Protein AF-A0AAD9F1M1-F1 (afdb_monomer)

Sequence (433 aa):
MILGLQTGSLKKELQRQVRRNPNLTFSELLREAKELEREGWAGEGDGLCHEVFTVPPADDLAQWKDQTRAELLNMVTELKQALKDEIVNAMQNNSHPKAVPEQHRFRRPQTRPRWDEQGQVDGVLDEESSVKPSFIGKCPTVEVLAGGANIPCILDTGSQVTLFSETFLKRHFKDLETEKGTKINWLKLKAANGLNIPYVGYIMLDFKVGGVDVPQRGVLIVSDDCMGPDQRLLGMNVIPPVWEAVEGGAYPGLKAFKSTVPPASQKEWEMAFACCQRVLTSRPTEVRPVTARLTKQQPVMVPAGSEMVLWAHIPENIGKMHYTALVEGLDTENEWKVAHAVVEIKGNKLPIRLCNPHPYPIEIPQRQPLAKVSQISPEQIDTNDLVLQVQADGEMEVTVRAIQETAEDCTSGGAPHCLDLPKSQKESRTTSG

Secondary structure (DSSP, 8-state):
---S--SSHHHHHHHHHHHH-TT--HHHHHHHHHHHHHTT---SS--------PPPPHHHHHHHHHHHHHHHHHHHHHHHHHHHHHHHHHHHHTTSPPP-------PPP--PPPPPTT-PPS----HHHHHHHHH-PPP-EEEEEETTEEEEEEE-TT-SSEEEEHHHHHHH-HHHHTT-B---TT---B-TTS-B--EEEEEEEEEEETTEEEEEEEEEEE-HHHH-TT-EEE-TTTHHHHHHHHHSSSSS-HHHHHHHS-HHHHHHHHHHHHHHHHHHHHS-----PEEEEE-SSPPEEE-TT-EEEEEEE--GGG-SS-EEEEEEE-SS--SSEE--EEEEEBTTEEEEEEE--SSS-EEE-TT-EEEEEEE--GGGS--EEEEEEE-GGG-EEEEEEE-----------------PPPPPPP-------

Foldseek 3Di:
DDADDDPDPLSVVLVVVCVVPVPDDPVNSVVVSVVCVVVVPCPDDDDDDPDDPDDPPPVVVVVSVVVRVVVVVVVVVVVVVVVVVVVVVVVVVVPDDDDDDDDDDDDDDDDDFDADPVGDTPDPPPPVVVCVVVPDDDFQWFWKQKPNDTATAREDAPDAAKEAEPQQCVVPPVVCVVVWAADDPVDWDADPVRHTFDFGTWGFIWIAALNDTDGGGIYTYGYCVRVHHSHIHDYNSRLLSVLCCQVVVVDPHLVSSCVSTDVSNSVVSVVSSVSSVVVVLPPPDQPQFFFWWAAQDAWDKDAEQDKDKGKTWTDQVNFPDWAKKWKAFDPDPDQKHWDTDIWTGHGTITIIIIGRHHRGIDIHHHRDGGTTIGTDDPVPDQQWDWDWDQDPPRDIDTDTHHPPPPPPDDDDDDDDDDDDDDDDDDDDDDDDD

Nearest PDB structures (foldseek):
  5yq8-assembly2_D  TM=6.887E-01  e=2.687E-04  Leishmania major
  5ys4-assembly1_A  TM=7.764E-01  e=1.921E-03  Leishmania major
  4rgh-assembly1_B  TM=8.127E-01  e=7.401E-03  Homo sapiens
  1bdl-assembly1_B  TM=6.772E-01  e=2.149E-03  Human immunodeficiency virus 1
  5ys4-assembly3_E  TM=7.263E-01  e=5.283E-03  Leishmania major

InterPro domains:
  IPR001969 Aspartic peptidase, active site [PS00141] (153-164)
  IPR021109 Aspartic peptidase domain superfamily [G3DSA:2.40.70.10] (136-240)
  IPR021109 Aspartic peptidase domain superfamily [SSF50630] (136-239)

Mean predicted aligned error: 22.69 Å

Solvent-accessible surface area (backbone atoms only — not comparable to full-atom values): 26615 Å² total; per-residue (Å²): 142,86,76,91,67,69,94,46,74,67,50,54,52,53,52,50,50,44,70,74,40,78,82,66,48,71,70,57,54,53,51,50,54,54,46,49,64,68,68,59,71,78,66,90,71,91,78,94,73,94,72,76,94,67,80,72,60,79,76,55,54,53,55,50,51,52,52,50,51,50,55,51,52,51,53,53,52,51,51,54,48,53,53,50,52,50,53,53,48,56,65,61,65,71,76,64,89,80,87,77,83,91,82,81,92,75,87,77,84,90,72,81,89,71,73,50,101,83,73,58,68,90,77,80,70,70,66,68,68,77,50,51,68,83,78,53,77,86,77,53,58,37,74,32,35,41,82,91,40,82,41,74,21,36,63,35,83,89,34,71,52,25,39,35,13,44,59,35,42,62,71,77,36,55,79,51,57,80,63,43,40,64,73,57,92,89,67,81,50,62,46,98,87,68,49,74,52,67,56,71,22,29,41,75,37,44,35,36,48,46,85,40,81,46,71,76,34,68,33,38,26,24,48,33,93,78,64,38,70,65,34,36,37,42,9,49,64,54,51,47,62,52,43,48,31,29,73,69,64,80,33,91,25,65,72,52,34,51,73,58,36,58,81,90,35,42,64,52,50,51,55,47,44,53,48,48,51,51,49,59,76,65,43,83,60,88,60,70,63,40,64,28,19,38,49,93,51,78,64,46,77,41,51,43,67,34,75,49,79,43,74,27,34,44,69,69,95,74,23,89,52,78,47,46,26,39,34,34,47,53,101,59,96,57,85,55,46,42,55,75,43,80,44,74,31,62,44,39,43,40,83,44,47,35,35,26,81,40,93,53,67,45,77,43,60,54,56,35,78,54,28,35,37,32,78,50,58,78,88,74,56,75,71,52,44,78,47,76,43,80,46,84,91,83,43,71,48,80,44,82,40,76,63,74,83,77,77,82,75,90,78,86,90,76,88,82,82,91,80,81,82,85,79,88,80,83,85,82,90,85,90,88,134

Structure (mmCIF, N/CA/C/O backbone):
data_AF-A0AAD9F1M1-F1
#
_entry.id   AF-A0AAD9F1M1-F1
#
loop_
_atom_site.group_PDB
_atom_site.id
_atom_site.type_symbol
_atom_site.label_atom_id
_atom_site.label_alt_id
_atom_site.label_comp_id
_atom_site.label_asym_id
_atom_site.label_entity_id
_atom_site.label_seq_id
_atom_site.pdbx_PDB_ins_code
_atom_site.Cartn_x
_atom_site.Cartn_y
_atom_site.Cartn_z
_atom_site.occupancy
_atom_site.B_iso_or_equiv
_atom_site.auth_seq_id
_atom_site.auth_comp_id
_atom_site.auth_asym_id
_atom_site.auth_atom_id
_atom_site.pdbx_PDB_model_num
ATOM 1 N N . MET A 1 1 ? -31.647 20.912 8.361 1.00 51.50 1 MET A N 1
ATOM 2 C CA . MET A 1 1 ? -31.064 20.724 9.714 1.00 51.50 1 MET A CA 1
ATOM 3 C C . MET A 1 1 ? -32.069 20.275 10.776 1.00 51.50 1 MET A C 1
ATOM 5 O O . MET A 1 1 ? -31.626 19.764 11.791 1.00 51.50 1 MET A O 1
ATOM 9 N N . ILE A 1 2 ? -33.385 20.423 10.571 1.00 48.81 2 ILE A N 1
ATOM 10 C CA . ILE A 1 2 ? -34.407 20.030 11.556 1.00 48.81 2 ILE A CA 1
ATOM 11 C C . ILE A 1 2 ? -35.306 18.965 10.914 1.00 48.81 2 ILE A C 1
ATOM 13 O O . ILE A 1 2 ? -36.391 19.272 10.428 1.00 48.81 2 ILE A O 1
ATOM 17 N N . LEU A 1 3 ? -34.802 17.735 10.822 1.00 41.12 3 LEU A N 1
ATOM 18 C CA . LEU A 1 3 ? -35.556 16.570 10.348 1.00 41.12 3 LEU A CA 1
ATOM 19 C C . LEU A 1 3 ? -35.881 15.663 11.535 1.00 41.12 3 LEU A C 1
ATOM 21 O O . LEU A 1 3 ? -35.081 15.565 12.462 1.00 41.12 3 LEU A O 1
ATOM 25 N N . GLY A 1 4 ? -37.040 15.004 11.497 1.00 46.06 4 GLY A N 1
ATOM 26 C CA . GLY A 1 4 ? -37.428 13.999 12.494 1.00 46.06 4 GLY A CA 1
ATOM 27 C C . GLY A 1 4 ? -38.023 14.538 13.800 1.00 46.06 4 GLY A C 1
ATOM 28 O O . GLY A 1 4 ? -38.411 13.740 14.644 1.00 46.06 4 GLY A O 1
ATOM 29 N N . LEU A 1 5 ? -38.154 15.860 13.973 1.00 52.31 5 LEU A N 1
ATOM 30 C CA . LEU A 1 5 ? -38.959 16.412 15.068 1.00 52.31 5 LEU A CA 1
ATOM 31 C C . LEU A 1 5 ? -40.448 16.289 14.736 1.00 52.31 5 LEU A C 1
ATOM 33 O O . LEU A 1 5 ? -40.871 16.665 13.634 1.00 52.31 5 LEU A O 1
ATOM 37 N N . GLN A 1 6 ? -41.236 15.826 15.710 1.00 52.00 6 GLN A N 1
ATOM 38 C CA . GLN A 1 6 ? -42.693 15.886 15.639 1.00 52.00 6 GLN A CA 1
ATOM 39 C C . GLN A 1 6 ? -43.147 17.336 15.412 1.00 52.00 6 GLN A C 1
ATOM 41 O O . GLN A 1 6 ? -42.526 18.302 15.872 1.00 52.00 6 GLN A O 1
ATOM 46 N N . THR A 1 7 ? -44.212 17.509 14.632 1.00 52.75 7 THR A N 1
ATOM 47 C CA . THR A 1 7 ? -44.787 18.826 14.351 1.00 52.75 7 THR A CA 1
ATOM 48 C C . THR A 1 7 ? -45.353 19.435 15.627 1.00 52.75 7 THR A C 1
ATOM 50 O O . THR A 1 7 ? -46.428 19.060 16.074 1.00 52.75 7 THR A O 1
ATOM 53 N N . GLY A 1 8 ? -44.636 20.407 16.188 1.00 66.25 8 GLY A N 1
ATOM 54 C CA . GLY A 1 8 ? -45.030 21.122 17.398 1.00 66.25 8 GLY A CA 1
ATOM 55 C C . GLY A 1 8 ? -44.383 22.503 17.490 1.00 66.25 8 GLY A C 1
ATOM 56 O O . GLY A 1 8 ? -43.625 22.917 16.602 1.00 66.25 8 GLY A O 1
ATOM 57 N N . SER A 1 9 ? -44.684 23.227 18.568 1.00 65.31 9 SER A N 1
ATOM 58 C CA . SER A 1 9 ? -44.199 24.594 18.816 1.00 65.31 9 SER A CA 1
ATOM 59 C C . SER A 1 9 ? -42.667 24.686 18.808 1.00 65.31 9 SER A C 1
ATOM 61 O O . SER A 1 9 ? -42.113 25.631 18.249 1.00 65.31 9 SER A O 1
ATOM 63 N N . LEU A 1 10 ? -41.980 23.642 19.290 1.00 66.12 10 LEU A N 1
ATOM 64 C CA . LEU A 1 10 ? -40.517 23.539 19.280 1.00 66.12 10 LEU A CA 1
ATOM 65 C C . LEU A 1 10 ? -39.933 23.460 17.856 1.00 66.12 10 LEU A C 1
ATOM 67 O O . LEU A 1 10 ? -38.995 24.185 17.531 1.00 66.12 10 LEU A O 1
ATOM 71 N N . LYS A 1 11 ? -40.518 22.641 16.964 1.00 72.00 11 LYS A N 1
ATOM 72 C CA . LYS A 1 11 ? -40.086 22.548 15.551 1.00 72.00 11 LYS A CA 1
ATOM 73 C C . LYS A 1 11 ? -40.240 23.901 14.850 1.00 72.00 11 LYS A C 1
ATOM 75 O O . LYS A 1 11 ? -39.348 24.305 14.106 1.00 72.00 11 LYS A O 1
ATOM 80 N N . LYS A 1 12 ? -41.343 24.615 15.108 1.00 69.75 12 LYS A N 1
ATOM 81 C CA . LYS A 1 12 ? -41.615 25.936 14.517 1.00 69.75 12 LYS A CA 1
ATOM 82 C C . LYS A 1 12 ? -40.628 27.003 14.998 1.00 69.75 12 LYS A C 1
ATOM 84 O O . LYS A 1 12 ? -40.134 27.769 14.1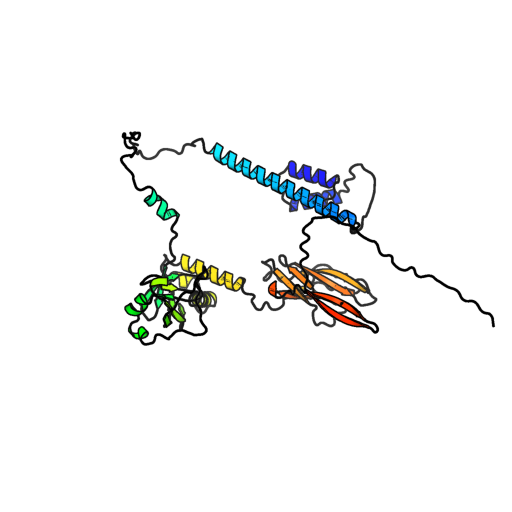71 1.00 69.75 12 LYS A O 1
ATOM 89 N N . GLU A 1 13 ? -40.303 27.035 16.289 1.00 71.31 13 GLU A N 1
ATOM 90 C CA . GLU A 1 13 ? -39.365 28.030 16.825 1.00 71.31 13 GLU A CA 1
ATOM 91 C C . GLU A 1 13 ? -37.921 27.752 16.382 1.00 71.31 13 GLU A C 1
ATOM 93 O O . GLU A 1 13 ? -37.227 28.665 15.935 1.00 71.31 13 GLU A O 1
ATOM 98 N N . LEU A 1 14 ? -37.497 26.484 16.347 1.00 68.38 14 LEU A N 1
ATOM 99 C CA . LEU A 1 14 ? -36.186 26.117 15.799 1.00 68.38 14 LEU A CA 1
ATOM 100 C C . LEU A 1 14 ? -36.085 26.452 14.301 1.00 68.38 14 LEU A C 1
ATOM 102 O O . LEU A 1 14 ? -35.067 26.973 13.847 1.00 68.38 14 LEU A O 1
ATOM 106 N N . GLN A 1 15 ? -37.147 26.238 13.516 1.00 71.50 15 GLN A N 1
ATOM 107 C CA . GLN A 1 15 ? -37.180 26.660 12.109 1.00 71.50 15 GLN A CA 1
ATOM 108 C C . GLN A 1 15 ? -37.087 28.184 11.957 1.00 71.50 15 GLN A C 1
ATOM 110 O O . GLN A 1 15 ? -36.434 28.678 11.033 1.00 71.50 15 GLN A O 1
ATOM 115 N N . ARG A 1 16 ? -37.708 28.943 12.864 1.00 74.62 16 ARG A N 1
ATOM 116 C CA . ARG A 1 16 ? -37.626 30.408 12.888 1.00 74.62 16 ARG A CA 1
ATOM 117 C C . ARG A 1 16 ? -36.216 30.894 13.232 1.00 74.62 16 ARG A C 1
ATOM 119 O O . ARG A 1 16 ? -35.740 31.829 12.588 1.00 74.62 16 ARG A O 1
ATOM 126 N N . GLN A 1 17 ? -35.543 30.246 14.180 1.00 69.06 17 GLN A N 1
ATOM 127 C CA . GLN A 1 17 ? -34.149 30.513 14.556 1.00 69.06 17 GLN A CA 1
ATOM 128 C C . GLN A 1 17 ? -33.189 30.269 13.379 1.00 69.06 17 GLN A C 1
ATOM 130 O O . GLN A 1 17 ? -32.402 31.152 13.039 1.00 69.06 17 GLN A O 1
ATOM 135 N N . VAL A 1 18 ? -33.334 29.142 12.668 1.00 74.19 18 VAL A N 1
ATOM 136 C CA . VAL A 1 18 ? -32.536 28.841 11.458 1.00 74.19 18 VAL A CA 1
ATOM 137 C C . VAL A 1 18 ? -32.766 29.871 10.352 1.00 74.19 18 VAL A C 1
ATOM 139 O O . VAL A 1 18 ? -31.823 30.275 9.677 1.00 74.19 18 VAL A O 1
ATOM 142 N N . ARG A 1 19 ? -34.009 30.336 10.169 1.00 70.19 19 ARG A N 1
ATOM 143 C CA . ARG A 1 19 ? -34.315 31.387 9.183 1.00 70.19 19 ARG A CA 1
ATOM 144 C C . ARG A 1 19 ? -33.724 32.746 9.559 1.00 70.19 19 ARG A C 1
ATOM 146 O O . ARG A 1 19 ? -33.373 33.509 8.668 1.00 70.19 19 ARG A O 1
ATOM 153 N N . ARG A 1 20 ? -33.643 33.065 10.854 1.00 72.38 20 ARG A N 1
ATOM 154 C CA . ARG A 1 20 ? -33.080 34.333 11.348 1.00 72.38 20 ARG A CA 1
ATOM 155 C C . ARG A 1 20 ? -31.557 34.356 11.295 1.00 72.38 20 ARG A C 1
ATOM 157 O O . ARG A 1 20 ? -30.996 35.409 11.019 1.00 72.38 20 ARG A O 1
ATOM 164 N N . ASN A 1 21 ? -30.912 33.217 11.526 1.00 74.50 21 ASN A N 1
ATOM 165 C CA . ASN A 1 21 ? -29.463 33.073 11.478 1.00 74.50 21 ASN A CA 1
ATOM 166 C C . ASN A 1 21 ? -29.077 31.834 10.650 1.00 74.50 21 ASN A C 1
ATOM 168 O O . ASN A 1 21 ? -28.916 30.746 11.206 1.00 74.50 21 ASN A O 1
ATOM 172 N N . PRO A 1 22 ? -28.874 31.983 9.329 1.00 72.19 22 PRO A N 1
ATOM 173 C CA . PRO A 1 22 ? -28.570 30.854 8.445 1.00 72.19 22 PRO A CA 1
ATOM 174 C C . PRO A 1 22 ? -27.194 30.214 8.699 1.00 72.19 22 PRO A C 1
ATOM 176 O O . PRO A 1 22 ? -26.948 29.104 8.239 1.00 72.19 22 PRO A O 1
ATOM 179 N N . ASN A 1 23 ? -26.315 30.880 9.457 1.00 74.25 23 ASN A N 1
ATOM 180 C CA . ASN A 1 23 ? -24.979 30.386 9.806 1.00 74.25 23 ASN A CA 1
ATOM 181 C C . ASN A 1 23 ? -24.938 29.572 11.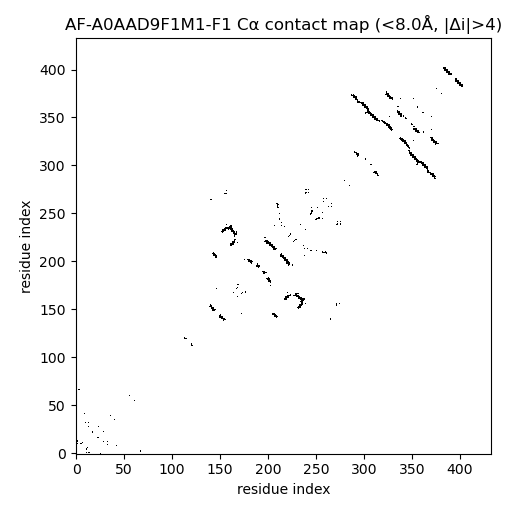113 1.00 74.25 23 ASN A C 1
ATOM 183 O O . ASN A 1 23 ? -23.848 29.202 11.547 1.00 74.25 23 ASN A O 1
ATOM 187 N N . LEU A 1 24 ? -26.082 29.317 11.764 1.00 71.44 24 LEU A N 1
ATOM 188 C CA . LEU A 1 24 ? -26.103 28.547 13.009 1.00 71.44 24 LEU A CA 1
ATOM 189 C C . LEU A 1 24 ? -25.660 27.102 12.761 1.00 71.44 24 LEU A C 1
ATOM 191 O O . LEU A 1 24 ? -26.192 26.409 11.888 1.00 71.44 24 LEU A O 1
ATOM 195 N N . THR A 1 25 ? -24.712 26.626 13.561 1.00 68.69 25 THR A N 1
ATOM 196 C CA . THR A 1 25 ? -24.250 25.239 13.495 1.00 68.69 25 THR A CA 1
ATOM 197 C C . THR A 1 25 ? -25.252 24.298 14.164 1.00 68.69 25 THR A C 1
ATOM 199 O O . THR A 1 25 ? -25.996 24.671 15.073 1.00 68.69 25 THR A O 1
ATOM 202 N N . PHE A 1 26 ? -25.252 23.028 13.755 1.00 56.34 26 PHE A N 1
ATOM 203 C CA . PHE A 1 26 ? -26.130 22.012 14.345 1.00 56.34 26 PHE A CA 1
ATOM 204 C C . PHE A 1 26 ? -25.936 21.865 15.865 1.00 56.34 26 PHE A C 1
ATOM 206 O O . PHE A 1 26 ? -26.899 21.671 16.601 1.00 56.34 26 PHE A O 1
ATOM 213 N N . SER A 1 27 ? -24.699 21.998 16.350 1.00 59.66 27 SER A N 1
ATOM 214 C CA . SER A 1 27 ? -24.366 21.974 17.779 1.00 59.66 27 SER A CA 1
ATOM 215 C C . SER A 1 27 ? -24.993 23.125 18.563 1.00 59.66 27 SER A C 1
ATOM 217 O O . SER A 1 27 ? -25.429 22.918 19.694 1.00 59.66 27 SER A O 1
ATOM 219 N N . GLU A 1 28 ? -25.065 24.317 17.971 1.00 69.50 28 GLU A N 1
ATOM 220 C CA . GLU A 1 28 ? -25.693 25.488 18.593 1.00 69.50 28 GLU A CA 1
ATOM 221 C C . GLU A 1 28 ? -27.214 25.333 18.623 1.00 69.50 28 GLU A C 1
ATOM 223 O O . GLU A 1 28 ? -27.820 25.553 19.666 1.00 69.50 28 GLU A O 1
ATOM 228 N N . LEU A 1 29 ? -27.810 24.834 17.535 1.00 69.19 29 LEU A N 1
ATOM 229 C CA . LEU A 1 29 ? -29.236 24.487 17.469 1.00 69.19 29 LEU A CA 1
ATOM 230 C C . LEU A 1 29 ? -29.634 23.427 18.495 1.00 69.19 29 LEU A C 1
ATOM 232 O O . LEU A 1 29 ? -30.686 23.533 19.119 1.00 69.19 29 LEU A O 1
ATOM 236 N N . LEU A 1 30 ? -28.802 22.400 18.675 1.00 65.56 30 LEU A N 1
ATOM 237 C CA . LEU A 1 30 ? -29.058 21.335 19.641 1.00 65.56 30 LEU A CA 1
ATOM 238 C C . LEU A 1 30 ? -28.927 21.833 21.085 1.00 65.56 30 LEU A C 1
ATOM 240 O O . LEU A 1 30 ? -29.664 21.376 21.959 1.00 65.56 30 LEU A O 1
ATOM 244 N N . ARG A 1 31 ? -27.984 22.743 21.349 1.00 71.62 31 ARG A N 1
ATOM 245 C CA . ARG A 1 31 ? -27.851 23.385 22.660 1.00 71.62 31 ARG A CA 1
ATOM 246 C C . ARG A 1 31 ? -29.076 24.249 22.960 1.00 71.62 31 ARG A C 1
ATOM 248 O O . ARG A 1 31 ? -29.660 24.074 24.021 1.00 71.62 31 ARG A O 1
ATOM 255 N N . GLU A 1 32 ? -29.497 25.072 22.004 1.00 71.06 32 GLU A N 1
ATOM 256 C CA . GLU A 1 32 ? -30.684 25.925 22.125 1.00 71.06 32 GLU A CA 1
ATOM 257 C C . GLU A 1 32 ? -31.953 25.091 22.359 1.00 71.06 32 GLU A C 1
ATOM 259 O O . GLU A 1 32 ? -32.735 25.374 23.257 1.00 71.06 32 GLU A O 1
ATOM 264 N N . ALA A 1 33 ? -32.133 23.997 21.608 1.00 66.75 33 ALA A N 1
ATOM 265 C CA . ALA A 1 33 ? -33.271 23.096 21.787 1.00 66.75 33 ALA A CA 1
ATOM 266 C C . ALA A 1 33 ? -33.326 22.503 23.208 1.00 66.75 33 ALA A C 1
ATOM 268 O O . ALA A 1 33 ? -34.398 22.423 23.800 1.00 66.75 33 ALA A O 1
ATOM 269 N N . LYS A 1 34 ? -32.166 22.140 23.773 1.00 65.69 34 LYS A N 1
ATOM 270 C CA . LYS A 1 34 ? -32.045 21.635 25.151 1.00 65.69 34 LYS A CA 1
ATOM 271 C C . LYS A 1 34 ? -32.214 22.720 26.213 1.00 65.69 34 LYS A C 1
ATOM 273 O O . LYS A 1 34 ? -32.536 22.398 27.355 1.00 65.69 34 LYS A O 1
ATOM 278 N N . GLU A 1 35 ? -31.927 23.975 25.886 1.00 70.75 35 GLU A N 1
ATOM 279 C CA . GLU A 1 35 ? -32.179 25.118 26.768 1.00 70.75 35 GLU A CA 1
ATOM 280 C C . GLU A 1 35 ? -33.678 25.434 26.795 1.00 70.75 35 GLU A C 1
ATOM 282 O O . GLU A 1 35 ? -34.252 25.477 27.878 1.00 70.75 35 GLU A O 1
ATOM 287 N N . LEU A 1 36 ? -34.345 25.462 25.638 1.00 66.62 36 LEU A N 1
ATOM 288 C CA . LEU A 1 36 ? -35.800 25.643 25.525 1.00 66.62 36 LEU A CA 1
ATOM 289 C C . LEU A 1 36 ? -36.607 24.536 26.225 1.00 66.62 36 LEU A C 1
ATOM 291 O O . LEU A 1 36 ? -37.652 24.802 26.817 1.00 66.62 36 LEU A O 1
ATOM 295 N N . GLU A 1 37 ? -36.114 23.296 26.188 1.00 63.84 37 GLU A N 1
ATOM 296 C CA . GLU A 1 37 ? -36.709 22.160 26.903 1.00 63.84 37 GLU A CA 1
ATOM 297 C C . GLU A 1 37 ? -36.512 22.269 28.428 1.00 63.84 37 GLU A C 1
ATOM 299 O O . GLU A 1 37 ? -37.394 21.908 29.205 1.00 63.84 37 GLU A O 1
ATOM 304 N N . ARG A 1 38 ? -35.375 22.824 28.872 1.00 62.78 38 ARG A N 1
ATOM 305 C CA . ARG A 1 38 ? -35.043 23.011 30.296 1.00 62.78 38 ARG A CA 1
ATOM 306 C C . ARG A 1 38 ? -35.745 24.213 30.919 1.00 62.78 38 ARG A C 1
ATOM 308 O O . ARG A 1 38 ? -36.065 24.177 32.104 1.00 62.78 38 ARG A O 1
ATOM 315 N N . GLU A 1 39 ? -35.976 25.261 30.139 1.00 61.97 39 GLU A N 1
ATOM 316 C CA . GLU A 1 39 ? -36.681 26.470 30.572 1.00 61.97 39 GLU A CA 1
ATOM 317 C C . GLU A 1 39 ? -38.198 26.264 30.689 1.00 61.97 39 GLU A C 1
ATOM 319 O O . GLU A 1 39 ? -38.910 27.179 31.096 1.00 61.97 39 GLU A O 1
ATOM 324 N N . GLY A 1 40 ? -38.698 25.055 30.398 1.00 53.91 40 GLY A N 1
ATOM 325 C CA . GLY A 1 40 ? -40.099 24.705 30.601 1.00 53.91 40 GLY A CA 1
ATOM 326 C C . GLY A 1 40 ? -41.022 25.604 29.788 1.00 53.91 40 GLY A C 1
ATOM 327 O O . GLY A 1 40 ? -42.007 26.104 30.328 1.00 53.91 40 GLY A O 1
ATOM 328 N N . TRP A 1 41 ? -40.678 25.847 28.515 1.00 47.19 41 TRP A N 1
ATOM 329 C CA . TRP A 1 41 ? -41.451 26.705 27.619 1.00 47.19 41 TRP A CA 1
ATOM 330 C C . TRP A 1 41 ? -42.870 26.149 27.433 1.00 47.19 41 TRP A C 1
ATOM 332 O O . TRP A 1 41 ? -43.161 25.374 26.520 1.00 47.19 41 TRP A O 1
ATOM 342 N N . ALA A 1 42 ? -43.769 26.580 28.313 1.00 46.12 42 ALA A N 1
ATOM 343 C CA . ALA A 1 42 ? -45.205 26.407 28.224 1.00 46.12 42 ALA A CA 1
ATOM 344 C C . ALA A 1 42 ? -45.735 27.372 27.157 1.00 46.12 42 ALA A C 1
ATOM 346 O O . ALA A 1 42 ? -46.205 28.470 27.446 1.00 46.12 42 ALA A O 1
ATOM 347 N N . GLY A 1 43 ? -45.600 26.984 25.891 1.00 43.44 43 GLY A N 1
ATOM 348 C CA . GLY A 1 43 ? -46.400 27.583 24.832 1.00 43.44 43 GLY A CA 1
ATOM 349 C C . GLY A 1 43 ? -47.836 27.117 25.026 1.00 43.44 43 GLY A C 1
ATOM 350 O O . GLY A 1 43 ? -48.074 25.915 24.986 1.00 43.44 43 GLY A O 1
ATOM 351 N N . GLU A 1 44 ? -48.746 28.057 25.282 1.00 44.75 44 GLU A N 1
ATOM 352 C CA . GLU A 1 44 ? -50.176 27.841 25.533 1.00 44.75 44 GLU A CA 1
ATOM 353 C C . GLU A 1 44 ? -50.776 26.730 24.651 1.00 44.75 44 GLU A C 1
ATOM 355 O O . GLU A 1 44 ? -50.827 26.837 23.424 1.00 44.75 44 GLU A O 1
ATOM 360 N N . GLY A 1 45 ? -51.225 25.660 25.307 1.00 37.16 45 GLY A N 1
ATOM 361 C CA . GLY A 1 45 ? -51.859 24.496 24.696 1.00 37.16 45 GLY A CA 1
ATOM 362 C C . GLY A 1 45 ? -51.716 23.276 25.602 1.00 37.16 45 GLY A C 1
ATOM 363 O O . GLY A 1 45 ? -50.666 22.648 25.610 1.00 37.16 45 GLY A O 1
ATOM 364 N N . ASP A 1 46 ? -52.761 23.015 26.388 1.00 34.28 46 ASP A N 1
ATOM 365 C CA . ASP A 1 46 ? -52.926 21.978 27.417 1.00 34.28 46 ASP A CA 1
ATOM 366 C C . ASP A 1 46 ? -52.118 20.675 27.265 1.00 34.28 46 ASP A C 1
ATOM 368 O O . ASP A 1 46 ? -52.150 20.021 26.225 1.00 34.28 46 ASP A O 1
ATOM 372 N N . GLY A 1 47 ? -51.555 20.217 28.392 1.00 31.47 47 GLY A N 1
ATOM 373 C CA . GLY A 1 47 ? -51.305 18.793 28.637 1.00 31.47 47 GLY A CA 1
ATOM 374 C C . GLY A 1 47 ? -49.891 18.437 29.086 1.00 31.47 47 GLY A C 1
ATOM 375 O O . GLY A 1 47 ? -49.021 18.137 28.278 1.00 31.47 47 GLY A O 1
ATOM 376 N N . LEU A 1 48 ? -49.691 18.388 30.404 1.00 37.03 48 LEU A N 1
ATOM 377 C CA . LEU A 1 48 ? -48.579 17.707 31.074 1.00 37.03 48 LEU A CA 1
ATOM 378 C C . LEU A 1 48 ? -48.454 16.259 30.563 1.00 37.03 48 LEU A C 1
ATOM 380 O O . LEU A 1 48 ? -49.398 15.501 30.763 1.00 37.03 48 LEU A O 1
ATOM 384 N N . CYS A 1 49 ? -47.312 15.841 30.008 1.00 30.36 49 CYS A N 1
ATOM 385 C CA . CYS A 1 49 ? -46.974 14.418 29.863 1.00 30.36 49 CYS A CA 1
ATOM 386 C C . CYS A 1 49 ? -45.454 14.186 29.938 1.00 30.36 49 CYS A C 1
ATOM 388 O O . CYS A 1 49 ? -44.703 14.518 29.026 1.00 30.36 49 CYS A O 1
ATOM 390 N N . HIS A 1 50 ? -45.014 13.547 31.026 1.00 34.25 50 HIS A N 1
ATOM 391 C CA . HIS A 1 50 ? -43.897 12.609 30.972 1.00 34.25 50 HIS A CA 1
ATOM 392 C C . HIS A 1 50 ? -44.297 11.490 29.999 1.00 34.25 50 HIS A C 1
ATOM 394 O O . HIS A 1 50 ? -45.078 10.620 30.377 1.00 34.25 50 HIS A O 1
ATOM 400 N N . GLU A 1 51 ? -43.784 11.493 28.771 1.00 30.23 51 GLU A N 1
ATOM 401 C CA . GLU A 1 51 ? -43.929 10.352 27.866 1.00 30.23 51 GLU A CA 1
ATOM 402 C C . GLU A 1 51 ? -42.611 9.590 27.759 1.00 30.23 51 GLU A C 1
ATOM 404 O O . GLU A 1 51 ? -41.594 10.051 27.243 1.00 30.23 51 GLU A O 1
ATOM 409 N N . VAL A 1 52 ? -42.659 8.381 28.313 1.00 30.03 52 VAL A N 1
ATOM 410 C CA . VAL A 1 52 ? -41.788 7.261 27.977 1.00 30.03 52 VAL A CA 1
ATOM 411 C C . VAL A 1 52 ? -41.772 7.113 26.456 1.00 30.03 52 VAL A C 1
ATOM 413 O O . VAL A 1 52 ? -42.825 7.169 25.827 1.00 30.03 52 VAL A O 1
ATOM 416 N N . PHE A 1 53 ? -40.589 6.885 25.880 1.00 26.58 53 PHE A N 1
ATOM 417 C CA . PHE A 1 53 ? -40.417 6.498 24.479 1.00 26.58 53 PHE A CA 1
ATOM 418 C C . PHE A 1 53 ? -41.190 5.192 24.230 1.00 26.58 53 PHE A C 1
ATOM 420 O O . PHE A 1 53 ? -40.667 4.091 24.406 1.00 26.58 53 PHE A O 1
ATOM 427 N N . THR A 1 54 ? -42.467 5.305 23.884 1.00 30.86 54 THR A N 1
ATOM 428 C CA . THR A 1 54 ? -43.258 4.195 23.372 1.00 30.86 54 THR A CA 1
ATOM 429 C C . THR A 1 54 ? -43.101 4.211 21.862 1.00 30.86 54 THR A C 1
ATOM 431 O O . THR A 1 54 ? -43.260 5.234 21.200 1.00 30.86 54 THR A O 1
ATOM 434 N N . VAL A 1 55 ? -42.667 3.074 21.323 1.00 35.19 55 VAL A N 1
ATOM 435 C CA . VAL A 1 55 ? -42.613 2.851 19.879 1.00 35.19 55 VAL A CA 1
ATOM 436 C C . VAL A 1 55 ? -44.040 3.038 19.353 1.00 35.19 55 VAL A C 1
ATOM 438 O O . VAL A 1 55 ? -44.947 2.412 19.910 1.00 35.19 55 VAL A O 1
ATOM 441 N N . PRO A 1 56 ? -44.273 3.899 18.345 1.00 35.47 56 PRO A N 1
ATOM 442 C CA . PRO A 1 56 ? -45.621 4.123 17.850 1.00 35.47 56 PRO A CA 1
ATOM 443 C C . PRO A 1 56 ? -46.173 2.819 17.246 1.00 35.47 56 PRO A C 1
ATOM 445 O O . PRO A 1 56 ? -45.386 1.993 16.763 1.00 35.47 56 PRO A O 1
ATOM 448 N N . PRO A 1 57 ? -47.501 2.598 17.277 1.00 44.59 57 PRO A N 1
ATOM 449 C CA . PRO A 1 57 ? -48.121 1.417 16.685 1.00 44.59 57 PRO A CA 1
ATOM 450 C C . PRO A 1 57 ? -47.700 1.255 15.219 1.00 44.59 57 PRO A C 1
ATOM 452 O O . PRO A 1 57 ? -47.436 2.238 14.529 1.00 44.59 57 PRO A O 1
ATOM 455 N N . ALA A 1 58 ? -47.633 0.010 14.740 1.00 49.84 58 ALA A N 1
ATOM 456 C CA . ALA A 1 58 ? -47.043 -0.342 13.444 1.00 49.84 58 ALA A CA 1
ATOM 457 C C . ALA A 1 58 ? -47.597 0.454 12.238 1.00 49.84 58 ALA A C 1
ATOM 459 O O . ALA A 1 58 ? -46.859 0.675 11.277 1.00 49.84 58 ALA A O 1
ATOM 460 N N . ASP A 1 59 ? -48.840 0.940 12.314 1.00 49.12 59 ASP A N 1
ATOM 461 C CA . ASP A 1 59 ? -49.492 1.728 11.260 1.00 49.12 59 ASP A CA 1
ATOM 462 C C . ASP A 1 59 ? -48.946 3.171 11.130 1.00 49.12 59 ASP A C 1
ATOM 464 O O . ASP A 1 59 ? -48.910 3.721 10.027 1.00 49.12 59 ASP A O 1
ATOM 468 N N . ASP A 1 60 ? -48.418 3.766 12.206 1.00 50.09 60 ASP A N 1
ATOM 469 C CA . ASP A 1 60 ? -47.867 5.136 12.207 1.00 50.09 60 ASP A CA 1
ATOM 470 C C . ASP A 1 60 ? -46.423 5.202 11.681 1.00 50.09 60 ASP A C 1
ATOM 472 O O . ASP A 1 60 ? -45.955 6.242 11.206 1.00 50.09 60 ASP A O 1
ATOM 476 N N . LEU A 1 61 ? -45.694 4.082 11.719 1.00 47.59 61 LEU A N 1
ATOM 477 C CA . LEU A 1 61 ? -44.303 4.024 11.262 1.00 47.59 61 LEU A CA 1
ATOM 478 C C . LEU A 1 61 ? -44.199 4.140 9.733 1.00 47.59 61 LEU A C 1
ATOM 480 O O . LEU A 1 61 ? -43.223 4.694 9.221 1.00 47.59 61 LEU A O 1
ATOM 484 N N . ALA A 1 62 ? -45.199 3.632 9.007 1.00 52.81 62 ALA A N 1
ATOM 485 C CA . ALA A 1 62 ? -45.282 3.746 7.553 1.00 52.81 62 ALA A CA 1
ATOM 486 C C . ALA A 1 62 ? -45.561 5.196 7.129 1.00 52.81 62 ALA A C 1
ATOM 488 O O . ALA A 1 62 ? -44.792 5.758 6.349 1.00 52.81 62 ALA A O 1
ATOM 489 N N . GLN A 1 63 ? -46.563 5.845 7.738 1.00 57.06 63 GLN A N 1
ATOM 490 C CA . GLN A 1 63 ? -46.845 7.265 7.494 1.00 57.06 63 GLN A CA 1
ATOM 491 C C . GLN A 1 63 ? -45.652 8.159 7.839 1.00 57.06 63 GLN A C 1
ATOM 493 O O . GLN A 1 63 ? -45.309 9.054 7.066 1.00 57.06 63 GLN A O 1
ATOM 498 N N . TRP A 1 64 ? -44.970 7.897 8.957 1.00 55.03 64 TRP A N 1
ATOM 499 C CA . TRP A 1 64 ? -43.789 8.667 9.345 1.00 55.03 64 TRP A CA 1
ATOM 500 C C . TRP A 1 64 ? -42.618 8.491 8.366 1.00 55.03 64 TRP A C 1
ATOM 502 O O . TRP A 1 64 ? -41.938 9.467 8.027 1.00 55.03 64 TRP A O 1
ATOM 512 N N . LYS A 1 65 ? -42.391 7.269 7.863 1.00 54.59 65 LYS A N 1
ATOM 513 C CA . LYS A 1 65 ? -41.376 6.998 6.832 1.00 54.59 65 LYS A CA 1
ATOM 514 C C . LYS A 1 65 ? -41.703 7.714 5.524 1.00 54.59 65 LYS A C 1
ATOM 516 O O . LYS A 1 65 ? -40.813 8.353 4.960 1.00 54.59 65 LYS A O 1
ATOM 521 N N . ASP A 1 66 ? -42.955 7.669 5.082 1.00 59.62 66 ASP A N 1
ATOM 522 C CA . ASP A 1 66 ? -43.390 8.319 3.843 1.00 59.62 66 ASP A CA 1
ATOM 523 C C . ASP A 1 66 ? -43.326 9.845 3.948 1.00 59.62 66 ASP A C 1
ATOM 525 O O . ASP A 1 66 ? -42.829 10.515 3.038 1.00 59.62 66 ASP A O 1
ATOM 529 N N . GLN A 1 67 ? -43.713 10.402 5.095 1.00 62.56 67 GLN A N 1
ATOM 530 C CA . GLN A 1 67 ? -43.626 11.836 5.354 1.00 62.56 67 GLN A CA 1
ATOM 531 C C . GLN A 1 67 ? -42.169 12.315 5.424 1.00 62.56 67 GLN A C 1
ATOM 533 O O . GLN A 1 67 ? -41.822 13.331 4.822 1.00 62.56 67 GLN A O 1
ATOM 538 N N . THR A 1 68 ? -41.282 11.549 6.067 1.00 52.66 68 THR A N 1
ATOM 539 C CA . THR A 1 68 ? -39.843 11.864 6.126 1.00 52.66 68 THR A CA 1
ATOM 540 C C . THR A 1 68 ? -39.187 11.744 4.747 1.00 52.66 68 THR A C 1
ATOM 542 O O . THR A 1 68 ? -38.350 12.572 4.376 1.00 52.66 68 THR A O 1
ATOM 545 N N . ARG A 1 69 ? -39.589 10.748 3.947 1.00 59.84 69 ARG A N 1
ATOM 546 C CA . ARG A 1 69 ? -39.115 10.570 2.568 1.00 59.84 69 ARG A CA 1
ATOM 547 C C . ARG A 1 69 ? -39.569 11.719 1.667 1.00 59.84 69 ARG A C 1
ATOM 549 O O . ARG A 1 69 ? -38.763 12.211 0.877 1.00 59.84 69 ARG A O 1
ATOM 556 N N . ALA A 1 70 ? -40.809 12.184 1.818 1.00 64.00 70 ALA A N 1
ATOM 557 C CA . ALA A 1 70 ? -41.331 13.344 1.101 1.00 64.00 70 ALA A CA 1
ATOM 558 C C . ALA A 1 70 ? -40.611 14.647 1.499 1.00 64.00 70 ALA A C 1
ATOM 560 O O . ALA A 1 70 ? -40.220 15.416 0.620 1.00 64.00 70 ALA A O 1
ATOM 561 N N . GLU A 1 71 ? -40.355 14.870 2.795 1.00 62.66 71 GLU A N 1
ATOM 562 C CA . GLU A 1 71 ? -39.587 16.031 3.279 1.00 62.66 71 GLU A CA 1
ATOM 563 C C . GLU A 1 71 ? -38.142 16.033 2.734 1.00 62.66 71 GLU A C 1
ATOM 565 O O . GLU A 1 71 ? -37.634 17.076 2.310 1.00 62.66 71 GLU A O 1
ATOM 570 N N . LEU A 1 72 ? -37.486 14.866 2.688 1.00 58.12 72 LEU A N 1
ATOM 571 C CA . LEU A 1 72 ? -36.142 14.716 2.119 1.00 58.12 72 LEU A CA 1
ATOM 572 C C . LEU A 1 72 ? -36.112 14.986 0.614 1.00 58.12 72 LEU A C 1
ATOM 574 O O . LEU A 1 72 ? -35.233 15.707 0.139 1.00 58.12 72 LEU A O 1
ATOM 578 N N . LEU A 1 73 ? -37.074 14.434 -0.130 1.00 65.69 73 LEU A N 1
ATOM 579 C CA . LEU A 1 73 ? -37.200 14.678 -1.565 1.00 65.69 73 LEU A CA 1
ATOM 580 C C . LEU A 1 73 ? -37.376 16.167 -1.847 1.00 65.69 73 LEU A C 1
ATOM 582 O O . LEU A 1 73 ? -36.652 16.697 -2.687 1.00 65.69 73 LEU A O 1
ATOM 586 N N . ASN A 1 74 ? -38.245 16.846 -1.093 1.00 75.25 74 ASN A N 1
ATOM 587 C CA . ASN A 1 74 ? -38.533 18.257 -1.318 1.00 75.25 74 ASN A CA 1
ATOM 588 C C . ASN A 1 74 ? -37.292 19.141 -1.093 1.00 75.25 74 ASN A C 1
ATOM 590 O O . ASN A 1 74 ? -36.968 19.967 -1.948 1.00 75.25 74 ASN A O 1
ATOM 594 N N . MET A 1 75 ? -36.520 18.886 -0.027 1.00 64.25 75 MET A N 1
ATOM 595 C CA . MET A 1 75 ? -35.251 19.591 0.220 1.00 64.25 75 MET A CA 1
ATOM 596 C C . MET A 1 75 ? -34.192 19.329 -0.853 1.00 64.25 75 MET A C 1
ATOM 598 O O . MET A 1 75 ? -33.440 20.238 -1.205 1.00 64.25 75 MET A O 1
ATOM 602 N N . VAL A 1 76 ? -34.111 18.109 -1.393 1.00 66.81 76 VAL A N 1
ATOM 603 C CA . VAL A 1 76 ? -33.181 17.812 -2.494 1.00 66.81 76 VAL A CA 1
ATOM 604 C C . VAL A 1 76 ? -33.572 18.589 -3.752 1.00 66.81 76 VAL A C 1
ATOM 606 O O . VAL A 1 76 ? -32.690 19.091 -4.453 1.00 66.81 76 VAL A O 1
ATOM 609 N N . THR A 1 77 ? -34.867 18.735 -4.041 1.00 74.44 77 THR A N 1
ATOM 610 C CA . THR A 1 77 ? -35.338 19.590 -5.144 1.00 74.44 77 THR A CA 1
ATOM 611 C C . THR A 1 77 ? -35.029 21.066 -4.914 1.00 74.44 77 THR A C 1
ATOM 613 O O . THR A 1 77 ? -34.538 21.712 -5.838 1.00 74.44 77 THR A O 1
ATOM 616 N N . GLU A 1 78 ? -35.232 21.589 -3.703 1.00 77.00 78 GLU A N 1
ATOM 617 C CA . GLU A 1 78 ? -34.907 22.984 -3.368 1.00 77.00 78 GLU A CA 1
ATOM 618 C C . GLU A 1 78 ? -33.402 23.269 -3.502 1.00 77.00 78 GLU A C 1
ATOM 620 O O . GLU A 1 78 ? -33.015 24.261 -4.118 1.00 77.00 78 GLU A O 1
ATOM 625 N N . LEU A 1 79 ? -32.541 22.362 -3.025 1.00 69.88 79 LEU A N 1
ATOM 626 C CA . LEU A 1 79 ? -31.084 22.471 -3.180 1.00 69.88 79 LEU A CA 1
ATOM 627 C C . LEU A 1 79 ? -30.645 22.408 -4.645 1.00 69.88 79 LEU A C 1
ATOM 629 O O . LEU A 1 79 ? -29.782 23.177 -5.069 1.00 69.88 79 LEU A O 1
ATOM 633 N N . LYS A 1 80 ? -31.248 21.515 -5.440 1.00 71.06 80 LYS A N 1
ATOM 634 C CA . LYS A 1 80 ? -30.975 21.440 -6.883 1.00 71.06 80 LYS A CA 1
ATOM 635 C C . LYS A 1 80 ? -31.378 22.724 -7.603 1.00 71.06 80 LYS A C 1
ATOM 637 O O . LYS A 1 80 ? -30.681 23.122 -8.535 1.00 71.06 80 LYS A O 1
ATOM 642 N N . GLN A 1 81 ? -32.478 23.353 -7.197 1.00 76.44 81 GLN A N 1
ATOM 643 C CA . GLN A 1 81 ? -32.929 24.600 -7.802 1.00 76.44 81 GLN A CA 1
ATOM 644 C C . GLN A 1 81 ? -32.034 25.778 -7.395 1.00 76.44 81 GLN A C 1
ATOM 646 O O . GLN A 1 81 ? -31.574 26.504 -8.270 1.00 76.44 81 GLN A O 1
ATOM 651 N N . ALA A 1 82 ? -31.674 25.891 -6.114 1.00 72.56 82 ALA A N 1
ATOM 652 C CA . ALA A 1 82 ? -30.758 26.925 -5.632 1.00 72.56 82 ALA A CA 1
ATOM 653 C C . ALA A 1 82 ? -29.380 26.857 -6.319 1.00 72.56 82 ALA A C 1
ATOM 655 O O . ALA A 1 82 ? -28.844 27.884 -6.729 1.00 72.56 82 ALA A O 1
ATOM 656 N N . LEU A 1 83 ? -28.841 25.648 -6.526 1.00 75.81 83 LEU A N 1
ATOM 657 C CA . LEU A 1 83 ? -27.572 25.460 -7.235 1.00 75.81 83 LEU A CA 1
ATOM 658 C C . LEU A 1 83 ? -27.672 25.850 -8.719 1.00 75.81 83 LEU A C 1
ATOM 660 O O . LEU A 1 83 ? -26.738 26.425 -9.277 1.00 75.81 83 LEU A O 1
ATOM 664 N N . LYS A 1 84 ? -28.804 25.557 -9.373 1.00 80.88 84 LYS A N 1
ATOM 665 C CA . LYS A 1 84 ? -29.048 26.005 -10.752 1.00 80.88 84 LYS A CA 1
ATOM 666 C C . LYS A 1 84 ? -29.092 27.527 -10.841 1.00 80.88 84 LYS A C 1
ATOM 668 O O . LYS A 1 84 ? -28.463 28.087 -11.735 1.00 80.88 84 LYS A O 1
ATOM 673 N N . ASP A 1 85 ? -29.785 28.179 -9.915 1.00 76.75 85 ASP A N 1
ATOM 674 C CA . ASP A 1 85 ? -29.917 29.636 -9.904 1.00 76.75 85 ASP A CA 1
ATOM 675 C C . ASP A 1 85 ? -28.566 30.318 -9.609 1.00 76.75 85 ASP A C 1
ATOM 677 O O . ASP A 1 85 ? -28.247 31.350 -10.201 1.00 76.75 85 ASP A O 1
ATOM 681 N N . GLU A 1 86 ? -27.719 29.710 -8.772 1.00 76.69 86 GLU A N 1
ATOM 682 C CA . GLU A 1 86 ? -26.351 30.175 -8.513 1.00 76.69 86 GLU A CA 1
ATOM 683 C C . GLU A 1 86 ? -25.450 30.053 -9.753 1.00 76.69 86 GLU A C 1
ATOM 685 O O . GLU A 1 86 ? -24.744 31.004 -10.097 1.00 76.69 86 GLU A O 1
ATOM 690 N N . ILE A 1 87 ? -25.523 28.933 -10.482 1.00 72.75 87 ILE A N 1
ATOM 691 C CA . ILE A 1 87 ? -24.775 28.744 -11.736 1.00 72.75 87 ILE A CA 1
ATOM 692 C C . ILE A 1 87 ? -25.234 29.753 -12.798 1.00 72.75 87 ILE A C 1
ATOM 694 O O . ILE A 1 87 ? -24.399 30.376 -13.456 1.00 72.75 87 ILE A O 1
ATOM 698 N N . VAL A 1 88 ? -26.545 29.966 -12.944 1.00 77.31 88 VAL A N 1
ATOM 699 C CA . VAL A 1 88 ? -27.097 30.941 -13.900 1.00 77.31 88 VAL A CA 1
ATOM 700 C C . VAL A 1 88 ? -26.670 32.369 -13.539 1.00 77.31 88 VAL A C 1
ATOM 702 O O . VAL A 1 88 ? -26.232 33.114 -14.418 1.00 77.31 88 VAL A O 1
ATOM 705 N N . ASN A 1 89 ? -26.694 32.735 -12.255 1.00 71.25 89 ASN A N 1
ATOM 706 C CA . ASN A 1 89 ? -26.212 34.039 -11.791 1.00 71.25 89 ASN A CA 1
ATOM 707 C C . ASN A 1 89 ? -24.698 34.214 -11.987 1.00 71.25 89 ASN A C 1
ATOM 709 O O . ASN A 1 89 ? -24.254 35.295 -12.376 1.00 71.25 89 ASN A O 1
ATOM 713 N N . ALA A 1 90 ? -23.891 33.171 -11.774 1.00 66.94 90 ALA A N 1
ATOM 714 C CA . ALA A 1 90 ? -22.450 33.212 -12.030 1.00 66.94 90 ALA A CA 1
ATOM 715 C C . ALA A 1 90 ? -22.136 33.399 -13.526 1.00 66.94 90 ALA A C 1
ATOM 717 O O . ALA A 1 90 ? -21.212 34.134 -13.882 1.00 66.94 90 ALA A O 1
ATOM 718 N N . MET A 1 91 ? -22.940 32.797 -14.408 1.00 65.44 91 MET A N 1
ATOM 719 C CA . MET A 1 91 ? -22.819 32.978 -15.858 1.00 65.44 91 MET A CA 1
ATOM 720 C C . MET A 1 91 ? -23.244 34.381 -16.316 1.00 65.44 91 MET A C 1
ATOM 722 O O . MET A 1 91 ? -22.631 34.925 -17.231 1.00 65.44 91 MET A O 1
ATOM 726 N N . GLN A 1 92 ? -24.240 34.999 -15.672 1.00 69.12 92 GLN A N 1
ATOM 727 C CA . GLN A 1 92 ? -24.698 36.356 -16.007 1.00 69.12 92 GLN A CA 1
ATOM 728 C C . GLN A 1 92 ? -23.797 37.461 -15.420 1.00 69.12 92 GLN A C 1
ATOM 730 O O . GLN A 1 92 ? -23.579 38.490 -16.065 1.00 69.12 92 GLN A O 1
ATOM 735 N N . ASN A 1 93 ? -23.197 37.237 -14.245 1.00 56.00 93 ASN A N 1
ATOM 736 C CA . ASN A 1 93 ? -22.340 38.217 -13.564 1.00 56.00 93 ASN A CA 1
ATOM 737 C C . ASN A 1 93 ? -20.903 38.304 -14.113 1.00 56.00 93 ASN A C 1
ATOM 739 O O . ASN A 1 93 ? -20.188 39.252 -13.789 1.00 56.00 93 ASN A O 1
ATOM 7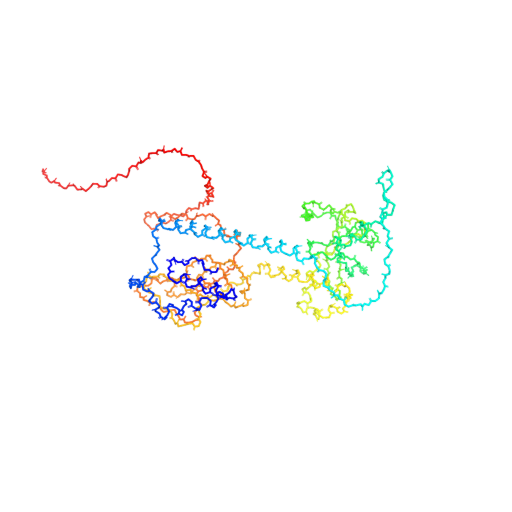43 N N . ASN A 1 94 ? -20.487 37.391 -14.997 1.00 52.62 94 ASN A N 1
ATOM 744 C CA . ASN A 1 94 ? -19.198 37.468 -15.702 1.00 52.62 94 ASN A CA 1
ATOM 745 C C . ASN A 1 94 ? -19.204 38.430 -16.918 1.00 52.62 94 ASN A C 1
ATOM 747 O O . ASN A 1 94 ? -18.248 38.467 -17.691 1.00 52.62 94 ASN A O 1
ATOM 751 N N . SER A 1 95 ? -20.255 39.247 -17.070 1.00 45.97 95 SER A N 1
ATOM 752 C CA . SER A 1 95 ? -20.442 40.196 -18.183 1.00 45.97 95 SER A CA 1
ATOM 753 C C . SER A 1 95 ? -19.820 41.589 -17.977 1.00 45.97 95 SER A C 1
ATOM 755 O O . SER A 1 95 ? -19.979 42.452 -18.841 1.00 45.97 95 SER A O 1
ATOM 757 N N . HIS A 1 96 ? -19.122 41.862 -16.867 1.00 39.91 96 HIS A N 1
ATOM 758 C CA . HIS A 1 96 ? -18.538 43.187 -16.612 1.00 39.91 96 HIS A CA 1
ATOM 759 C C . HIS A 1 96 ? -17.046 43.133 -16.239 1.00 39.91 96 HIS A C 1
ATOM 761 O O . HIS A 1 96 ? -16.691 42.541 -15.219 1.00 39.91 96 HIS A O 1
ATOM 767 N N . PRO A 1 97 ? -16.152 43.776 -17.021 1.00 39.78 97 PRO A N 1
ATOM 768 C CA . PRO A 1 97 ? -14.724 43.765 -16.737 1.00 39.78 97 PRO A CA 1
ATOM 769 C C . PRO A 1 97 ? -14.398 44.724 -15.583 1.00 39.78 97 PRO A C 1
ATOM 771 O O . PRO A 1 97 ? -14.568 45.938 -15.701 1.00 39.78 97 PRO A O 1
ATOM 774 N N . LYS A 1 98 ? -13.893 44.189 -14.464 1.00 34.94 98 LYS A N 1
ATOM 775 C CA . LYS A 1 98 ? -13.225 44.991 -13.428 1.00 34.94 98 LYS A CA 1
ATOM 776 C C . LYS A 1 98 ? -11.789 45.291 -13.861 1.00 34.94 98 LYS A C 1
ATOM 778 O O . LYS A 1 98 ? -11.026 44.390 -14.197 1.00 34.94 98 LYS A O 1
ATOM 783 N N . ALA A 1 99 ? -11.462 46.579 -13.855 1.00 37.16 99 ALA A N 1
ATOM 784 C CA . ALA A 1 99 ? -10.172 47.142 -14.223 1.00 37.16 99 ALA A CA 1
ATOM 785 C C . ALA A 1 99 ? -9.028 46.651 -13.317 1.00 37.16 99 ALA A C 1
ATOM 787 O O . ALA A 1 99 ? -9.165 46.619 -12.094 1.00 37.16 99 ALA A O 1
ATOM 788 N N . VAL A 1 100 ? -7.885 46.343 -13.933 1.00 34.03 100 VAL A N 1
ATOM 789 C CA . VAL A 1 100 ? -6.575 46.168 -13.286 1.00 34.03 100 VAL A CA 1
ATOM 790 C C . VAL A 1 100 ? -5.612 47.196 -13.910 1.00 34.03 100 VAL A C 1
ATOM 792 O O . VAL A 1 100 ? -5.749 47.464 -15.108 1.00 34.03 100 VAL A O 1
ATOM 795 N N . PRO A 1 101 ? -4.692 47.818 -13.141 1.00 35.41 101 PRO A N 1
ATOM 796 C CA . PRO A 1 101 ? -3.903 48.961 -13.599 1.00 35.41 101 PRO A CA 1
ATOM 797 C C . PRO A 1 101 ? -2.856 48.593 -14.652 1.00 35.41 101 PRO A C 1
ATOM 799 O O . PRO A 1 101 ? -2.311 47.492 -14.662 1.00 35.41 101 PRO A O 1
ATOM 802 N N . GLU A 1 102 ? -2.581 49.574 -15.510 1.00 38.84 102 GLU A N 1
ATOM 803 C CA . GLU A 1 102 ? -1.612 49.567 -16.602 1.00 38.84 102 GLU A CA 1
ATOM 804 C C . GLU A 1 102 ? -0.239 49.011 -16.215 1.00 38.84 102 GLU A C 1
ATOM 806 O O . GLU A 1 102 ? 0.405 49.530 -15.308 1.00 38.84 102 GLU A O 1
ATOM 811 N N . GLN A 1 103 ? 0.280 48.088 -17.032 1.00 37.00 103 GLN A N 1
ATOM 812 C CA . GLN A 1 103 ? 1.656 48.192 -17.516 1.00 37.00 103 GLN A CA 1
ATOM 813 C C . GLN A 1 103 ? 1.884 47.375 -18.799 1.00 37.00 103 GLN A C 1
ATOM 815 O O . GLN A 1 103 ? 1.535 46.206 -18.907 1.00 37.00 103 GLN A O 1
ATOM 820 N N . HIS A 1 104 ? 2.520 48.059 -19.753 1.00 34.94 104 HIS A N 1
ATOM 821 C CA . HIS A 1 104 ? 3.092 47.607 -21.024 1.00 34.94 104 HIS A CA 1
ATOM 822 C C . HIS A 1 104 ? 2.154 47.303 -22.210 1.00 34.94 104 HIS A C 1
ATOM 824 O O . HIS A 1 104 ? 1.631 46.214 -22.420 1.00 34.94 104 HIS A O 1
ATOM 830 N N . ARG A 1 105 ? 2.063 48.340 -23.060 1.00 43.00 105 ARG A N 1
ATOM 831 C CA . ARG A 1 105 ? 1.648 48.360 -24.470 1.00 43.00 105 ARG A CA 1
ATOM 832 C C . ARG A 1 105 ? 1.968 47.062 -25.225 1.00 43.00 105 ARG A C 1
ATOM 834 O O . ARG A 1 105 ? 3.128 46.798 -25.523 1.00 43.00 105 ARG A O 1
ATOM 841 N N . PHE A 1 106 ? 0.923 46.418 -25.736 1.00 34.84 106 PHE A N 1
ATOM 842 C CA . PHE A 1 106 ? 0.957 45.742 -27.032 1.00 34.84 106 PHE A CA 1
ATOM 843 C C . PHE A 1 106 ? -0.187 46.281 -27.896 1.00 34.84 106 PHE A C 1
ATOM 845 O O . PHE A 1 106 ? -1.359 46.218 -27.526 1.00 34.84 106 PHE A O 1
ATOM 852 N N . ARG A 1 107 ? 0.162 46.874 -29.044 1.00 37.53 107 ARG A N 1
ATOM 853 C CA . ARG A 1 107 ? -0.800 47.289 -30.074 1.00 37.53 107 ARG A CA 1
ATOM 854 C C . ARG A 1 107 ? -1.465 46.037 -30.654 1.00 37.53 107 ARG A C 1
ATOM 856 O O . ARG A 1 107 ? -0.766 45.184 -31.190 1.00 37.53 107 ARG A O 1
ATOM 863 N N . ARG A 1 108 ? -2.799 45.954 -30.612 1.00 36.00 108 ARG A N 1
ATOM 864 C CA . ARG A 1 108 ? -3.562 45.005 -31.440 1.00 36.00 108 ARG A CA 1
ATOM 865 C C . ARG A 1 108 ? -3.607 45.507 -32.890 1.00 36.00 108 ARG A C 1
ATOM 867 O O . ARG A 1 108 ? -3.950 46.675 -33.083 1.00 36.00 108 ARG A O 1
ATOM 874 N N . PRO A 1 109 ? -3.351 44.667 -33.905 1.00 36.50 109 PRO A N 1
ATOM 875 C CA . PRO A 1 109 ? -3.835 44.930 -35.251 1.00 36.50 109 PRO A CA 1
ATOM 876 C C . PRO A 1 109 ? -5.356 44.732 -35.258 1.00 36.50 109 PRO A C 1
ATOM 878 O O . PRO A 1 109 ? -5.859 43.682 -34.862 1.00 36.50 109 PRO A O 1
ATOM 881 N N . GLN A 1 110 ? -6.100 45.756 -35.669 1.00 44.50 110 GLN A N 1
ATOM 882 C CA . GLN A 1 110 ? -7.489 45.594 -36.082 1.00 44.50 110 GLN A CA 1
ATOM 883 C C . GLN A 1 110 ? -7.493 45.089 -37.522 1.00 44.50 110 GLN A C 1
ATOM 885 O O . GLN A 1 110 ? -7.287 45.873 -38.443 1.00 44.50 110 GLN A O 1
ATOM 890 N N . THR A 1 111 ? -7.788 43.814 -37.725 1.00 41.50 111 THR A N 1
ATOM 891 C CA . THR A 1 111 ? -8.237 43.312 -39.026 1.00 41.50 111 THR A CA 1
ATOM 892 C C . THR A 1 111 ? -9.334 42.288 -38.780 1.00 41.50 111 THR A C 1
ATOM 894 O O . THR A 1 111 ? -9.114 41.243 -38.177 1.00 41.50 111 THR A O 1
ATOM 897 N N . ARG A 1 112 ? -10.560 42.631 -39.187 1.00 39.50 112 ARG A N 1
ATOM 898 C CA . ARG A 1 112 ? -11.666 41.670 -39.255 1.00 39.50 112 ARG A CA 1
ATOM 899 C C . ARG A 1 112 ? -11.361 40.671 -40.380 1.00 39.50 112 ARG A C 1
ATOM 901 O O . ARG A 1 112 ? -10.891 41.128 -41.425 1.00 39.50 112 ARG A O 1
ATOM 908 N N . PRO A 1 113 ? -11.639 39.366 -40.219 1.00 44.59 113 PRO A N 1
ATOM 909 C CA . PRO A 1 113 ? -11.443 38.409 -41.298 1.00 44.59 113 PRO A CA 1
ATOM 910 C C . PRO A 1 113 ? -12.417 38.721 -42.434 1.00 44.59 113 PRO A C 1
ATOM 912 O O . PRO A 1 113 ? -13.619 38.896 -42.206 1.00 44.59 113 PRO A O 1
ATOM 915 N N . ARG A 1 114 ? -11.887 38.827 -43.650 1.00 40.09 114 ARG A N 1
ATOM 916 C CA . ARG A 1 114 ? -12.672 38.904 -44.879 1.00 40.09 114 ARG A CA 1
ATOM 917 C C . ARG A 1 114 ? -12.767 37.483 -45.424 1.00 40.09 114 ARG A C 1
ATOM 919 O O . ARG A 1 114 ? -11.740 36.887 -45.713 1.00 40.09 114 ARG A O 1
ATOM 926 N N . TRP A 1 115 ? -13.984 36.965 -45.513 1.00 40.94 115 TRP A N 1
ATOM 927 C CA . TRP A 1 115 ? -14.280 35.676 -46.130 1.00 40.94 115 TRP A CA 1
ATOM 928 C C . TRP A 1 115 ? -14.197 35.825 -47.649 1.00 40.94 115 TRP A C 1
ATOM 930 O O . TRP A 1 115 ? -14.713 36.814 -48.185 1.00 40.94 115 TRP A O 1
ATOM 940 N N . ASP A 1 116 ? -13.534 34.892 -48.326 1.00 54.41 116 ASP A N 1
ATOM 941 C CA . ASP A 1 116 ? -13.581 34.802 -49.782 1.00 54.41 116 ASP A CA 1
ATOM 942 C C . ASP A 1 116 ? -14.783 33.966 -50.254 1.00 54.41 116 ASP A C 1
ATOM 944 O O . ASP A 1 116 ? -15.498 33.340 -49.466 1.00 54.41 116 ASP A O 1
ATOM 948 N N . GLU A 1 117 ? -15.043 33.998 -51.561 1.00 47.44 117 GLU A N 1
ATOM 949 C CA . GLU A 1 117 ? -16.226 33.391 -52.185 1.00 47.44 117 GLU A CA 1
ATOM 950 C C . GLU A 1 117 ? -16.207 31.846 -52.201 1.00 47.44 117 GLU A C 1
ATOM 952 O O . GLU A 1 117 ? -17.147 31.238 -52.713 1.00 47.44 117 GLU A O 1
ATOM 957 N N . GLN A 1 118 ? -15.193 31.194 -51.612 1.00 53.97 118 GLN A N 1
ATOM 958 C CA . GLN A 1 118 ? -15.165 29.740 -51.389 1.00 53.97 118 GLN A CA 1
ATOM 959 C C . GLN A 1 118 ? -15.230 29.331 -49.906 1.00 53.97 118 GLN A C 1
ATOM 961 O O . GLN A 1 118 ? -15.296 28.137 -49.610 1.00 53.97 118 GLN A O 1
ATOM 966 N N . GLY A 1 119 ? -15.301 30.285 -48.972 1.00 48.84 119 GLY A N 1
ATOM 967 C CA . GLY A 1 119 ? -15.571 30.008 -47.559 1.00 48.84 119 GLY A CA 1
ATOM 968 C C . GLY A 1 119 ? -14.367 29.538 -46.737 1.00 48.84 119 GLY A C 1
ATOM 969 O O . GLY A 1 119 ? -14.575 28.941 -45.679 1.00 48.84 119 GLY A O 1
ATOM 970 N N . GLN A 1 120 ? -13.129 29.817 -47.162 1.00 47.72 120 GLN A N 1
ATOM 971 C CA . GLN A 1 120 ? -11.944 29.610 -46.319 1.00 47.72 120 GLN A CA 1
ATOM 972 C C . GLN A 1 120 ? -11.415 30.931 -45.746 1.00 47.72 120 GLN A C 1
ATOM 974 O O . GLN A 1 120 ? -11.479 31.987 -46.369 1.00 47.72 120 GLN A O 1
ATOM 979 N N . VAL A 1 121 ? -10.911 30.868 -44.509 1.00 46.28 121 VAL A N 1
ATOM 980 C CA . VAL A 1 121 ? -10.277 32.002 -43.827 1.00 46.28 121 VAL A CA 1
ATOM 981 C C . VAL A 1 121 ? -8.768 31.873 -43.986 1.00 46.28 121 VAL A C 1
ATOM 983 O O . VAL A 1 121 ? -8.180 30.903 -43.510 1.00 46.28 121 VAL A O 1
ATOM 986 N N . ASP A 1 122 ? -8.138 32.860 -44.620 1.00 40.09 122 ASP A N 1
ATOM 987 C CA . ASP A 1 122 ? -6.680 32.971 -44.648 1.00 40.09 122 ASP A CA 1
ATOM 988 C C . ASP A 1 122 ? -6.140 33.177 -43.222 1.00 40.09 122 ASP A C 1
ATOM 990 O O . ASP A 1 122 ? -6.443 34.175 -42.561 1.00 40.09 122 ASP A O 1
ATOM 994 N N . GLY A 1 123 ? -5.325 32.224 -42.758 1.00 50.56 123 GLY A N 1
ATOM 995 C CA . GLY A 1 123 ? -4.649 32.265 -41.458 1.00 50.56 123 GLY A CA 1
ATOM 996 C C . GLY A 1 123 ? -5.209 31.302 -40.410 1.00 50.56 123 GLY A C 1
ATOM 997 O O . GLY A 1 123 ? -5.590 31.729 -39.322 1.00 50.56 123 GLY A O 1
ATOM 998 N N . VAL A 1 124 ? -5.209 29.996 -40.690 1.00 46.53 124 VAL A N 1
ATOM 999 C CA . VAL A 1 124 ? -5.369 28.980 -39.639 1.00 46.53 124 VAL A CA 1
ATOM 1000 C C . VAL A 1 124 ? -4.039 28.866 -38.892 1.00 46.53 124 VAL A C 1
ATOM 1002 O O . VAL A 1 124 ? -3.119 28.176 -39.320 1.00 46.53 124 VAL A O 1
ATOM 1005 N N . LEU A 1 125 ? -3.909 29.598 -37.786 1.00 49.84 125 LEU A N 1
ATOM 1006 C CA . LEU A 1 125 ? -2.979 29.211 -36.729 1.00 49.84 125 LEU A CA 1
ATOM 1007 C C . LEU A 1 125 ? -3.589 27.986 -36.041 1.00 49.84 125 LEU A C 1
ATOM 1009 O O . LEU A 1 125 ? -4.740 28.051 -35.618 1.00 49.84 125 LEU A O 1
ATOM 1013 N N . ASP A 1 126 ? -2.837 26.886 -35.957 1.00 50.00 126 ASP A N 1
ATOM 1014 C CA . ASP A 1 126 ? -3.256 25.614 -35.353 1.00 50.00 126 ASP A CA 1
ATOM 1015 C C . ASP A 1 126 ? -3.714 25.792 -33.891 1.00 50.00 126 ASP A C 1
ATOM 1017 O O . ASP A 1 126 ? -2.927 25.632 -32.947 1.00 50.00 126 ASP A O 1
ATOM 1021 N N . GLU A 1 127 ? -5.000 26.096 -33.685 1.00 54.31 127 GLU A N 1
ATOM 1022 C CA . GLU A 1 127 ? -5.626 26.216 -32.362 1.00 54.31 127 GLU A CA 1
ATOM 1023 C C . GLU A 1 127 ? -5.474 24.918 -31.550 1.00 54.31 127 GLU A C 1
ATOM 1025 O O . GLU A 1 127 ? -5.239 24.986 -30.341 1.00 54.31 127 GLU A O 1
ATOM 1030 N N . GLU A 1 128 ? -5.467 23.744 -32.202 1.00 54.53 128 GLU A N 1
ATOM 1031 C CA . GLU A 1 128 ? -5.235 22.439 -31.557 1.00 54.53 128 GLU A CA 1
ATOM 1032 C C . GLU A 1 128 ? -3.884 22.352 -30.832 1.00 54.53 128 GLU A C 1
ATOM 1034 O O . GLU A 1 128 ? -3.767 21.665 -29.813 1.00 54.53 128 GLU A O 1
ATOM 1039 N N . SER A 1 129 ? -2.846 23.038 -31.322 1.00 57.62 129 SER A N 1
ATOM 1040 C CA . SER A 1 129 ? -1.505 22.954 -30.728 1.00 57.62 129 SER A CA 1
ATOM 1041 C C . SER A 1 129 ? -1.430 23.609 -29.344 1.00 57.62 129 SER A C 1
ATOM 1043 O O . SER A 1 129 ? -0.693 23.130 -28.480 1.00 57.62 129 SER A O 1
ATOM 1045 N N . SER A 1 130 ? -2.240 24.645 -29.100 1.00 60.34 130 SER A N 1
ATOM 1046 C CA . SER A 1 130 ? -2.265 25.364 -27.822 1.00 60.34 130 SER A CA 1
ATOM 1047 C C . SER A 1 130 ? -3.069 24.653 -26.728 1.00 60.34 130 SER A C 1
ATOM 1049 O O . SER A 1 130 ? -2.844 24.914 -25.547 1.00 60.34 130 SER A O 1
ATOM 1051 N N . VAL A 1 131 ? -3.965 23.726 -27.099 1.00 63.19 131 VAL A N 1
ATOM 1052 C CA . VAL A 1 131 ? -4.829 23.003 -26.148 1.00 63.19 131 VAL A CA 1
ATOM 1053 C C . VAL A 1 131 ? -4.257 21.623 -25.788 1.00 63.19 131 VAL A C 1
ATOM 1055 O O . VAL A 1 131 ? -4.513 21.111 -24.705 1.00 63.19 131 VAL A O 1
ATOM 1058 N N . LYS A 1 132 ? -3.392 21.025 -26.619 1.00 61.88 132 LYS A N 1
ATOM 1059 C CA . LYS A 1 132 ? -2.729 19.731 -26.325 1.00 61.88 132 LYS A CA 1
ATOM 1060 C C . LYS A 1 132 ? -2.088 19.621 -24.923 1.00 61.88 132 LYS A C 1
ATOM 1062 O O . LYS A 1 132 ? -2.259 18.576 -24.292 1.00 61.88 132 LYS A O 1
ATOM 1067 N N . PRO A 1 133 ? -1.403 20.646 -24.378 1.00 69.00 133 PRO A N 1
ATOM 1068 C CA . PRO A 1 133 ? -0.788 20.549 -23.053 1.00 69.00 133 PRO A CA 1
ATOM 1069 C C . PRO A 1 133 ? -1.786 20.484 -21.887 1.00 69.00 133 PRO A C 1
ATOM 1071 O O . PRO A 1 133 ? -1.401 20.049 -20.805 1.00 69.00 133 PRO A O 1
ATOM 1074 N N . SER A 1 134 ? -3.044 20.913 -22.064 1.00 71.81 134 SER A N 1
ATOM 1075 C CA . SER A 1 134 ? -4.050 20.869 -20.988 1.00 71.81 134 SER A CA 1
ATOM 1076 C C . SER A 1 134 ? -4.686 19.486 -20.817 1.00 71.81 134 SER A C 1
ATOM 1078 O O . SER A 1 134 ? -5.231 19.198 -19.753 1.00 71.81 134 SER A O 1
ATOM 1080 N N . PHE A 1 135 ? -4.576 18.618 -21.829 1.00 74.38 135 PHE A N 1
ATOM 1081 C CA . PHE A 1 135 ? -5.083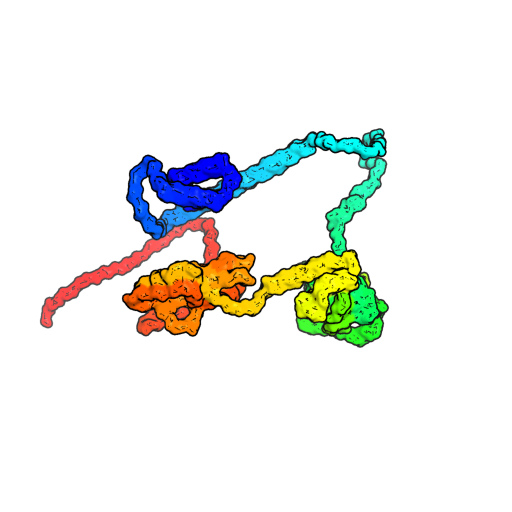 17.242 -21.800 1.00 74.38 135 PHE A CA 1
ATOM 1082 C C . PHE A 1 135 ? -4.021 16.202 -21.422 1.00 74.38 135 PHE A C 1
ATOM 1084 O O . PHE A 1 135 ? -4.369 15.101 -20.997 1.00 74.38 135 PHE A O 1
ATOM 1091 N N . ILE A 1 136 ? -2.731 16.523 -21.573 1.00 76.19 136 ILE A N 1
ATOM 1092 C CA . ILE A 1 136 ? -1.628 15.576 -21.366 1.00 76.19 136 ILE A CA 1
ATOM 1093 C C . ILE A 1 136 ? -0.897 15.911 -20.064 1.00 76.19 136 ILE A C 1
ATOM 1095 O O . ILE A 1 136 ? -0.144 16.880 -19.973 1.00 76.19 136 ILE A O 1
ATOM 1099 N N . GLY A 1 137 ? -1.106 15.077 -19.045 1.00 72.94 137 GLY A N 1
ATOM 1100 C CA . GLY A 1 137 ? -0.365 15.152 -17.788 1.00 72.94 137 GLY A CA 1
ATOM 1101 C C . GLY A 1 137 ? 1.101 14.731 -17.942 1.00 72.94 137 GLY A C 1
ATOM 1102 O O . GLY A 1 137 ? 1.465 13.975 -18.843 1.00 72.94 137 GLY A O 1
ATOM 1103 N N . LYS A 1 138 ? 1.961 15.194 -17.028 1.00 76.94 138 LYS A N 1
ATOM 1104 C CA . LYS A 1 138 ? 3.355 14.731 -16.958 1.00 76.94 138 LYS A CA 1
ATOM 1105 C C . LYS A 1 138 ? 3.401 13.275 -16.486 1.00 76.94 138 LYS A C 1
ATOM 1107 O O . LYS A 1 138 ? 2.790 12.940 -15.476 1.00 76.94 138 LYS A O 1
ATOM 1112 N N . CYS A 1 139 ? 4.163 12.438 -17.186 1.00 81.81 139 CYS A N 1
ATOM 1113 C CA . CYS A 1 139 ? 4.424 11.062 -16.776 1.00 81.81 139 CYS A CA 1
ATOM 1114 C C . CYS A 1 139 ? 5.547 11.037 -15.721 1.00 81.81 139 CYS A C 1
ATOM 1116 O O . CYS A 1 139 ? 6.639 11.539 -16.015 1.00 81.81 139 CYS A O 1
ATOM 1118 N N . PRO A 1 140 ? 5.324 10.481 -14.516 1.00 90.06 140 PRO A N 1
ATOM 1119 C CA . PRO A 1 140 ? 6.309 10.505 -13.438 1.00 90.06 140 PRO A CA 1
ATOM 1120 C C . PRO A 1 140 ? 7.470 9.564 -13.774 1.00 90.06 140 PRO A C 1
ATOM 1122 O O . PRO A 1 140 ? 7.392 8.361 -13.552 1.00 90.06 140 PRO A O 1
ATOM 1125 N N . THR A 1 141 ? 8.541 10.103 -14.351 1.00 93.06 141 THR A N 1
ATOM 1126 C CA . THR A 1 141 ? 9.739 9.332 -14.708 1.00 93.06 141 THR A CA 1
ATOM 1127 C C . THR A 1 141 ? 10.824 9.576 -13.669 1.00 93.06 141 THR A C 1
ATOM 1129 O O . THR A 1 141 ? 11.136 10.726 -13.358 1.00 93.06 141 THR A O 1
ATOM 1132 N N . VAL A 1 142 ? 11.397 8.502 -13.132 1.00 94.69 142 VAL A N 1
ATOM 1133 C CA . VAL A 1 142 ? 12.443 8.540 -12.103 1.00 94.69 142 VAL A CA 1
ATOM 1134 C C . VAL A 1 142 ? 13.635 7.694 -12.526 1.00 94.69 142 VAL A C 1
ATOM 1136 O O . VAL A 1 142 ? 13.476 6.687 -13.213 1.00 94.69 142 VAL A O 1
ATOM 1139 N N . GLU A 1 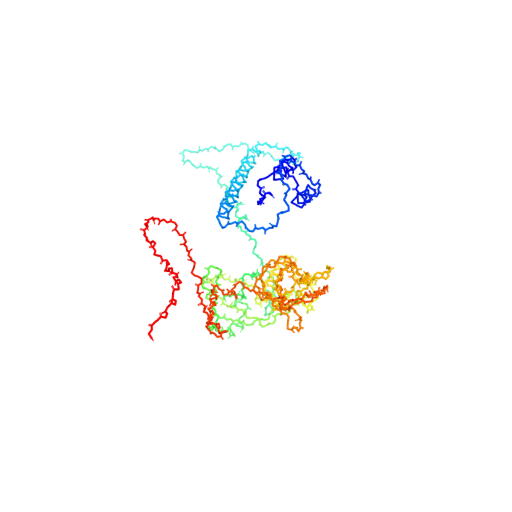143 ? 14.831 8.089 -12.105 1.00 94.38 143 GLU A N 1
ATOM 1140 C CA . GLU A 1 143 ? 16.041 7.298 -12.326 1.00 94.38 143 GLU A CA 1
ATOM 1141 C C . GLU A 1 143 ? 16.252 6.300 -11.186 1.00 94.38 143 GLU A C 1
ATOM 1143 O O . GLU A 1 143 ? 16.185 6.655 -10.006 1.00 94.38 143 GLU A O 1
ATOM 1148 N N . VAL A 1 144 ? 16.526 5.047 -11.547 1.00 95.12 144 VAL A N 1
ATOM 1149 C CA . VAL A 1 144 ? 16.900 3.979 -10.612 1.00 95.12 144 VAL A CA 1
ATOM 1150 C C . VAL A 1 144 ? 18.158 3.278 -11.099 1.00 95.12 144 VAL A C 1
ATOM 1152 O O . VAL A 1 144 ? 18.326 3.074 -12.298 1.00 95.12 144 VAL A O 1
ATOM 1155 N N . LEU A 1 145 ? 19.041 2.881 -10.187 1.00 95.06 145 LEU A N 1
ATOM 1156 C CA . LEU A 1 145 ? 20.186 2.048 -10.540 1.00 95.06 145 LEU A CA 1
ATOM 1157 C C . LEU A 1 145 ? 19.725 0.587 -10.563 1.00 95.06 145 LEU A C 1
ATOM 1159 O O . LEU A 1 145 ? 19.253 0.092 -9.543 1.00 95.06 145 LEU A O 1
ATOM 1163 N N . ALA A 1 146 ? 19.853 -0.109 -11.690 1.00 92.19 146 ALA A N 1
ATOM 1164 C CA . ALA A 1 146 ? 19.553 -1.538 -11.781 1.00 92.19 146 ALA A CA 1
ATOM 1165 C C . ALA A 1 146 ? 20.583 -2.251 -12.658 1.00 92.19 146 ALA A C 1
ATOM 1167 O O . ALA A 1 146 ? 20.950 -1.753 -13.723 1.00 92.19 146 ALA A O 1
ATOM 1168 N N . GLY A 1 147 ? 21.096 -3.389 -12.179 1.00 81.50 147 GLY A N 1
ATOM 1169 C CA . GLY A 1 147 ? 22.180 -4.128 -12.844 1.00 81.50 147 GLY A CA 1
ATOM 1170 C C . GLY A 1 147 ? 23.397 -3.256 -13.193 1.00 81.50 147 GLY A C 1
ATOM 1171 O O . GLY A 1 147 ? 24.002 -3.419 -14.246 1.00 81.50 147 GLY A O 1
ATOM 1172 N N . GLY A 1 148 ? 23.718 -2.282 -12.332 1.00 82.88 148 GLY A N 1
ATOM 1173 C CA . GLY A 1 148 ? 24.858 -1.376 -12.501 1.00 82.88 148 GLY A CA 1
ATOM 1174 C C . GLY A 1 148 ? 24.638 -0.177 -13.434 1.00 82.88 148 GLY A C 1
ATOM 1175 O O . GLY A 1 148 ? 25.544 0.644 -13.554 1.00 82.88 148 GLY A O 1
ATOM 1176 N N . ALA A 1 149 ? 23.460 -0.024 -14.050 1.00 88.25 149 ALA A N 1
ATOM 1177 C CA . ALA A 1 149 ? 23.138 1.099 -14.935 1.00 88.25 149 ALA A CA 1
ATOM 1178 C C . ALA A 1 149 ? 22.023 1.990 -14.364 1.00 88.25 149 ALA A C 1
ATOM 1180 O O . ALA A 1 149 ? 21.088 1.493 -13.739 1.00 88.25 149 ALA A O 1
ATOM 1181 N N . ASN A 1 150 ? 22.102 3.306 -14.595 1.00 92.06 150 ASN A N 1
ATOM 1182 C CA . ASN A 1 150 ? 21.015 4.233 -14.271 1.00 92.06 150 ASN A CA 1
ATOM 1183 C C . ASN A 1 150 ? 19.932 4.148 -15.350 1.00 92.06 150 ASN A C 1
ATOM 1185 O O . ASN A 1 150 ? 20.193 4.385 -16.531 1.00 92.06 150 ASN A O 1
ATOM 1189 N N . ILE A 1 151 ? 18.716 3.801 -14.941 1.00 93.31 151 ILE A N 1
ATOM 1190 C CA . ILE A 1 151 ? 17.592 3.523 -15.827 1.00 93.31 151 ILE A CA 1
ATOM 1191 C C . ILE A 1 151 ? 16.452 4.482 -15.493 1.00 93.31 151 ILE A C 1
ATOM 1193 O O . ILE A 1 151 ? 15.915 4.417 -14.385 1.00 93.31 151 ILE A O 1
ATOM 1197 N N . PRO A 1 152 ? 16.045 5.352 -16.432 1.00 93.81 152 PRO A N 1
ATOM 1198 C CA . PRO A 1 152 ? 14.799 6.085 -16.300 1.00 93.81 152 PRO A CA 1
ATOM 1199 C C . PRO A 1 152 ? 13.616 5.128 -16.465 1.00 93.81 152 PRO A C 1
ATOM 1201 O O . PRO A 1 152 ? 13.497 4.426 -17.473 1.00 93.81 152 PRO A O 1
ATOM 1204 N N . CYS A 1 153 ? 12.736 5.127 -15.473 1.00 95.38 153 CYS A N 1
ATOM 1205 C CA . CYS A 1 153 ? 11.540 4.300 -15.415 1.00 95.38 153 CYS A CA 1
ATOM 1206 C C . CYS A 1 153 ? 10.324 5.166 -15.105 1.00 95.38 153 CYS A C 1
ATOM 1208 O O . CYS A 1 153 ? 10.406 6.105 -14.312 1.00 95.38 153 CYS A O 1
ATOM 1210 N N . ILE A 1 154 ? 9.175 4.805 -15.668 1.00 95.88 154 ILE A N 1
ATOM 1211 C CA . ILE A 1 154 ? 7.891 5.341 -15.220 1.00 95.88 154 ILE A CA 1
ATOM 1212 C C . ILE A 1 154 ? 7.616 4.779 -13.824 1.00 95.88 154 ILE A C 1
ATOM 1214 O O . ILE A 1 154 ? 7.606 3.564 -13.644 1.00 95.88 154 ILE A O 1
ATOM 1218 N N . LEU A 1 155 ? 7.406 5.649 -12.842 1.00 96.44 155 LEU A N 1
ATOM 1219 C CA . LEU A 1 155 ? 7.031 5.272 -11.486 1.00 96.44 155 LEU A CA 1
ATOM 1220 C C . LEU A 1 155 ? 5.523 5.015 -11.435 1.00 96.44 155 LEU A C 1
ATOM 1222 O O . LEU A 1 155 ? 4.733 5.958 -11.483 1.00 96.44 155 LEU A O 1
ATOM 1226 N N . ASP A 1 156 ? 5.120 3.751 -11.333 1.00 94.94 156 ASP A N 1
ATOM 1227 C CA . ASP A 1 156 ? 3.715 3.366 -11.450 1.00 94.94 156 ASP A CA 1
ATOM 1228 C C . ASP A 1 156 ? 3.223 2.578 -10.231 1.00 94.94 156 ASP A C 1
ATOM 1230 O O . ASP A 1 156 ? 3.437 1.375 -10.080 1.00 94.94 156 ASP A O 1
ATOM 1234 N N . THR A 1 157 ? 2.491 3.282 -9.368 1.00 92.69 157 THR A N 1
ATOM 1235 C CA . THR A 1 157 ? 1.822 2.692 -8.196 1.00 92.69 157 THR A CA 1
ATOM 1236 C C . THR A 1 157 ? 0.611 1.819 -8.545 1.00 92.69 157 THR A C 1
ATOM 1238 O O . THR A 1 157 ? 0.139 1.068 -7.692 1.00 92.69 157 THR A O 1
ATOM 1241 N N . GLY A 1 158 ? 0.102 1.901 -9.779 1.00 91.12 158 GLY A N 1
ATOM 1242 C CA . GLY A 1 158 ? -1.000 1.080 -10.280 1.00 91.12 158 GLY A CA 1
ATOM 1243 C C . GLY A 1 158 ? -0.562 -0.302 -10.768 1.00 91.12 158 GLY A C 1
ATOM 1244 O O . GLY A 1 158 ? -1.402 -1.190 -10.919 1.00 91.12 158 GLY A O 1
ATOM 1245 N N . SER A 1 159 ? 0.739 -0.519 -10.975 1.00 92.31 159 SER A N 1
ATOM 1246 C CA . SER A 1 159 ? 1.273 -1.817 -11.381 1.00 92.31 159 SER A CA 1
ATOM 1247 C C . SER A 1 159 ? 1.810 -2.604 -10.193 1.00 92.31 159 SER A C 1
ATOM 1249 O O . SER A 1 159 ? 2.657 -2.133 -9.438 1.00 92.31 159 SER A O 1
ATOM 1251 N N . GLN A 1 160 ? 1.395 -3.863 -10.065 1.00 92.56 160 GLN A N 1
ATOM 1252 C CA . GLN A 1 160 ? 1.908 -4.768 -9.029 1.00 92.56 160 GLN A CA 1
ATOM 1253 C C . GLN A 1 160 ? 3.356 -5.222 -9.281 1.00 92.56 160 GLN A C 1
ATOM 1255 O O . GLN A 1 160 ? 4.023 -5.706 -8.367 1.00 92.56 160 GLN A O 1
ATOM 1260 N N . VAL A 1 161 ? 3.846 -5.075 -10.512 1.00 94.56 161 VAL A N 1
ATOM 1261 C CA . VAL A 1 161 ? 5.121 -5.626 -10.985 1.00 94.56 161 VAL A CA 1
ATOM 1262 C C . VAL A 1 161 ? 5.894 -4.606 -11.817 1.00 94.56 161 VAL A C 1
ATOM 1264 O O . VAL A 1 161 ? 5.317 -3.699 -12.414 1.00 94.56 161 VAL A O 1
ATOM 1267 N N . THR A 1 162 ? 7.209 -4.773 -11.879 1.00 97.12 162 THR A N 1
ATOM 1268 C CA . THR A 1 162 ? 8.101 -3.979 -12.733 1.00 97.12 162 THR A CA 1
ATOM 1269 C C . THR A 1 162 ? 8.185 -4.628 -14.112 1.00 97.12 162 THR A C 1
ATOM 1271 O O . THR A 1 162 ? 8.346 -5.849 -14.213 1.00 97.12 162 THR A O 1
ATOM 1274 N N . LEU A 1 163 ? 8.064 -3.818 -15.164 1.00 96.56 163 LEU A N 1
ATOM 1275 C CA . LEU A 1 163 ? 8.016 -4.268 -16.556 1.00 96.56 163 LEU A CA 1
ATOM 1276 C C . LEU A 1 163 ? 9.091 -3.572 -17.383 1.00 96.56 163 LEU A C 1
ATOM 1278 O O . LEU A 1 163 ? 9.163 -2.343 -17.360 1.00 96.56 163 LEU A O 1
ATOM 1282 N N . PHE A 1 164 ? 9.847 -4.334 -18.171 1.00 95.50 164 PHE A N 1
ATOM 1283 C CA . PHE A 1 164 ? 10.725 -3.811 -19.219 1.00 95.50 164 PHE A CA 1
ATOM 1284 C C . PHE A 1 164 ? 10.287 -4.330 -20.590 1.00 95.50 164 PHE A C 1
ATOM 1286 O O . PHE A 1 164 ? 9.881 -5.484 -20.736 1.00 95.50 164 PHE A O 1
ATOM 1293 N N . SER A 1 165 ? 10.404 -3.475 -21.601 1.00 94.31 165 SER A N 1
ATOM 1294 C CA . SER A 1 165 ? 10.243 -3.873 -23.000 1.00 94.31 165 SER A CA 1
ATOM 1295 C C . SER A 1 165 ? 11.363 -4.822 -23.440 1.00 94.31 165 SER A C 1
ATOM 1297 O O . SER A 1 165 ? 12.483 -4.800 -22.911 1.00 94.31 165 SER A O 1
ATOM 1299 N N . GLU A 1 166 ? 11.069 -5.675 -24.417 1.00 91.81 166 GLU A N 1
ATOM 1300 C CA . GLU A 1 166 ? 12.027 -6.649 -24.932 1.00 91.81 166 GLU A CA 1
ATOM 1301 C C . GLU A 1 166 ? 13.215 -5.963 -25.615 1.00 91.81 166 GLU A C 1
ATOM 1303 O O . GLU A 1 166 ? 14.365 -6.355 -25.388 1.00 91.81 166 GLU A O 1
ATOM 1308 N N . THR A 1 167 ? 12.961 -4.899 -26.383 1.00 92.50 167 THR A N 1
ATOM 1309 C CA . THR A 1 167 ? 14.040 -4.114 -27.001 1.00 92.50 167 THR A CA 1
ATOM 1310 C C . THR A 1 167 ? 14.966 -3.487 -25.958 1.00 92.50 167 THR A C 1
ATOM 1312 O O . THR A 1 167 ? 16.187 -3.493 -26.145 1.00 92.50 167 THR A O 1
ATOM 1315 N N . PHE A 1 168 ? 14.422 -3.008 -24.833 1.00 92.88 168 PHE A N 1
ATOM 1316 C CA . PHE A 1 168 ? 15.243 -2.436 -23.767 1.00 92.88 168 PHE A CA 1
ATOM 1317 C C . PHE A 1 168 ? 16.196 -3.474 -23.167 1.00 92.88 168 PHE A C 1
ATOM 1319 O O . PHE A 1 168 ? 17.393 -3.208 -23.021 1.00 92.88 168 PHE A O 1
ATOM 1326 N N . LEU A 1 169 ? 15.680 -4.672 -22.865 1.00 91.19 169 LEU A N 1
ATOM 1327 C CA . LEU A 1 169 ? 16.478 -5.773 -22.326 1.00 91.19 169 LEU A CA 1
ATOM 1328 C C . LEU A 1 169 ? 17.655 -6.106 -23.248 1.00 91.19 169 LEU A C 1
ATOM 1330 O O . LEU A 1 169 ? 18.803 -6.086 -22.809 1.00 91.19 169 LEU A O 1
ATOM 1334 N N . LYS A 1 170 ? 17.375 -6.340 -24.534 1.00 89.81 170 LYS A N 1
ATOM 1335 C CA . LYS A 1 170 ? 18.384 -6.696 -25.548 1.00 89.81 170 LYS A CA 1
ATOM 1336 C C . LYS A 1 170 ? 19.488 -5.656 -25.680 1.00 89.81 170 LYS A C 1
ATOM 1338 O O . LYS A 1 170 ? 20.622 -5.971 -26.035 1.00 89.81 170 LYS A O 1
ATOM 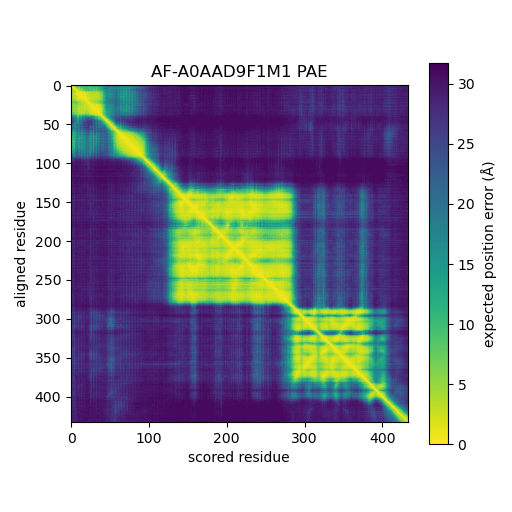1343 N N . ARG A 1 171 ? 19.168 -4.386 -25.437 1.00 89.19 171 ARG A N 1
ATOM 1344 C CA . ARG A 1 171 ? 20.140 -3.303 -25.567 1.00 89.19 171 ARG A CA 1
ATOM 1345 C C . ARG A 1 171 ? 21.012 -3.150 -24.325 1.00 89.19 171 ARG A C 1
ATOM 1347 O O . ARG A 1 171 ? 22.215 -2.947 -24.474 1.00 89.19 171 ARG A O 1
ATOM 1354 N N . HIS A 1 172 ? 20.417 -3.233 -23.137 1.00 86.38 172 HIS A N 1
ATOM 1355 C CA . HIS A 1 172 ? 21.068 -2.838 -21.883 1.00 86.38 172 HIS A CA 1
ATOM 1356 C C . HIS A 1 172 ? 21.518 -4.006 -21.005 1.00 86.38 172 HIS A C 1
ATOM 1358 O O . HIS A 1 172 ? 22.379 -3.821 -20.152 1.00 86.38 172 HIS A O 1
ATOM 1364 N N . PHE A 1 173 ? 20.981 -5.201 -21.235 1.00 85.12 173 PHE A N 1
ATOM 1365 C CA . PHE A 1 173 ? 21.207 -6.385 -20.412 1.00 85.12 173 PHE A CA 1
ATOM 1366 C C . PHE A 1 173 ? 21.477 -7.618 -21.277 1.00 85.12 173 PHE A C 1
ATOM 1368 O O . PHE A 1 173 ? 20.890 -8.675 -21.064 1.00 85.12 173 PHE A O 1
ATOM 1375 N N . LYS A 1 174 ? 22.368 -7.480 -22.266 1.00 81.25 174 LYS A N 1
ATOM 1376 C CA . LYS A 1 174 ? 22.719 -8.557 -23.209 1.00 81.25 174 LYS A CA 1
ATOM 1377 C C . LYS A 1 174 ? 23.146 -9.841 -22.504 1.00 81.25 174 LYS A C 1
ATOM 1379 O O . LYS A 1 174 ? 22.696 -10.915 -22.874 1.00 81.25 174 LYS A O 1
ATOM 1384 N N . ASP A 1 175 ? 23.955 -9.716 -21.457 1.00 78.25 175 ASP A N 1
ATOM 1385 C CA . ASP A 1 175 ? 24.468 -10.875 -20.725 1.00 78.25 175 ASP A CA 1
ATOM 1386 C C . ASP A 1 175 ? 23.340 -11.616 -19.984 1.00 78.25 175 ASP A C 1
ATOM 1388 O O . ASP A 1 175 ? 23.294 -12.847 -19.978 1.00 78.25 175 ASP A O 1
ATOM 1392 N N . LEU A 1 176 ? 22.357 -10.867 -19.467 1.00 75.56 176 LEU A N 1
ATOM 1393 C CA . LEU A 1 176 ? 21.181 -11.401 -18.771 1.00 75.56 176 LEU A CA 1
ATOM 1394 C C . LEU A 1 176 ? 20.061 -11.845 -19.722 1.00 75.56 176 LEU A C 1
ATOM 1396 O O . LEU A 1 176 ? 19.108 -12.483 -19.279 1.00 75.56 176 LEU A O 1
ATOM 1400 N N . GLU A 1 177 ? 20.146 -11.545 -21.021 1.00 73.00 177 GLU A N 1
ATOM 1401 C CA . GLU A 1 177 ? 19.202 -12.076 -22.012 1.00 73.00 177 GLU A CA 1
ATOM 1402 C C . GLU A 1 177 ? 19.275 -13.607 -22.048 1.00 73.00 177 GLU A C 1
ATOM 1404 O O . GLU A 1 177 ? 18.248 -14.280 -22.137 1.00 73.00 177 GLU A O 1
ATOM 1409 N N . THR A 1 178 ? 20.479 -14.156 -21.886 1.00 62.38 178 THR A N 1
ATOM 1410 C CA . THR A 1 178 ? 20.735 -15.599 -21.782 1.00 62.38 178 THR A CA 1
ATOM 1411 C C . THR A 1 178 ? 20.194 -16.213 -20.489 1.00 62.38 178 THR A C 1
ATOM 1413 O O . THR A 1 178 ? 19.861 -17.395 -20.461 1.00 62.38 178 THR A O 1
ATOM 1416 N N . GLU A 1 179 ? 20.083 -15.411 -19.428 1.00 68.75 179 GLU A N 1
ATOM 1417 C CA . GLU A 1 179 ? 19.558 -15.805 -18.112 1.00 68.75 179 GLU A CA 1
ATOM 1418 C C . GLU A 1 179 ? 18.054 -15.527 -17.968 1.00 68.75 179 GLU A C 1
ATOM 1420 O O . GLU A 1 179 ? 17.462 -15.770 -16.913 1.00 68.75 179 GLU A O 1
ATOM 1425 N N . LYS A 1 180 ? 17.413 -15.027 -19.033 1.00 77.50 180 LYS A N 1
ATOM 1426 C CA . LYS A 1 180 ? 15.979 -14.757 -19.070 1.00 77.50 180 LYS A CA 1
ATOM 1427 C C . LYS A 1 180 ? 15.205 -16.043 -18.800 1.00 77.50 180 LYS A C 1
ATOM 1429 O O . LYS A 1 180 ? 15.165 -16.965 -19.617 1.00 77.50 180 LYS A O 1
ATOM 1434 N N . GLY A 1 181 ? 14.521 -16.062 -17.662 1.00 78.12 181 GLY A N 1
ATOM 1435 C CA . GLY A 1 181 ? 13.570 -17.105 -17.327 1.00 78.12 181 GLY A CA 1
ATOM 1436 C C . GLY A 1 181 ? 12.414 -17.121 -18.324 1.00 78.12 181 GLY A C 1
ATOM 1437 O O . GLY A 1 181 ? 11.996 -16.087 -18.860 1.00 78.12 181 GLY A O 1
ATOM 1438 N N . THR A 1 182 ? 11.878 -18.311 -18.578 1.00 83.69 182 THR A N 1
ATOM 1439 C CA . THR A 1 182 ? 10.701 -18.489 -19.432 1.00 83.69 182 THR A CA 1
ATOM 1440 C C . THR A 1 182 ? 9.425 -18.033 -18.715 1.00 83.69 182 THR A C 1
ATOM 1442 O O . THR A 1 182 ? 9.447 -17.544 -17.584 1.00 83.69 182 THR A O 1
ATOM 1445 N N . LYS A 1 183 ? 8.275 -18.146 -19.387 1.00 80.94 183 LYS A N 1
ATOM 1446 C CA . LYS A 1 183 ? 6.979 -17.821 -18.782 1.00 80.94 183 LYS A CA 1
ATOM 1447 C C . LYS A 1 183 ? 6.748 -18.621 -17.497 1.00 80.94 183 LYS A C 1
ATOM 1449 O O . LYS A 1 183 ? 6.935 -19.832 -17.448 1.00 80.94 183 LYS A O 1
ATOM 1454 N N . ILE A 1 184 ? 6.264 -17.924 -16.480 1.00 84.81 184 ILE A N 1
ATOM 1455 C CA . ILE A 1 184 ? 5.880 -18.471 -15.187 1.00 84.81 184 ILE A CA 1
ATOM 1456 C C . ILE A 1 184 ? 4.410 -18.906 -15.259 1.00 84.81 184 ILE A C 1
ATOM 1458 O O . ILE A 1 184 ? 3.509 -18.080 -15.400 1.00 84.81 184 ILE A O 1
ATOM 1462 N N . ASN A 1 185 ? 4.151 -20.208 -15.128 1.00 82.62 185 ASN A N 1
ATOM 1463 C CA . ASN A 1 185 ? 2.821 -20.794 -15.361 1.00 82.62 185 ASN A CA 1
ATOM 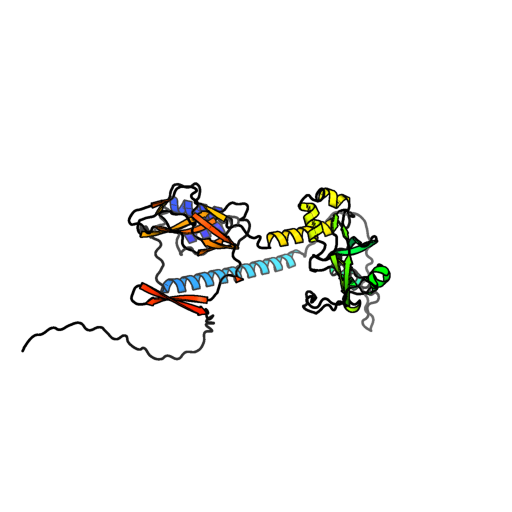1464 C C . ASN A 1 185 ? 1.714 -20.259 -14.436 1.00 82.62 185 ASN A C 1
ATOM 1466 O O . ASN A 1 185 ? 0.551 -20.205 -14.834 1.00 82.62 185 ASN A O 1
ATOM 1470 N N . TRP A 1 186 ? 2.057 -19.864 -13.208 1.00 86.38 186 TRP A N 1
ATOM 1471 C CA . TRP A 1 186 ? 1.094 -19.337 -12.237 1.00 86.38 186 TRP A CA 1
ATOM 1472 C C . TRP A 1 186 ? 0.838 -17.831 -12.389 1.00 86.38 186 TRP A C 1
ATOM 1474 O O . TRP A 1 186 ? -0.138 -17.322 -11.841 1.00 86.38 186 TRP A O 1
ATOM 1484 N N . LEU A 1 187 ? 1.678 -17.109 -13.139 1.00 88.00 187 LEU A N 1
ATOM 1485 C CA . LEU A 1 187 ? 1.607 -15.656 -13.250 1.00 88.00 187 LEU A CA 1
ATOM 1486 C C . LEU A 1 187 ? 0.877 -15.236 -14.528 1.00 88.00 187 LEU A C 1
ATOM 1488 O O . LEU A 1 187 ? 1.310 -15.535 -15.643 1.00 88.00 187 LEU A O 1
ATOM 1492 N N . LYS A 1 188 ? -0.206 -14.474 -14.360 1.00 87.38 188 LYS A N 1
ATOM 1493 C CA . LYS A 1 188 ? -0.962 -13.846 -15.450 1.00 87.38 188 LYS A CA 1
ATOM 1494 C C . LYS A 1 188 ? -0.986 -12.341 -15.233 1.00 87.38 188 LYS A C 1
ATOM 1496 O O . LYS A 1 188 ? -1.339 -11.889 -14.149 1.00 87.38 188 LYS A O 1
ATOM 1501 N N . LEU A 1 189 ? -0.641 -11.577 -16.265 1.00 88.50 189 LEU A N 1
ATOM 1502 C CA . LEU A 1 189 ? -0.679 -10.119 -16.218 1.00 88.50 189 LEU A CA 1
ATOM 1503 C C . LEU A 1 189 ? -1.918 -9.591 -16.922 1.00 88.50 189 LEU A C 1
ATOM 1505 O O . LEU A 1 189 ? -2.257 -10.043 -18.019 1.00 88.50 189 LEU A O 1
ATOM 1509 N N . LYS A 1 190 ? -2.550 -8.594 -16.306 1.00 89.81 190 LYS A N 1
ATOM 1510 C CA . LYS A 1 190 ? -3.659 -7.845 -16.887 1.00 89.81 190 LYS A CA 1
ATOM 1511 C C . LYS A 1 190 ? -3.432 -6.354 -16.704 1.00 89.81 190 LYS A C 1
ATOM 1513 O O . LYS A 1 190 ? -2.997 -5.920 -15.641 1.00 89.81 190 LYS A O 1
ATOM 1518 N N . ALA A 1 191 ? -3.742 -5.591 -17.741 1.00 86.50 191 ALA A N 1
ATOM 1519 C CA . ALA A 1 191 ? -3.818 -4.144 -17.673 1.00 86.50 191 ALA A CA 1
ATOM 1520 C C . ALA A 1 191 ? -5.073 -3.710 -16.897 1.00 86.50 191 ALA A C 1
ATOM 1522 O O . ALA A 1 191 ? -5.996 -4.499 -16.680 1.00 86.50 191 ALA A O 1
ATOM 1523 N N . ALA A 1 192 ? -5.137 -2.430 -16.525 1.00 80.06 192 ALA A N 1
ATOM 1524 C CA . ALA A 1 192 ? -6.276 -1.861 -15.800 1.00 80.06 192 ALA A CA 1
ATOM 1525 C C . ALA A 1 192 ? -7.613 -1.981 -16.562 1.00 80.06 192 ALA A C 1
ATOM 1527 O O . ALA A 1 192 ? -8.672 -2.047 -15.951 1.00 80.06 192 ALA A O 1
ATOM 1528 N N . ASN A 1 193 ? -7.570 -2.064 -17.895 1.00 82.88 193 ASN A N 1
ATOM 1529 C CA . ASN A 1 193 ? -8.741 -2.294 -18.747 1.00 82.88 193 ASN A CA 1
ATOM 1530 C C . ASN A 1 193 ? -9.135 -3.783 -18.870 1.00 82.88 193 ASN A C 1
ATOM 1532 O O . ASN A 1 193 ? -10.001 -4.126 -19.671 1.00 82.88 193 ASN A O 1
ATOM 1536 N N . GLY A 1 194 ? -8.484 -4.678 -18.121 1.00 82.56 194 GLY A N 1
ATOM 1537 C CA . GLY A 1 194 ? -8.759 -6.113 -18.113 1.00 82.56 194 GLY A CA 1
ATOM 1538 C C . GLY A 1 194 ? -8.101 -6.912 -19.242 1.00 82.56 194 GLY A C 1
ATOM 1539 O O . GLY A 1 194 ? -8.190 -8.143 -19.223 1.00 82.56 194 GLY A O 1
ATOM 1540 N N . LEU A 1 195 ? -7.413 -6.261 -20.189 1.00 85.38 195 LEU A N 1
ATOM 1541 C CA . LEU A 1 195 ? -6.698 -6.947 -21.267 1.00 85.38 195 LEU A CA 1
ATOM 1542 C C . LEU A 1 195 ? -5.466 -7.676 -20.733 1.00 85.38 195 LEU A C 1
ATOM 1544 O O . LEU A 1 195 ? -4.751 -7.172 -19.869 1.00 85.38 195 LEU A O 1
ATOM 1548 N N . ASN A 1 196 ? -5.196 -8.861 -21.276 1.00 85.69 196 ASN A N 1
ATOM 1549 C CA . ASN A 1 196 ? -3.997 -9.614 -20.926 1.00 85.69 196 ASN A CA 1
ATOM 1550 C C . ASN A 1 196 ? -2.750 -8.896 -21.455 1.00 85.69 196 ASN A C 1
ATOM 1552 O O . ASN A 1 196 ? -2.710 -8.519 -22.624 1.00 85.69 196 ASN A O 1
ATOM 1556 N N . ILE A 1 197 ? -1.721 -8.776 -20.616 1.00 85.75 197 ILE A N 1
ATOM 1557 C CA . ILE A 1 197 ? -0.403 -8.285 -21.031 1.00 85.75 197 ILE A CA 1
ATOM 1558 C C . ILE A 1 197 ? 0.487 -9.509 -21.286 1.00 85.75 197 ILE A C 1
ATOM 1560 O O . ILE A 1 197 ? 0.900 -10.179 -20.333 1.00 85.75 197 ILE A O 1
ATOM 1564 N N . PRO A 1 198 ? 0.776 -9.859 -22.550 1.00 83.69 198 PRO A N 1
ATOM 1565 C CA . PRO A 1 198 ? 1.662 -10.969 -22.853 1.00 83.69 198 PRO A CA 1
ATOM 1566 C C . PRO A 1 198 ? 3.109 -10.597 -22.511 1.00 83.69 198 PRO A C 1
ATOM 1568 O O . PRO A 1 198 ? 3.764 -9.827 -23.213 1.00 83.69 198 PRO A O 1
ATOM 1571 N N . TYR A 1 199 ? 3.631 -11.191 -21.441 1.00 91.00 199 TYR A N 1
ATOM 1572 C CA . TYR A 1 199 ? 5.060 -11.164 -21.149 1.00 91.00 199 TYR A CA 1
ATOM 1573 C C . TYR A 1 199 ? 5.756 -12.373 -21.781 1.00 91.00 199 TYR A C 1
ATOM 1575 O O . TYR A 1 199 ? 5.171 -13.447 -21.909 1.00 91.00 199 TYR A O 1
ATOM 1583 N N . VAL A 1 200 ? 6.998 -12.199 -22.213 1.00 88.69 200 VAL A N 1
ATOM 1584 C CA . VAL A 1 200 ? 7.811 -13.196 -22.926 1.00 88.69 200 VAL A CA 1
ATOM 1585 C C . VAL A 1 200 ? 8.829 -13.893 -22.021 1.00 88.69 200 VAL A C 1
ATOM 1587 O O . VAL A 1 200 ? 9.420 -14.890 -22.419 1.00 88.69 200 VAL A O 1
ATOM 1590 N N . GLY A 1 201 ? 9.040 -13.387 -20.809 1.00 92.06 201 GLY A N 1
ATOM 1591 C CA . GLY A 1 201 ? 9.920 -13.984 -19.807 1.00 92.06 201 GLY A CA 1
ATOM 1592 C C . GLY A 1 201 ? 10.168 -13.030 -18.649 1.00 92.06 201 GLY A C 1
ATOM 1593 O O . GLY A 1 201 ? 9.479 -12.016 -18.522 1.00 92.06 201 GLY A O 1
ATOM 1594 N N . TYR A 1 202 ? 11.153 -13.335 -17.817 1.00 94.19 202 TYR A N 1
ATOM 1595 C CA . TYR A 1 202 ? 11.526 -12.483 -16.692 1.00 94.19 202 TYR A CA 1
ATOM 1596 C C . TYR A 1 202 ? 13.029 -12.528 -16.430 1.00 94.19 202 TYR A C 1
ATOM 1598 O O . TYR A 1 202 ? 13.709 -13.463 -16.844 1.00 94.19 202 TYR A O 1
ATOM 1606 N N . ILE A 1 203 ? 13.529 -11.526 -15.719 1.00 93.06 203 ILE A N 1
ATOM 1607 C CA . ILE A 1 203 ? 14.887 -11.494 -15.169 1.00 93.06 203 ILE A CA 1
ATOM 1608 C C . ILE A 1 203 ? 14.825 -11.117 -13.690 1.00 93.06 203 ILE A C 1
ATOM 1610 O O . ILE A 1 203 ? 13.840 -10.529 -13.238 1.00 93.06 203 ILE A O 1
ATOM 1614 N N . MET A 1 204 ? 15.874 -11.437 -12.941 1.00 92.69 204 MET A N 1
ATOM 1615 C CA . MET A 1 204 ? 16.039 -10.990 -11.560 1.00 92.69 204 MET A CA 1
ATOM 1616 C C . MET A 1 204 ? 17.059 -9.859 -11.534 1.00 92.69 204 MET A C 1
ATOM 1618 O O . MET A 1 204 ? 18.155 -10.015 -12.063 1.00 92.69 204 MET A O 1
ATOM 1622 N N . LEU A 1 205 ? 16.700 -8.724 -10.937 1.00 93.38 205 LEU A N 1
ATOM 1623 C CA . LEU A 1 205 ? 17.585 -7.570 -10.818 1.00 93.38 205 LEU A CA 1
ATOM 1624 C C . LEU A 1 205 ? 17.648 -7.065 -9.383 1.00 93.38 205 LEU A C 1
ATOM 1626 O O . LEU A 1 205 ? 16.645 -7.032 -8.666 1.00 93.38 205 LEU A O 1
ATOM 1630 N N . ASP A 1 206 ? 18.833 -6.602 -9.005 1.00 94.56 206 ASP A N 1
ATOM 1631 C CA . ASP A 1 206 ? 19.016 -5.765 -7.831 1.00 94.56 206 ASP A CA 1
ATOM 1632 C C . ASP A 1 206 ? 18.811 -4.302 -8.231 1.00 94.56 206 ASP A C 1
ATOM 1634 O O . ASP A 1 206 ? 19.346 -3.835 -9.245 1.00 94.56 206 ASP A O 1
ATOM 1638 N N . PHE A 1 207 ? 18.035 -3.584 -7.424 1.00 96.38 207 PHE A N 1
ATOM 1639 C CA . PHE A 1 207 ? 17.760 -2.165 -7.602 1.00 96.38 207 PHE A CA 1
ATOM 1640 C C . PHE A 1 207 ? 18.421 -1.352 -6.496 1.00 96.38 207 PHE A C 1
ATOM 1642 O O . PHE A 1 207 ? 18.476 -1.779 -5.346 1.00 96.38 207 PHE A O 1
ATOM 1649 N N . LYS A 1 208 ? 18.851 -0.137 -6.826 1.00 96.31 208 LYS A N 1
ATOM 1650 C CA . LYS A 1 208 ? 19.236 0.887 -5.861 1.00 96.31 208 LYS A CA 1
ATOM 1651 C C . LYS A 1 208 ? 18.535 2.197 -6.180 1.00 96.31 208 LYS A C 1
ATOM 1653 O O . LYS A 1 208 ? 18.666 2.746 -7.275 1.00 96.31 208 LYS A O 1
ATOM 1658 N N . VAL A 1 209 ? 17.791 2.702 -5.203 1.00 95.12 209 VAL A N 1
ATOM 1659 C CA . VAL A 1 209 ? 16.949 3.896 -5.339 1.00 95.12 209 VAL A CA 1
ATOM 1660 C C . VAL A 1 209 ? 17.278 4.854 -4.210 1.00 95.12 209 VAL A C 1
ATOM 1662 O O . VAL A 1 209 ? 17.099 4.512 -3.047 1.00 95.12 209 VAL A O 1
ATOM 1665 N N . GLY A 1 210 ? 17.791 6.045 -4.525 1.00 90.56 210 GLY A N 1
ATOM 1666 C CA . GLY A 1 210 ? 18.151 7.024 -3.491 1.00 90.56 210 GLY A CA 1
ATOM 1667 C C . GLY A 1 210 ? 19.124 6.471 -2.438 1.00 90.56 210 GLY A C 1
ATOM 1668 O O . GLY A 1 210 ? 19.080 6.867 -1.277 1.00 90.56 210 GLY A O 1
ATOM 1669 N N . GLY A 1 211 ? 19.986 5.521 -2.810 1.00 91.31 211 GLY A N 1
ATOM 1670 C CA . GLY A 1 211 ? 20.898 4.842 -1.884 1.00 91.31 211 GLY A CA 1
ATOM 1671 C C . GLY A 1 211 ? 20.284 3.698 -1.067 1.00 91.31 211 GLY A C 1
ATOM 1672 O O . GLY A 1 211 ? 21.001 3.106 -0.271 1.00 91.31 211 GLY A O 1
ATOM 1673 N N . VAL A 1 212 ? 19.006 3.366 -1.263 1.00 94.81 212 VAL A N 1
ATOM 1674 C CA . VAL A 1 212 ? 18.363 2.171 -0.695 1.00 94.81 212 VAL A CA 1
ATOM 1675 C C . VAL A 1 212 ? 18.572 0.989 -1.631 1.00 94.81 212 VAL A C 1
ATOM 1677 O O . VAL A 1 212 ? 18.193 1.069 -2.799 1.00 94.81 212 VAL A O 1
ATOM 1680 N N . ASP A 1 213 ? 19.134 -0.104 -1.120 1.00 95.00 213 ASP A N 1
ATOM 1681 C CA . ASP A 1 213 ? 19.293 -1.365 -1.845 1.00 95.00 213 ASP A CA 1
ATOM 1682 C C . ASP A 1 213 ? 18.019 -2.223 -1.763 1.00 95.00 213 ASP A C 1
ATOM 1684 O O . ASP A 1 213 ? 17.474 -2.475 -0.687 1.00 95.00 213 ASP A O 1
ATOM 1688 N N . VAL A 1 214 ? 17.551 -2.698 -2.915 1.00 95.62 214 VAL A N 1
ATOM 1689 C CA . VAL A 1 214 ? 16.366 -3.546 -3.072 1.00 95.62 214 VAL A CA 1
ATOM 1690 C C . VAL A 1 214 ? 16.749 -4.756 -3.931 1.00 95.62 214 VAL A C 1
ATOM 1692 O O . VAL A 1 214 ? 16.595 -4.729 -5.156 1.00 95.62 214 VAL A O 1
ATOM 1695 N N . PRO A 1 215 ? 17.278 -5.822 -3.309 1.00 94.69 215 PRO A N 1
ATOM 1696 C CA . PRO A 1 215 ? 17.819 -6.957 -4.041 1.00 94.69 215 PRO A CA 1
ATOM 1697 C C . PRO A 1 215 ? 16.723 -7.878 -4.595 1.00 94.69 215 PRO A C 1
ATOM 1699 O O . PRO A 1 215 ? 15.594 -7.903 -4.087 1.00 94.69 215 PRO A O 1
ATOM 1702 N N . GLN A 1 216 ? 17.101 -8.662 -5.606 1.00 92.50 216 GLN A N 1
ATOM 1703 C CA . GLN A 1 216 ? 16.410 -9.840 -6.134 1.00 92.50 216 GLN A CA 1
ATOM 1704 C C . GLN A 1 216 ? 14.943 -9.599 -6.496 1.00 92.50 216 GLN A C 1
ATOM 1706 O O . GLN A 1 216 ? 14.036 -10.314 -6.062 1.00 92.50 216 GLN A O 1
ATOM 1711 N N . ARG A 1 217 ? 14.689 -8.584 -7.322 1.00 94.50 217 ARG A N 1
ATOM 1712 C CA . ARG A 1 217 ? 13.344 -8.265 -7.808 1.00 94.50 217 ARG A CA 1
ATOM 1713 C C . ARG A 1 217 ? 13.135 -8.788 -9.215 1.00 94.50 217 ARG A C 1
ATOM 1715 O O . ARG A 1 217 ? 13.914 -8.511 -10.121 1.00 94.50 217 ARG A O 1
ATOM 1722 N N . GLY A 1 218 ? 12.044 -9.530 -9.385 1.00 93.69 218 GLY A N 1
ATOM 1723 C CA . GLY A 1 218 ? 11.607 -9.998 -10.692 1.00 93.69 218 GLY A CA 1
ATOM 1724 C C . GLY A 1 218 ? 11.162 -8.832 -11.569 1.00 93.69 218 GLY A C 1
ATOM 1725 O O . GLY A 1 218 ? 10.324 -8.024 -11.164 1.00 93.69 218 GLY A O 1
ATOM 1726 N N . VAL A 1 219 ? 11.700 -8.766 -12.778 1.00 95.50 219 VAL A N 1
ATOM 1727 C CA . VAL A 1 219 ? 11.285 -7.837 -13.827 1.00 95.50 219 VAL A CA 1
ATOM 1728 C C . VAL A 1 219 ? 10.732 -8.647 -14.978 1.00 95.50 219 VAL A C 1
ATOM 1730 O O . VAL A 1 219 ? 11.412 -9.527 -15.507 1.00 95.50 219 VAL A O 1
ATOM 1733 N N . LEU A 1 220 ? 9.491 -8.366 -15.359 1.00 95.88 220 LEU A N 1
ATOM 1734 C CA . LEU A 1 220 ? 8.844 -9.079 -16.451 1.00 95.88 220 LEU A CA 1
ATOM 1735 C C . LEU A 1 220 ? 9.168 -8.388 -17.767 1.00 95.88 220 LEU A C 1
ATOM 1737 O O . LEU A 1 220 ? 9.090 -7.166 -17.886 1.00 95.88 220 LEU A O 1
ATOM 1741 N N . ILE A 1 221 ? 9.519 -9.196 -18.755 1.00 94.44 221 ILE A N 1
ATOM 1742 C CA . ILE A 1 221 ? 9.870 -8.738 -20.090 1.00 94.44 221 ILE A CA 1
ATOM 1743 C C . ILE A 1 221 ? 8.633 -8.869 -20.953 1.00 94.44 221 ILE A C 1
ATOM 1745 O O . ILE A 1 221 ? 8.119 -9.977 -21.105 1.00 94.44 221 ILE A O 1
ATOM 1749 N N . VAL A 1 222 ? 8.141 -7.769 -21.504 1.00 92.88 222 VAL A N 1
ATOM 1750 C CA . VAL A 1 222 ? 6.921 -7.746 -22.323 1.00 92.88 222 VAL A CA 1
ATOM 1751 C C . VAL A 1 222 ? 7.230 -7.368 -23.764 1.00 92.88 222 VAL A C 1
ATOM 1753 O O . VAL A 1 222 ? 8.249 -6.737 -24.038 1.00 92.88 222 VAL A O 1
ATOM 1756 N N . SER A 1 223 ? 6.348 -7.780 -24.679 1.00 88.81 223 SER A N 1
ATOM 1757 C CA . SER A 1 223 ? 6.476 -7.412 -26.092 1.00 88.81 223 SER A CA 1
ATOM 1758 C C . SER A 1 223 ? 6.419 -5.893 -26.260 1.00 88.81 223 SER A C 1
ATOM 1760 O O . SER A 1 223 ? 5.613 -5.217 -25.608 1.00 88.81 223 SER A O 1
ATOM 1762 N N . ASP A 1 224 ? 7.220 -5.372 -27.185 1.00 89.25 224 ASP A N 1
ATOM 1763 C CA . ASP A 1 224 ? 7.219 -3.957 -27.554 1.00 89.25 224 ASP A CA 1
ATOM 1764 C C . ASP A 1 224 ? 5.854 -3.514 -28.109 1.00 89.25 224 ASP A C 1
ATOM 1766 O O . ASP A 1 224 ? 5.484 -2.356 -27.959 1.00 89.25 224 ASP A O 1
ATOM 1770 N N . ASP A 1 225 ? 5.043 -4.428 -28.653 1.00 86.44 225 ASP A N 1
ATOM 1771 C CA . ASP A 1 225 ? 3.676 -4.118 -29.106 1.00 86.44 225 ASP A CA 1
ATOM 1772 C C . ASP A 1 225 ? 2.751 -3.684 -27.955 1.00 86.44 225 ASP A C 1
ATOM 1774 O O . ASP A 1 225 ? 1.723 -3.047 -28.177 1.00 86.44 225 ASP A O 1
ATOM 1778 N N . CYS A 1 226 ? 3.087 -4.053 -26.713 1.00 82.56 226 CYS A N 1
ATOM 1779 C CA . CYS A 1 226 ? 2.252 -3.785 -25.541 1.00 82.56 226 CYS A CA 1
ATOM 1780 C C . CYS A 1 226 ? 2.589 -2.459 -24.862 1.00 82.56 226 CYS A C 1
ATOM 1782 O O . CYS A 1 226 ? 1.688 -1.769 -24.393 1.00 82.56 226 CYS A O 1
ATOM 1784 N N . MET A 1 227 ? 3.878 -2.131 -24.754 1.00 85.19 227 MET A N 1
ATOM 1785 C CA . MET A 1 227 ? 4.338 -0.942 -24.030 1.00 85.19 227 MET A CA 1
ATOM 1786 C C . MET A 1 227 ? 5.247 -0.035 -24.858 1.00 85.19 227 MET A C 1
ATOM 1788 O O . MET A 1 227 ? 5.787 0.910 -24.314 1.00 85.19 227 MET A O 1
ATOM 1792 N N . GLY A 1 228 ? 5.436 -0.295 -26.147 1.00 86.75 228 GLY A N 1
ATOM 1793 C CA . GLY A 1 228 ? 6.407 0.412 -26.971 1.00 86.75 228 GLY A CA 1
ATOM 1794 C C . GLY A 1 228 ? 7.859 -0.016 -26.702 1.00 86.75 228 GLY A C 1
ATOM 1795 O O . GLY A 1 228 ? 8.183 -0.561 -25.638 1.00 86.75 228 GLY A O 1
ATOM 1796 N N . PRO A 1 229 ? 8.760 0.229 -27.666 1.00 89.88 229 PRO A N 1
ATOM 1797 C CA . PRO A 1 229 ? 10.179 -0.048 -27.496 1.00 89.88 229 PRO A CA 1
ATOM 1798 C C . PRO A 1 229 ? 10.790 0.889 -26.450 1.00 89.88 229 PRO A C 1
ATOM 1800 O O . PRO A 1 229 ? 10.393 2.045 -26.314 1.00 89.88 229 PRO A O 1
ATOM 1803 N N . ASP A 1 230 ? 11.788 0.397 -25.719 1.00 89.88 230 ASP A N 1
ATOM 1804 C CA . ASP A 1 230 ? 12.546 1.156 -24.715 1.00 89.88 230 ASP A CA 1
ATOM 1805 C C . ASP A 1 230 ? 11.730 1.697 -23.526 1.00 89.88 230 ASP A C 1
ATOM 1807 O O . ASP A 1 230 ? 12.238 2.485 -22.716 1.00 89.88 230 ASP A O 1
ATOM 1811 N N . GLN A 1 231 ? 10.486 1.241 -23.360 1.00 92.38 231 GLN A N 1
ATOM 1812 C CA . GLN A 1 231 ? 9.677 1.590 -22.200 1.00 92.38 231 GLN A CA 1
ATOM 1813 C C . GLN A 1 231 ? 10.046 0.719 -20.993 1.00 92.38 231 GLN A C 1
ATOM 1815 O O . GLN A 1 231 ? 10.381 -0.466 -21.118 1.00 92.38 231 GLN A O 1
ATOM 1820 N N . ARG A 1 232 ? 10.001 1.345 -19.812 1.00 95.50 232 ARG A N 1
ATOM 1821 C CA . ARG A 1 232 ? 10.299 0.745 -18.510 1.00 95.50 232 ARG A CA 1
ATOM 1822 C C . ARG A 1 232 ? 9.334 1.285 -17.477 1.00 95.50 232 ARG A C 1
ATOM 1824 O O . ARG A 1 232 ? 9.098 2.492 -17.416 1.00 95.50 232 ARG A O 1
ATOM 1831 N N . LEU A 1 233 ? 8.810 0.393 -16.658 1.00 96.19 233 LEU A N 1
ATOM 1832 C CA . LEU A 1 233 ? 7.836 0.701 -15.629 1.00 96.19 233 LEU A CA 1
ATOM 1833 C C . LEU A 1 233 ? 8.312 0.095 -14.317 1.00 96.19 233 LEU A C 1
ATOM 1835 O O . LEU A 1 233 ? 8.540 -1.110 -14.240 1.00 96.19 233 LEU A O 1
ATOM 1839 N N . LEU A 1 234 ? 8.444 0.938 -13.299 1.00 97.56 234 LEU A N 1
ATOM 1840 C CA . LEU A 1 234 ? 8.796 0.563 -11.940 1.00 97.56 234 LEU A CA 1
ATOM 1841 C C . LEU A 1 234 ? 7.522 0.396 -11.115 1.00 97.56 234 LEU A C 1
ATOM 1843 O O . LEU A 1 234 ? 6.805 1.368 -10.882 1.00 97.56 234 LEU A O 1
ATOM 1847 N N . GLY A 1 235 ? 7.244 -0.838 -10.707 1.00 96.56 235 GLY A N 1
ATOM 1848 C CA . GLY A 1 235 ? 5.998 -1.196 -10.037 1.00 96.56 235 GLY A CA 1
ATOM 1849 C C . GLY A 1 235 ? 6.135 -1.438 -8.536 1.00 96.56 235 GLY A C 1
ATOM 1850 O O . GLY A 1 235 ? 7.198 -1.308 -7.918 1.00 96.56 235 GLY A O 1
ATOM 1851 N N . MET A 1 236 ? 5.030 -1.881 -7.947 1.00 94.38 236 MET A N 1
ATOM 1852 C CA . MET A 1 236 ? 4.874 -2.114 -6.511 1.00 94.38 236 MET A CA 1
ATOM 1853 C C . MET A 1 236 ? 5.653 -3.320 -5.963 1.00 94.38 236 MET A C 1
ATOM 1855 O O . MET A 1 236 ? 5.595 -3.591 -4.770 1.00 94.38 236 MET A O 1
ATOM 1859 N N . ASN A 1 237 ? 6.413 -4.042 -6.784 1.00 95.12 237 ASN A N 1
ATOM 1860 C CA . ASN A 1 237 ? 7.377 -5.029 -6.295 1.00 95.12 237 ASN A CA 1
ATOM 1861 C C . ASN A 1 237 ? 8.730 -4.403 -5.900 1.00 95.12 237 ASN A C 1
ATOM 1863 O O . ASN A 1 237 ? 9.520 -5.065 -5.225 1.00 95.12 237 ASN A O 1
ATOM 1867 N N . VAL A 1 238 ? 8.985 -3.148 -6.298 1.00 97.19 238 VAL A N 1
ATOM 1868 C CA . VAL A 1 238 ? 10.180 -2.368 -5.929 1.00 97.19 238 VAL A CA 1
ATOM 1869 C C . VAL A 1 238 ? 9.820 -1.193 -5.015 1.00 97.19 238 VAL A C 1
ATOM 1871 O O . VAL A 1 238 ? 10.534 -0.947 -4.048 1.00 97.19 238 VAL A O 1
ATOM 1874 N N . ILE A 1 239 ? 8.705 -0.496 -5.268 1.00 96.81 239 ILE A N 1
ATOM 1875 C CA . ILE A 1 239 ? 8.341 0.743 -4.549 1.00 96.81 239 ILE A CA 1
ATOM 1876 C C . ILE A 1 239 ? 8.164 0.539 -3.024 1.00 96.81 239 ILE A C 1
ATOM 1878 O O . ILE A 1 239 ? 8.799 1.278 -2.267 1.00 96.81 239 ILE A O 1
ATOM 1882 N N . PRO A 1 240 ? 7.355 -0.422 -2.522 1.00 94.88 240 PRO A N 1
ATOM 1883 C CA . PRO A 1 240 ? 7.156 -0.613 -1.086 1.00 94.88 240 PRO A CA 1
ATOM 1884 C C . PRO A 1 240 ? 8.434 -0.982 -0.332 1.00 94.88 240 PRO A C 1
ATOM 1886 O O . PRO A 1 240 ? 8.671 -0.337 0.679 1.00 94.88 240 PRO A O 1
ATOM 1889 N N . PRO A 1 241 ? 9.312 -1.890 -0.811 1.00 94.50 241 PRO A N 1
ATOM 1890 C CA . PRO A 1 241 ? 10.602 -2.125 -0.162 1.00 94.50 241 PRO A CA 1
ATOM 1891 C C . PRO A 1 241 ? 11.453 -0.863 0.033 1.00 94.50 241 PRO A C 1
ATOM 1893 O O . PRO A 1 241 ? 12.089 -0.712 1.074 1.00 94.50 241 PRO A O 1
ATOM 1896 N N . VAL A 1 242 ? 11.454 0.063 -0.938 1.00 95.56 242 VAL A N 1
ATOM 1897 C CA . VAL A 1 242 ? 12.160 1.348 -0.783 1.00 95.56 242 VAL A CA 1
ATOM 1898 C C . VAL A 1 242 ? 11.537 2.155 0.355 1.00 95.56 242 VAL A C 1
ATOM 1900 O O . VAL A 1 242 ? 12.242 2.644 1.234 1.00 95.56 242 VAL A O 1
ATOM 1903 N N . TRP A 1 243 ? 10.212 2.277 0.355 1.00 94.69 243 TRP A N 1
ATOM 1904 C CA . TRP A 1 243 ? 9.481 3.005 1.389 1.00 94.69 243 TRP A CA 1
ATOM 1905 C C . TRP A 1 243 ? 9.655 2.390 2.785 1.00 94.69 243 TRP A C 1
ATOM 1907 O O . TRP A 1 243 ? 9.930 3.107 3.742 1.00 94.69 243 TRP A O 1
ATOM 1917 N N . GLU A 1 244 ? 9.552 1.067 2.896 1.00 90.94 244 GLU A N 1
ATOM 1918 C CA . GLU A 1 244 ? 9.732 0.309 4.136 1.00 90.94 244 GLU A CA 1
ATOM 1919 C C . GLU A 1 244 ? 11.138 0.493 4.705 1.00 90.94 244 GLU A C 1
ATOM 1921 O O . GLU A 1 244 ? 11.286 0.649 5.913 1.00 90.94 244 GLU A O 1
ATOM 1926 N N . ALA A 1 245 ? 12.174 0.541 3.863 1.00 90.88 245 ALA A N 1
ATOM 1927 C CA . ALA A 1 245 ? 13.525 0.838 4.328 1.00 90.88 245 ALA A CA 1
ATOM 1928 C C . ALA A 1 245 ? 13.648 2.277 4.861 1.00 90.88 245 ALA A C 1
ATOM 1930 O O . ALA A 1 245 ? 14.312 2.508 5.874 1.00 90.88 245 ALA A O 1
ATOM 1931 N N . VAL A 1 246 ? 12.996 3.236 4.192 1.00 90.31 246 VAL A N 1
ATOM 1932 C CA . VAL A 1 246 ? 12.996 4.659 4.563 1.00 90.31 246 VAL A CA 1
ATOM 1933 C C . VAL A 1 246 ? 12.232 4.916 5.866 1.00 90.31 246 VAL A C 1
ATOM 1935 O O . VAL A 1 246 ? 12.732 5.658 6.710 1.00 90.31 246 VAL A O 1
ATOM 1938 N N . GLU A 1 247 ? 11.057 4.314 6.056 1.00 86.19 247 GLU A N 1
ATOM 1939 C CA . GLU A 1 247 ? 10.233 4.478 7.266 1.00 86.19 247 GLU A CA 1
ATOM 1940 C C . GLU A 1 247 ? 10.656 3.545 8.409 1.00 86.19 247 GLU A C 1
ATOM 1942 O O . GLU A 1 247 ? 10.630 3.932 9.574 1.00 86.19 247 GLU A O 1
ATOM 1947 N N . GLY A 1 248 ? 11.071 2.317 8.095 1.00 77.50 248 GLY A N 1
ATOM 1948 C CA . GLY A 1 248 ? 11.409 1.266 9.061 1.00 77.50 248 GLY A CA 1
ATOM 1949 C C . GLY A 1 248 ? 12.777 1.422 9.731 1.00 77.50 248 GLY A C 1
ATOM 1950 O O . GLY A 1 248 ? 13.198 0.535 10.469 1.00 77.50 248 GLY A O 1
ATOM 1951 N N . GLY A 1 249 ? 13.492 2.521 9.470 1.00 76.75 249 GLY A N 1
ATOM 1952 C CA . GLY A 1 249 ? 14.772 2.849 10.106 1.00 76.75 249 GLY A CA 1
ATOM 1953 C C . GLY A 1 249 ? 15.993 2.094 9.566 1.00 76.75 249 GLY A C 1
ATOM 1954 O O . GLY A 1 249 ? 17.102 2.336 10.037 1.00 76.75 249 GLY A O 1
ATOM 1955 N N . ALA A 1 250 ? 15.823 1.222 8.565 1.00 78.38 250 ALA A N 1
ATOM 1956 C CA . ALA A 1 250 ? 16.936 0.578 7.855 1.00 78.38 250 ALA A CA 1
ATOM 1957 C C . ALA A 1 250 ? 17.723 1.570 6.976 1.00 78.38 250 ALA A C 1
ATOM 1959 O O . ALA A 1 250 ? 18.866 1.315 6.599 1.00 78.38 250 ALA A O 1
ATOM 1960 N N . TYR A 1 251 ? 17.117 2.717 6.673 1.00 89.94 251 TYR A N 1
ATOM 1961 C CA . TYR A 1 251 ? 17.726 3.853 6.005 1.00 89.94 251 TYR A CA 1
ATOM 1962 C C . TYR A 1 251 ? 17.573 5.116 6.882 1.00 89.94 251 TYR A C 1
ATOM 1964 O O . TYR A 1 251 ? 16.618 5.188 7.657 1.00 89.94 251 TYR A O 1
ATOM 1972 N N . PRO A 1 252 ? 18.445 6.145 6.773 1.00 87.44 252 PRO A N 1
ATOM 1973 C CA . PRO A 1 252 ? 18.409 7.350 7.626 1.00 87.44 252 PRO A CA 1
ATOM 1974 C C . PRO A 1 252 ? 17.167 8.266 7.507 1.00 87.44 252 PRO A C 1
ATOM 1976 O O . PRO A 1 252 ? 17.208 9.427 7.922 1.00 87.44 252 PRO A O 1
ATOM 1979 N N . GLY A 1 253 ? 16.064 7.776 6.939 1.00 89.25 253 GLY A N 1
ATOM 1980 C CA . GLY A 1 253 ? 14.782 8.464 6.845 1.00 89.25 253 GLY A CA 1
ATOM 1981 C C . GLY A 1 253 ? 14.559 9.252 5.554 1.00 89.25 253 GLY A C 1
ATOM 1982 O O . GLY A 1 253 ? 15.444 9.424 4.710 1.00 89.25 253 GLY A O 1
ATOM 1983 N N . LEU A 1 254 ? 13.338 9.777 5.417 1.00 88.62 254 LEU A N 1
ATOM 1984 C CA . LEU A 1 254 ? 12.862 10.440 4.199 1.00 88.62 254 LEU A CA 1
ATOM 1985 C C . LEU A 1 254 ? 13.701 11.668 3.813 1.00 88.62 254 LEU A C 1
ATOM 1987 O O . LEU A 1 254 ? 13.920 11.927 2.632 1.00 88.62 254 LEU A O 1
ATOM 1991 N N . LYS A 1 255 ? 14.208 12.425 4.794 1.00 90.19 255 LYS A N 1
ATOM 1992 C CA . LYS A 1 255 ? 15.057 13.600 4.533 1.00 90.19 255 LYS A CA 1
ATOM 1993 C C . LYS A 1 255 ? 16.375 13.210 3.857 1.00 90.19 255 LYS A C 1
ATOM 1995 O O . LYS A 1 255 ? 16.786 13.880 2.913 1.00 90.19 255 LYS A O 1
ATOM 2000 N N . ALA A 1 256 ? 17.012 12.135 4.321 1.00 91.31 256 ALA A N 1
ATOM 2001 C CA . ALA A 1 256 ? 18.226 11.616 3.702 1.00 91.31 256 ALA A CA 1
ATOM 2002 C C . ALA A 1 256 ? 17.931 11.083 2.294 1.00 91.31 256 ALA A C 1
ATOM 2004 O O . ALA A 1 256 ? 18.651 11.414 1.357 1.00 91.31 256 ALA A O 1
ATOM 2005 N N . PHE A 1 257 ? 16.810 10.380 2.117 1.00 94.19 257 PHE A N 1
ATOM 2006 C CA . PHE A 1 257 ? 16.410 9.839 0.818 1.00 94.19 257 PHE A CA 1
ATOM 2007 C C . PHE A 1 257 ? 16.170 10.954 -0.211 1.00 94.19 257 PHE A C 1
ATOM 2009 O O . PHE A 1 257 ? 16.641 10.893 -1.341 1.00 94.19 257 PHE A O 1
ATOM 2016 N N . LYS A 1 258 ? 15.504 12.044 0.185 1.00 92.38 258 LYS A N 1
ATOM 2017 C CA . LYS A 1 258 ? 15.311 13.205 -0.699 1.00 92.38 258 LYS A CA 1
ATOM 2018 C C . LYS A 1 258 ? 16.628 13.855 -1.123 1.00 92.38 258 LYS A C 1
ATOM 2020 O O . LYS A 1 258 ? 16.701 14.396 -2.219 1.00 92.38 258 LYS A O 1
ATOM 2025 N N . SER A 1 259 ? 17.658 13.809 -0.275 1.00 92.38 259 SER A N 1
ATOM 2026 C CA . SER A 1 259 ? 18.971 14.381 -0.597 1.00 92.38 259 SER A CA 1
ATOM 2027 C C . SER A 1 259 ? 19.770 13.560 -1.614 1.00 92.38 259 SER A C 1
ATOM 2029 O O . SER A 1 259 ? 20.685 14.097 -2.231 1.00 92.38 259 SER A O 1
ATOM 2031 N N . THR A 1 260 ? 19.424 12.283 -1.805 1.00 92.44 260 THR A N 1
ATOM 2032 C CA . THR A 1 260 ? 20.114 11.372 -2.729 1.00 92.44 260 THR A CA 1
ATOM 2033 C C . THR A 1 260 ? 19.401 11.214 -4.069 1.00 92.44 260 THR A C 1
ATOM 2035 O O . THR A 1 260 ? 20.035 10.798 -5.036 1.00 92.44 260 THR A O 1
ATOM 2038 N N . VAL A 1 261 ? 18.108 11.543 -4.156 1.00 92.75 261 VAL A N 1
ATOM 2039 C CA . VAL A 1 261 ? 17.353 11.531 -5.419 1.00 92.75 261 VAL A CA 1
ATOM 2040 C C . VAL A 1 261 ? 17.313 12.918 -6.077 1.00 92.75 261 VAL A C 1
ATOM 2042 O O . VAL A 1 261 ? 17.343 13.936 -5.375 1.00 92.75 261 VAL A O 1
ATOM 2045 N N . PRO A 1 262 ? 17.198 12.999 -7.418 1.00 91.50 262 PRO A N 1
ATOM 2046 C CA . PRO A 1 262 ? 17.085 14.275 -8.118 1.00 91.50 262 PRO A CA 1
ATOM 2047 C C . PRO A 1 262 ? 15.899 15.114 -7.611 1.00 91.50 262 PRO A C 1
ATOM 2049 O O . PRO A 1 262 ? 14.814 14.559 -7.411 1.00 91.50 262 PRO A O 1
ATOM 2052 N N . PRO A 1 263 ? 16.036 16.451 -7.480 1.00 89.19 263 PRO A N 1
ATOM 2053 C CA . PRO A 1 263 ? 14.943 17.322 -7.035 1.00 89.19 263 PRO A CA 1
ATOM 2054 C C . PRO A 1 263 ? 13.660 17.174 -7.860 1.00 89.19 263 PRO A C 1
ATOM 2056 O O . PRO A 1 263 ? 12.561 17.224 -7.316 1.00 89.19 263 PRO A O 1
ATOM 2059 N N . ALA A 1 264 ? 13.807 16.930 -9.164 1.00 87.19 264 ALA A N 1
ATOM 2060 C CA . ALA A 1 264 ? 12.701 16.731 -10.096 1.00 87.19 264 ALA A CA 1
ATOM 2061 C C . ALA A 1 264 ? 11.930 15.413 -9.900 1.00 87.19 264 ALA A C 1
ATOM 2063 O O . ALA A 1 264 ? 10.897 15.258 -10.533 1.00 87.19 264 ALA A O 1
ATOM 2064 N N . SER A 1 265 ? 12.435 14.487 -9.075 1.00 90.31 265 SER A N 1
ATOM 2065 C CA . SER A 1 265 ? 11.820 13.183 -8.786 1.00 90.31 265 SER A CA 1
ATOM 2066 C C . SER A 1 265 ? 11.357 13.046 -7.328 1.00 90.31 265 SER A C 1
ATOM 2068 O O . SER A 1 265 ? 10.761 12.034 -6.957 1.00 90.31 265 SER A O 1
ATOM 2070 N N . GLN A 1 266 ? 11.659 14.026 -6.463 1.00 91.62 266 GLN A N 1
ATOM 2071 C CA . GLN A 1 266 ? 11.325 13.961 -5.033 1.00 91.62 266 GLN A CA 1
ATOM 2072 C C . GLN A 1 266 ? 9.813 13.879 -4.814 1.00 91.62 266 GLN A C 1
ATOM 2074 O O . GLN A 1 266 ? 9.346 13.065 -4.017 1.00 91.62 266 GLN A O 1
ATOM 2079 N N . LYS A 1 267 ? 9.044 14.687 -5.552 1.00 90.69 267 LYS A N 1
ATOM 2080 C CA . LYS A 1 267 ? 7.586 14.743 -5.422 1.00 90.69 267 LYS A CA 1
ATOM 2081 C C . LYS A 1 267 ? 6.929 13.439 -5.880 1.00 90.69 267 LYS A C 1
ATOM 2083 O O . LYS A 1 267 ? 5.976 12.980 -5.260 1.00 90.69 267 LYS A O 1
ATOM 2088 N N . GLU A 1 268 ? 7.452 12.832 -6.935 1.00 93.19 268 GLU A N 1
ATOM 2089 C CA . GLU A 1 268 ? 6.997 11.567 -7.505 1.00 93.19 268 GLU A CA 1
ATOM 2090 C C . GLU A 1 268 ? 7.178 10.434 -6.486 1.00 93.19 268 GLU A C 1
ATOM 2092 O O . GLU A 1 268 ? 6.238 9.678 -6.231 1.00 93.19 268 GLU A O 1
ATOM 2097 N N . TRP A 1 269 ? 8.340 10.374 -5.825 1.00 95.00 269 TRP A N 1
ATOM 2098 C CA . TRP A 1 269 ? 8.594 9.417 -4.746 1.00 95.00 269 TRP A CA 1
ATOM 2099 C C . TRP A 1 269 ? 7.728 9.663 -3.510 1.00 95.00 269 TRP A C 1
ATOM 2101 O O . TRP A 1 269 ? 7.193 8.710 -2.949 1.00 95.00 269 TRP A O 1
ATOM 2111 N N . GLU A 1 270 ? 7.524 10.919 -3.105 1.00 91.56 270 GLU A N 1
ATOM 2112 C CA . GLU A 1 270 ? 6.605 11.254 -2.009 1.00 91.56 270 GLU A CA 1
ATOM 2113 C C . GLU A 1 270 ? 5.175 10.785 -2.299 1.00 91.56 270 GLU A C 1
ATOM 2115 O O . GLU A 1 270 ? 4.526 10.186 -1.440 1.00 91.56 270 GLU A O 1
ATOM 2120 N N . MET A 1 271 ? 4.688 11.015 -3.521 1.00 89.62 271 MET A N 1
ATOM 2121 C CA . MET A 1 271 ? 3.366 10.558 -3.950 1.00 89.62 271 MET A CA 1
ATOM 2122 C C . MET A 1 271 ? 3.270 9.028 -3.962 1.00 89.62 271 MET A C 1
ATOM 2124 O O . MET A 1 271 ? 2.251 8.474 -3.538 1.00 89.62 271 MET A O 1
ATOM 2128 N N . ALA A 1 272 ? 4.327 8.340 -4.398 1.00 93.62 272 ALA A N 1
ATOM 2129 C CA . ALA A 1 272 ? 4.383 6.883 -4.369 1.00 93.62 272 ALA A CA 1
ATOM 2130 C C . ALA A 1 272 ? 4.398 6.329 -2.935 1.00 93.62 272 ALA A C 1
ATOM 2132 O O . ALA A 1 272 ? 3.630 5.421 -2.619 1.00 93.62 272 ALA A O 1
ATOM 2133 N N . PHE A 1 273 ? 5.177 6.924 -2.030 1.00 93.94 273 PHE A N 1
ATOM 2134 C CA . PHE A 1 273 ? 5.204 6.548 -0.613 1.00 93.94 273 PHE A CA 1
ATOM 2135 C C . PHE A 1 273 ? 3.863 6.803 0.079 1.00 93.94 273 PHE A C 1
ATOM 2137 O O . PHE A 1 273 ? 3.399 5.962 0.847 1.00 93.94 273 PHE A O 1
ATOM 2144 N N . ALA A 1 274 ? 3.172 7.894 -0.259 1.00 87.69 274 ALA A N 1
ATOM 2145 C CA . ALA A 1 274 ? 1.811 8.134 0.213 1.00 87.69 274 ALA A CA 1
ATOM 2146 C C . ALA A 1 274 ? 0.820 7.062 -0.287 1.00 87.69 274 ALA A C 1
ATOM 2148 O O . ALA A 1 274 ? -0.155 6.743 0.397 1.00 87.69 274 ALA A O 1
ATOM 2149 N N . CYS A 1 275 ? 1.040 6.473 -1.470 1.00 84.81 275 CYS A N 1
ATOM 2150 C CA . CYS A 1 275 ? 0.275 5.307 -1.918 1.00 84.81 275 CYS A CA 1
ATOM 2151 C C . CYS A 1 275 ? 0.562 4.079 -1.042 1.00 84.81 275 CYS A C 1
ATOM 2153 O O . CYS A 1 275 ? -0.383 3.471 -0.542 1.00 84.81 275 CYS A O 1
ATOM 2155 N N . CYS A 1 276 ? 1.834 3.768 -0.774 1.00 85.94 276 CYS A N 1
ATOM 2156 C CA . CYS A 1 276 ? 2.212 2.663 0.113 1.00 85.94 276 CYS A CA 1
ATOM 2157 C C . CYS A 1 276 ? 1.619 2.817 1.521 1.00 85.94 276 CYS A C 1
ATOM 2159 O O . CYS A 1 276 ? 1.038 1.870 2.053 1.00 85.94 276 CYS A O 1
ATOM 2161 N N . GLN A 1 277 ? 1.679 4.028 2.083 1.00 83.38 277 GLN A N 1
ATOM 2162 C CA . GLN A 1 277 ? 1.074 4.343 3.373 1.00 83.38 277 GLN A CA 1
ATOM 2163 C C . GLN A 1 277 ? -0.433 4.082 3.362 1.00 83.38 277 GLN A C 1
ATOM 2165 O O . GLN A 1 277 ? -0.929 3.396 4.251 1.00 83.38 277 GLN A O 1
ATOM 2170 N N . ARG A 1 278 ? -1.151 4.557 2.333 1.00 77.25 278 ARG A N 1
ATOM 2171 C CA . ARG A 1 278 ? -2.592 4.297 2.182 1.00 77.25 278 ARG A CA 1
ATOM 2172 C C . ARG A 1 278 ? -2.900 2.808 2.090 1.00 77.25 278 ARG A C 1
ATOM 2174 O O . ARG A 1 278 ? -3.871 2.363 2.695 1.00 77.25 278 ARG A O 1
ATOM 2181 N N . VAL A 1 279 ? -2.088 2.036 1.367 1.00 74.12 279 VAL A N 1
ATOM 2182 C CA . VAL A 1 279 ? -2.254 0.580 1.269 1.00 74.12 279 VAL A CA 1
ATOM 2183 C C . VAL A 1 279 ? -2.028 -0.085 2.626 1.00 74.12 279 VAL A C 1
ATOM 2185 O O . VAL A 1 279 ? -2.839 -0.925 2.993 1.00 74.12 279 VAL A O 1
ATOM 2188 N N . LEU A 1 280 ? -1.014 0.295 3.412 1.00 64.31 280 LEU A N 1
ATOM 2189 C CA . LEU A 1 280 ? -0.848 -0.260 4.765 1.00 64.31 280 LEU A CA 1
ATOM 2190 C C . LEU A 1 280 ? -1.977 0.137 5.716 1.00 64.31 280 LEU A C 1
ATOM 2192 O O . LEU A 1 280 ? -2.425 -0.704 6.486 1.00 64.31 280 LEU A O 1
ATOM 2196 N N . THR A 1 281 ? -2.473 1.374 5.648 1.00 57.25 281 THR A N 1
ATOM 2197 C CA . THR A 1 281 ? -3.608 1.802 6.482 1.00 57.25 281 THR A CA 1
ATOM 2198 C C . THR A 1 281 ? -4.942 1.197 6.039 1.00 57.25 281 THR A C 1
ATOM 2200 O O . THR A 1 281 ? -5.894 1.228 6.810 1.00 57.25 281 THR A O 1
ATOM 2203 N N . SER A 1 282 ? -5.026 0.686 4.804 1.00 53.94 282 SER A N 1
ATOM 2204 C CA . SER A 1 282 ? -6.229 0.046 4.243 1.00 53.94 282 SER A CA 1
ATOM 2205 C C . SER A 1 282 ? -6.162 -1.481 4.258 1.00 53.94 282 SER A C 1
ATOM 2207 O O . SER A 1 282 ? -7.196 -2.135 4.155 1.00 53.94 282 SER A O 1
ATOM 2209 N N . ARG A 1 283 ? -4.966 -2.075 4.373 1.00 44.75 283 ARG A N 1
ATOM 2210 C CA . ARG A 1 283 ? -4.829 -3.498 4.677 1.00 44.75 283 ARG A CA 1
ATOM 2211 C C . ARG A 1 283 ? -5.397 -3.698 6.079 1.00 44.75 283 ARG A C 1
ATOM 2213 O O . ARG A 1 283 ? -4.974 -2.972 6.984 1.00 44.75 283 ARG A O 1
ATOM 2220 N N . PRO A 1 284 ? -6.300 -4.670 6.294 1.00 44.81 284 PRO A N 1
ATOM 2221 C CA . PRO A 1 284 ? -6.541 -5.151 7.636 1.00 44.81 284 PRO A CA 1
ATOM 2222 C C . PRO A 1 284 ? -5.191 -5.691 8.101 1.00 44.81 284 PRO A C 1
ATOM 2224 O O . PRO A 1 284 ? -4.763 -6.786 7.744 1.00 44.81 284 PRO A O 1
ATOM 2227 N N . THR A 1 285 ? -4.471 -4.868 8.863 1.00 44.81 285 THR A N 1
ATOM 2228 C CA . THR A 1 285 ? -3.514 -5.376 9.838 1.00 44.81 285 THR A CA 1
ATOM 2229 C C . THR A 1 285 ? -4.267 -6.486 10.567 1.00 44.81 285 THR A C 1
ATOM 2231 O O . THR A 1 285 ? -5.480 -6.361 10.724 1.00 44.81 285 THR A O 1
ATOM 2234 N N . GLU A 1 286 ? -3.630 -7.574 10.987 1.00 44.88 286 GLU A N 1
ATOM 2235 C CA . GLU A 1 286 ? -4.243 -8.418 12.014 1.00 44.88 286 GLU A CA 1
ATOM 2236 C C . GLU A 1 286 ? -4.527 -7.497 13.210 1.00 44.88 286 GLU A C 1
ATOM 2238 O O . GLU A 1 286 ? -3.649 -7.225 14.033 1.00 44.88 286 GLU A O 1
ATOM 2243 N N . VAL A 1 287 ? -5.711 -6.875 13.224 1.00 53.94 287 VAL A N 1
ATOM 2244 C CA . VAL A 1 287 ? -6.086 -5.880 14.209 1.00 53.94 287 VAL A CA 1
ATOM 2245 C C . VAL A 1 287 ? -6.304 -6.733 15.420 1.00 53.94 287 VAL A C 1
ATOM 2247 O O . VAL A 1 287 ? -7.329 -7.405 15.549 1.00 53.94 287 VAL A O 1
ATOM 2250 N N . ARG A 1 288 ? -5.272 -6.772 16.264 1.00 61.41 288 ARG A 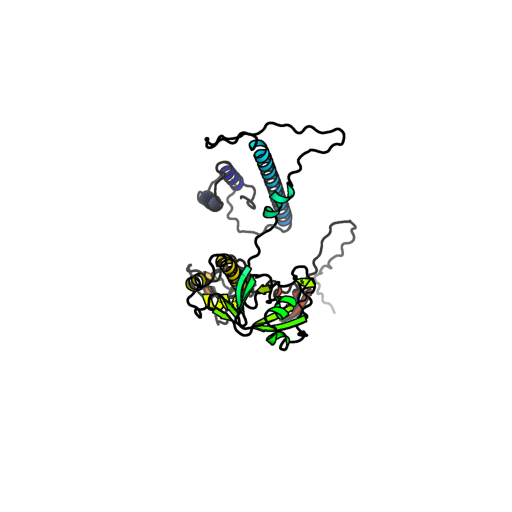N 1
ATOM 2251 C CA . ARG A 1 288 ? -5.370 -7.406 17.562 1.00 61.41 288 ARG A CA 1
ATOM 2252 C C . ARG A 1 288 ? -6.681 -6.932 18.170 1.00 61.41 288 ARG A C 1
ATOM 2254 O O . ARG A 1 288 ? -6.889 -5.716 18.234 1.00 61.41 288 ARG A O 1
ATOM 2261 N N . PRO A 1 289 ? -7.548 -7.867 18.568 1.00 72.62 289 PRO A N 1
ATOM 2262 C CA . PRO A 1 289 ? -8.837 -7.513 19.106 1.00 72.62 289 PRO A CA 1
ATOM 2263 C C . PRO A 1 289 ? -8.671 -6.489 20.222 1.00 72.62 289 PRO A C 1
ATOM 2265 O O . PRO A 1 289 ? -7.846 -6.649 21.126 1.00 72.62 289 PRO A O 1
ATOM 2268 N N . VAL A 1 290 ? -9.408 -5.394 20.114 1.00 84.19 290 VAL A N 1
ATOM 2269 C CA . VAL A 1 290 ? -9.266 -4.249 21.002 1.00 84.19 290 VAL A CA 1
ATOM 2270 C C . VAL A 1 290 ? -10.251 -4.402 22.143 1.00 84.19 290 VAL A C 1
ATOM 2272 O O . VAL A 1 290 ? -11.408 -4.754 21.942 1.00 84.19 290 VAL A O 1
ATOM 2275 N N . THR A 1 291 ? -9.817 -4.118 23.363 1.00 89.38 291 THR A N 1
ATOM 2276 C CA . THR A 1 291 ? -10.714 -4.167 24.515 1.00 89.38 291 THR A CA 1
ATOM 2277 C C . THR A 1 291 ? -11.536 -2.886 24.612 1.00 89.38 291 THR A C 1
ATOM 2279 O O . THR A 1 291 ? -10.986 -1.809 24.867 1.00 89.38 291 THR A O 1
ATOM 2282 N N . ALA A 1 292 ? -12.853 -3.009 24.469 1.00 89.44 292 ALA A N 1
ATOM 2283 C CA . ALA A 1 292 ? -13.793 -1.943 24.771 1.00 89.44 292 ALA A CA 1
ATOM 2284 C C . ALA A 1 292 ? -14.012 -1.832 26.283 1.00 89.44 292 ALA A C 1
ATOM 2286 O O . ALA A 1 292 ? -14.171 -2.833 26.990 1.00 89.44 292 ALA A O 1
ATOM 2287 N N . ARG A 1 293 ? -14.017 -0.597 26.787 1.00 90.19 293 ARG A N 1
ATOM 2288 C CA . ARG A 1 293 ? -14.141 -0.297 28.218 1.00 90.19 293 ARG A CA 1
ATOM 2289 C C . ARG A 1 293 ? -15.286 0.662 28.483 1.00 90.19 293 ARG A C 1
ATOM 2291 O O . ARG A 1 293 ? -15.550 1.552 27.672 1.00 90.19 293 ARG A O 1
ATOM 2298 N N . LEU A 1 294 ? -15.902 0.529 29.654 1.00 86.69 294 LEU A N 1
ATOM 2299 C CA . LEU A 1 294 ? -16.807 1.556 30.157 1.00 86.69 294 LEU A CA 1
ATOM 2300 C C . LEU A 1 294 ? -16.043 2.881 30.335 1.00 86.69 294 LEU A C 1
ATOM 2302 O O . LEU A 1 294 ? -14.853 2.895 30.671 1.00 86.69 294 LEU A O 1
ATOM 2306 N N . THR A 1 295 ? -16.709 4.007 30.087 1.00 71.69 295 THR A N 1
ATOM 2307 C CA . THR A 1 295 ? -16.120 5.341 30.279 1.00 71.69 295 THR A CA 1
ATOM 2308 C C . THR A 1 295 ? -15.740 5.596 31.740 1.00 71.69 295 THR A C 1
ATOM 2310 O O . THR A 1 295 ? -16.085 4.838 32.645 1.00 71.69 295 THR A O 1
ATOM 2313 N N . LYS A 1 296 ? -15.040 6.708 32.000 1.00 62.84 296 LYS A N 1
ATOM 2314 C CA . LYS A 1 296 ? -14.772 7.211 33.363 1.00 62.84 296 LYS A CA 1
ATOM 2315 C C . LYS A 1 296 ? -16.038 7.728 34.088 1.00 62.84 296 LYS A C 1
ATOM 2317 O O . LYS A 1 296 ? -15.921 8.571 34.970 1.00 62.84 296 LYS A O 1
ATOM 2322 N N . GLN A 1 297 ? -17.235 7.324 33.668 1.00 62.88 297 GLN A N 1
ATOM 2323 C CA . GLN A 1 297 ? -18.482 7.702 34.335 1.00 62.88 297 GLN A CA 1
ATOM 2324 C C . GLN A 1 297 ? -18.714 6.851 35.587 1.00 62.88 297 GLN A C 1
ATOM 2326 O O . GLN A 1 297 ? -17.986 5.889 35.811 1.00 62.88 297 GLN A O 1
ATOM 2331 N N . GLN A 1 298 ? -19.701 7.242 36.403 1.00 71.19 298 GLN A N 1
ATOM 2332 C CA . GLN A 1 298 ? -20.122 6.508 37.600 1.00 71.19 298 GLN A CA 1
ATOM 2333 C C . GLN A 1 298 ? -20.418 5.028 37.296 1.00 71.19 298 GLN A C 1
ATOM 2335 O O . GLN A 1 298 ? -20.765 4.713 36.154 1.00 71.19 298 GLN A O 1
ATOM 2340 N N . PRO A 1 299 ? -20.266 4.127 38.289 1.00 83.62 299 PRO A N 1
ATOM 2341 C CA . PRO A 1 299 ? -20.627 2.725 38.122 1.00 83.62 299 PRO A CA 1
ATOM 2342 C C . PRO A 1 299 ? -22.070 2.590 37.643 1.00 83.62 299 PRO A C 1
ATOM 2344 O O . PRO A 1 299 ? -22.930 3.403 37.992 1.00 83.62 299 PRO A O 1
ATOM 2347 N N . VAL A 1 300 ? -22.325 1.579 36.819 1.00 89.12 300 VAL A N 1
ATOM 2348 C CA . VAL A 1 300 ? -23.636 1.382 36.200 1.00 89.12 300 VAL A CA 1
ATOM 2349 C C . VAL A 1 300 ? -24.318 0.179 36.831 1.00 89.12 300 VAL A C 1
ATOM 2351 O O . VAL A 1 300 ? -23.762 -0.914 36.831 1.00 89.12 300 VAL A O 1
ATOM 2354 N N . MET A 1 301 ? -25.534 0.376 37.336 1.00 91.75 301 MET A N 1
ATOM 2355 C CA . MET A 1 301 ? -26.356 -0.697 37.892 1.00 91.75 301 MET A CA 1
ATOM 2356 C C . MET A 1 301 ? -27.182 -1.363 36.796 1.00 91.75 301 MET A C 1
ATOM 2358 O O . MET A 1 301 ? -27.983 -0.701 36.136 1.00 91.75 301 MET A O 1
ATOM 2362 N N . VAL A 1 302 ? -27.025 -2.674 36.637 1.00 91.25 302 VAL A N 1
ATOM 2363 C CA . VAL A 1 302 ? -27.829 -3.500 35.732 1.00 91.25 302 VAL A CA 1
ATOM 2364 C C . VAL A 1 302 ? -28.881 -4.234 36.562 1.00 91.25 302 VAL A C 1
ATOM 2366 O O . VAL A 1 302 ? -28.507 -5.054 37.405 1.00 91.25 302 VAL A O 1
ATOM 2369 N N . PRO A 1 303 ? -30.186 -3.974 36.369 1.00 93.00 303 PRO A N 1
ATOM 2370 C CA . PRO A 1 303 ? -31.240 -4.653 37.120 1.00 93.00 303 PRO A CA 1
ATOM 2371 C C . PRO A 1 303 ? -31.198 -6.179 36.972 1.00 93.00 303 PRO A C 1
ATOM 2373 O O . PRO A 1 303 ? -30.689 -6.704 35.981 1.00 93.00 303 PRO A O 1
ATOM 2376 N N . ALA A 1 304 ? -31.757 -6.881 37.957 1.00 91.12 304 ALA A N 1
ATOM 2377 C CA . ALA A 1 304 ? -31.889 -8.336 37.949 1.00 91.12 304 ALA A CA 1
ATOM 2378 C C . ALA A 1 304 ? -32.612 -8.842 36.690 1.00 91.12 304 ALA A C 1
ATOM 2380 O O . ALA A 1 304 ? -33.622 -8.258 36.292 1.00 91.12 304 ALA A O 1
ATOM 2381 N N . GLY A 1 305 ? -32.118 -9.929 36.092 1.00 86.69 305 GLY A N 1
ATOM 2382 C CA . GLY A 1 305 ? -32.759 -10.597 34.952 1.00 86.69 305 GLY A CA 1
ATOM 2383 C C . GLY A 1 305 ? -32.986 -9.704 33.727 1.00 86.69 305 GLY A C 1
ATOM 2384 O O . GLY A 1 305 ? -33.947 -9.922 32.992 1.00 86.69 305 GLY A O 1
ATOM 2385 N N . SER A 1 306 ? -32.166 -8.667 33.536 1.00 87.06 306 SER A N 1
ATOM 2386 C CA . SER A 1 306 ? -32.385 -7.644 32.509 1.00 87.06 306 SER A CA 1
ATOM 2387 C C . SER A 1 306 ? -31.219 -7.516 31.534 1.00 87.06 306 SER A C 1
ATOM 2389 O O . SER A 1 306 ? -30.074 -7.854 31.845 1.00 87.06 306 SER A O 1
ATOM 2391 N N . GLU A 1 307 ? -31.518 -6.985 30.349 1.00 90.44 307 GLU A N 1
ATOM 2392 C CA . GLU A 1 307 ? -30.519 -6.547 29.379 1.00 90.44 307 GLU A CA 1
ATOM 2393 C C . GLU A 1 307 ? -30.451 -5.020 29.320 1.00 90.44 307 GLU A C 1
ATOM 2395 O O . GLU A 1 307 ? -31.469 -4.331 29.386 1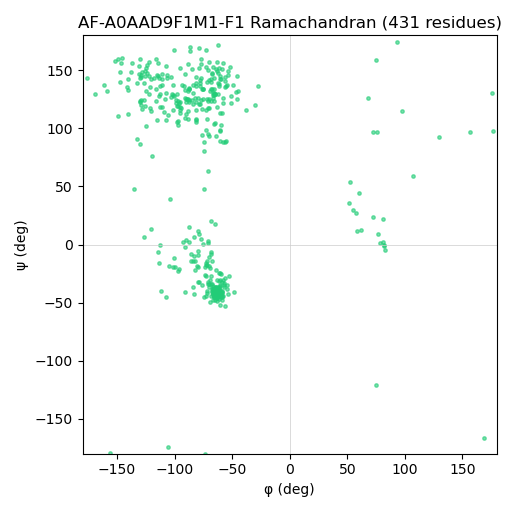.00 90.44 307 GLU A O 1
ATOM 2400 N N . MET A 1 308 ? -29.245 -4.482 29.148 1.00 88.88 308 MET A N 1
ATOM 2401 C CA . MET A 1 308 ? -29.007 -3.050 29.006 1.00 88.88 308 MET A CA 1
ATOM 2402 C C . MET A 1 308 ? -27.932 -2.772 27.954 1.00 88.88 308 MET A C 1
ATOM 2404 O O . MET A 1 308 ? -26.940 -3.492 27.844 1.00 88.88 308 MET A O 1
ATOM 2408 N N . VAL A 1 309 ? -28.114 -1.699 27.181 1.00 91.44 309 VAL A N 1
ATOM 2409 C CA . VAL A 1 309 ? -27.119 -1.225 26.212 1.00 91.44 309 VAL A CA 1
ATOM 2410 C C . VAL A 1 309 ? -26.264 -0.135 26.845 1.00 91.44 309 VAL A C 1
ATOM 2412 O O . VAL A 1 309 ? -26.772 0.902 27.270 1.00 91.44 309 VAL A O 1
ATOM 2415 N N . LEU A 1 310 ? -24.953 -0.358 26.871 1.00 89.56 310 LEU A N 1
ATOM 2416 C CA . LEU A 1 310 ? -23.960 0.570 27.396 1.00 89.56 310 LEU A CA 1
ATOM 2417 C C . LEU A 1 310 ? -23.107 1.148 26.274 1.00 89.56 310 LEU A C 1
ATOM 2419 O O . LEU A 1 310 ? -22.718 0.449 25.342 1.00 89.56 310 LEU A O 1
ATOM 2423 N N . TRP A 1 311 ? -22.761 2.426 26.398 1.00 88.69 311 TRP A N 1
ATOM 2424 C CA . TRP A 1 311 ? -21.822 3.080 25.493 1.00 88.69 311 TRP A CA 1
ATOM 2425 C C . TRP A 1 311 ? -20.394 2.898 26.001 1.00 88.69 311 TRP A C 1
ATOM 2427 O O . TRP A 1 311 ? -19.983 3.505 26.994 1.00 88.69 311 TRP A O 1
ATOM 2437 N N . ALA A 1 312 ? -19.635 2.061 25.304 1.00 89.75 312 ALA A N 1
ATOM 2438 C CA . ALA A 1 312 ? -18.240 1.787 25.605 1.00 89.75 312 ALA A CA 1
ATOM 2439 C C . ALA A 1 312 ? -17.302 2.565 24.681 1.00 89.75 312 ALA A C 1
ATOM 2441 O O . ALA A 1 312 ? -17.713 3.147 23.673 1.00 89.75 312 ALA A O 1
ATOM 2442 N N . HIS A 1 313 ? -16.024 2.580 25.052 1.00 88.25 313 HIS A N 1
ATOM 2443 C CA . HIS A 1 313 ? -14.966 3.238 24.303 1.00 88.25 313 HIS A CA 1
ATOM 2444 C C . HIS A 1 313 ? -13.814 2.294 23.982 1.00 88.25 313 HIS A C 1
ATOM 2446 O O . HIS A 1 313 ? -13.420 1.465 24.807 1.00 88.25 313 HIS A O 1
ATOM 2452 N N . ILE A 1 314 ? -13.228 2.509 22.809 1.00 86.38 314 ILE A N 1
ATOM 2453 C CA . ILE A 1 314 ? -11.957 1.921 22.379 1.00 86.38 314 ILE A CA 1
ATOM 2454 C C . ILE A 1 314 ? -10.847 2.992 22.381 1.00 86.38 314 ILE A C 1
ATOM 2456 O O . ILE A 1 314 ? -11.142 4.183 22.257 1.00 86.38 314 ILE A O 1
ATOM 2460 N N . PRO A 1 315 ? -9.564 2.621 22.545 1.00 77.50 315 PRO A N 1
ATOM 2461 C CA . PRO A 1 315 ? -8.445 3.563 22.479 1.00 77.50 315 PRO A CA 1
ATOM 2462 C C . PRO A 1 315 ? -8.401 4.363 21.161 1.00 77.50 315 PRO A C 1
ATOM 2464 O O . PRO A 1 315 ? -8.543 3.807 20.075 1.00 77.50 315 PRO A O 1
ATOM 2467 N N . GLU A 1 316 ? -8.152 5.675 21.257 1.00 60.88 316 GLU A N 1
ATOM 2468 C CA . GLU A 1 316 ? -8.242 6.642 20.142 1.00 60.88 316 GLU A CA 1
ATOM 2469 C C . GLU A 1 316 ? -7.293 6.371 18.966 1.00 60.88 316 GLU A C 1
ATOM 2471 O O . GLU A 1 316 ? -7.602 6.743 17.836 1.00 60.88 316 GLU A O 1
ATOM 2476 N N . ASN A 1 317 ? -6.177 5.674 19.194 1.00 52.88 317 ASN A N 1
ATOM 2477 C CA . ASN A 1 317 ? -5.174 5.407 18.157 1.00 52.88 317 ASN A CA 1
ATOM 2478 C C . ASN A 1 317 ? -5.654 4.456 17.044 1.00 52.88 317 ASN A C 1
ATOM 2480 O O . ASN A 1 317 ? -4.942 4.280 16.061 1.00 52.88 317 ASN A O 1
ATOM 2484 N N . ILE A 1 318 ? -6.845 3.864 17.181 1.00 57.16 318 ILE A N 1
ATOM 2485 C CA . ILE A 1 318 ? -7.416 2.891 16.233 1.00 57.16 318 ILE A CA 1
ATOM 2486 C C . ILE A 1 318 ? -8.676 3.460 15.536 1.00 57.16 318 ILE A C 1
ATOM 2488 O O . ILE A 1 318 ? -9.096 2.975 14.492 1.00 57.16 318 ILE A O 1
ATOM 2492 N N . GLY A 1 319 ? -9.269 4.539 16.066 1.00 53.53 319 GLY A N 1
ATOM 2493 C CA . GLY A 1 319 ? -10.635 4.989 15.751 1.00 53.53 319 GLY A CA 1
ATOM 2494 C C . GLY A 1 319 ? -10.766 6.200 14.821 1.00 53.53 319 GLY A C 1
ATOM 2495 O O . GLY A 1 319 ? -11.620 7.051 15.063 1.00 53.53 319 GLY A O 1
ATOM 2496 N N . LYS A 1 320 ? -9.936 6.332 13.777 1.00 53.12 320 LYS A N 1
ATOM 2497 C CA . LYS A 1 320 ? -10.083 7.434 12.794 1.00 53.12 320 LYS A CA 1
ATOM 2498 C C . LYS A 1 320 ? -10.967 7.101 11.585 1.00 53.12 320 LYS A C 1
ATOM 2500 O O . LYS A 1 320 ? -11.188 7.983 10.763 1.00 53.12 320 LYS A O 1
ATOM 2505 N N . MET A 1 321 ? -11.482 5.877 11.481 1.00 58.59 321 MET A N 1
ATOM 2506 C CA . MET A 1 321 ? -12.288 5.419 10.343 1.00 58.59 321 MET A CA 1
ATOM 2507 C C . MET A 1 321 ? -13.642 4.875 10.808 1.00 58.59 321 MET A C 1
ATOM 2509 O O . MET A 1 321 ? -13.771 4.402 11.935 1.00 58.59 321 MET A O 1
ATOM 2513 N N . HIS A 1 322 ? -14.655 4.975 9.947 1.00 74.31 322 HIS A N 1
ATOM 2514 C CA . HIS A 1 322 ? -15.925 4.256 10.082 1.00 74.31 322 HIS A CA 1
ATOM 2515 C C . HIS A 1 322 ? -15.687 2.817 9.619 1.00 74.31 322 HIS A C 1
ATOM 2517 O O . HIS A 1 322 ? -15.212 2.615 8.503 1.00 74.31 322 HIS A O 1
ATOM 2523 N N . TYR A 1 323 ? -15.924 1.836 10.487 1.00 77.75 323 TYR A N 1
ATOM 2524 C CA . TYR A 1 323 ? -15.720 0.422 10.156 1.00 77.75 323 TYR A CA 1
ATOM 2525 C C . TYR A 1 323 ? -16.697 -0.482 10.905 1.00 77.75 323 TYR A C 1
ATOM 2527 O O . TYR A 1 323 ? -17.251 -0.101 11.939 1.00 77.75 323 TYR A O 1
ATOM 2535 N N . THR A 1 324 ? -16.883 -1.689 10.378 1.00 83.81 324 THR A N 1
ATOM 2536 C CA . THR A 1 324 ? -17.717 -2.731 10.980 1.00 83.81 324 THR A CA 1
ATOM 2537 C C . THR A 1 324 ? -16.869 -3.629 11.876 1.00 83.81 324 THR A C 1
ATOM 2539 O O . THR A 1 324 ? -15.748 -4.007 11.524 1.00 83.81 324 THR A O 1
ATOM 2542 N N . ALA A 1 325 ? -17.387 -3.960 13.054 1.00 86.94 325 ALA A N 1
ATOM 2543 C CA . ALA A 1 325 ? -16.692 -4.789 14.026 1.00 86.94 325 ALA A CA 1
ATOM 2544 C C . ALA A 1 325 ? -17.617 -5.817 14.675 1.00 86.94 325 ALA A C 1
ATOM 2546 O O . ALA A 1 325 ? -18.798 -5.556 14.896 1.00 86.94 325 ALA A O 1
ATOM 2547 N N . LEU A 1 326 ? -17.042 -6.963 15.027 1.00 89.31 326 LEU A N 1
ATOM 2548 C CA . LEU A 1 326 ? -17.643 -7.960 15.900 1.00 89.31 326 LEU A CA 1
ATOM 2549 C C . LEU A 1 326 ? -17.290 -7.634 17.356 1.00 89.31 326 LEU A C 1
ATOM 2551 O O . LEU A 1 326 ? -16.116 -7.494 17.708 1.00 89.31 326 LEU A O 1
ATOM 2555 N N . VAL A 1 327 ? -18.314 -7.521 18.192 1.00 90.56 327 VAL A N 1
ATOM 2556 C CA . VAL A 1 327 ? -18.222 -7.367 19.644 1.00 90.56 327 VAL A CA 1
ATOM 2557 C C . VAL A 1 327 ? -18.448 -8.731 20.275 1.00 90.56 327 VAL A C 1
ATOM 2559 O O . VAL A 1 327 ? -19.483 -9.350 20.044 1.00 90.56 327 VAL A O 1
ATOM 2562 N N . GLU A 1 328 ? -17.497 -9.174 21.088 1.00 91.06 328 GLU A N 1
ATOM 2563 C CA . GLU A 1 328 ? -17.531 -10.452 21.795 1.00 91.06 328 GLU A CA 1
ATOM 2564 C C . GLU A 1 328 ? -17.364 -10.230 23.299 1.00 91.06 328 GLU A C 1
ATOM 2566 O O . GLU A 1 328 ? -16.657 -9.311 23.730 1.00 91.06 328 GLU A O 1
ATOM 2571 N N . GLY A 1 329 ? -17.987 -11.083 24.113 1.00 88.56 329 GLY A N 1
ATOM 2572 C CA . GLY A 1 329 ? -17.716 -11.090 25.546 1.00 88.56 329 GLY A CA 1
ATOM 2573 C C . GLY A 1 329 ? -16.252 -11.414 25.836 1.00 88.56 329 GLY A C 1
ATOM 2574 O O . GLY A 1 329 ? -15.571 -12.071 25.054 1.00 88.56 329 GLY A O 1
ATOM 2575 N N . LEU A 1 330 ? -15.746 -10.918 26.962 1.00 86.12 330 LEU A N 1
ATOM 2576 C CA . LEU A 1 330 ? -14.448 -11.353 27.468 1.00 86.12 330 LEU A CA 1
ATOM 2577 C C . LEU A 1 330 ? -14.606 -12.714 28.154 1.00 86.12 330 LEU A C 1
ATOM 2579 O O . LEU A 1 330 ? -15.577 -12.908 28.889 1.00 86.12 330 LEU A O 1
ATOM 2583 N N . ASP A 1 331 ? -13.621 -13.600 27.984 1.00 77.19 331 ASP A N 1
ATOM 2584 C CA . ASP A 1 331 ? -13.504 -14.888 28.688 1.00 77.19 331 ASP A CA 1
ATOM 2585 C C . ASP A 1 331 ? -13.150 -14.662 30.167 1.00 77.19 331 ASP A C 1
ATOM 2587 O O . ASP A 1 331 ? -12.067 -14.974 30.657 1.00 77.19 331 ASP A O 1
ATOM 2591 N N . THR A 1 332 ? -14.062 -14.012 30.873 1.00 74.56 332 THR A N 1
ATOM 2592 C CA . THR A 1 332 ? -13.945 -13.634 32.277 1.00 74.56 332 THR A CA 1
ATOM 2593 C C . THR A 1 332 ? -15.169 -14.150 33.011 1.00 74.56 332 THR A C 1
ATOM 2595 O O . THR A 1 332 ? -16.288 -14.050 32.502 1.00 74.56 332 THR A O 1
ATOM 2598 N N . GLU A 1 333 ? -14.973 -14.671 34.219 1.00 78.06 333 GLU A N 1
ATOM 2599 C CA . GLU A 1 333 ? -16.048 -15.100 35.124 1.00 78.06 333 GLU A CA 1
ATOM 2600 C C . GLU A 1 333 ? -16.756 -13.894 35.767 1.00 78.06 333 GLU A C 1
ATOM 2602 O O . GLU A 1 333 ? -16.932 -13.821 36.979 1.00 78.06 333 GLU A O 1
ATOM 2607 N N . ASN A 1 334 ? -17.131 -12.899 34.960 1.00 84.06 334 ASN A N 1
ATOM 2608 C CA . ASN A 1 334 ? -17.941 -11.788 35.443 1.00 84.06 334 ASN A CA 1
ATOM 2609 C C . ASN A 1 334 ? -19.379 -12.264 35.692 1.00 84.06 334 ASN A C 1
ATOM 2611 O O . ASN A 1 334 ? -19.885 -13.150 34.996 1.00 84.06 334 ASN A O 1
ATOM 2615 N N . GLU A 1 335 ? -20.064 -11.598 36.622 1.00 87.12 335 GLU A N 1
ATOM 2616 C CA . GLU A 1 335 ? -21.483 -11.841 36.923 1.00 87.12 335 GLU A CA 1
ATOM 2617 C C . GLU A 1 335 ? -22.420 -11.406 35.776 1.00 87.12 335 GLU A C 1
ATOM 2619 O O . GLU A 1 335 ? -23.611 -11.682 35.787 1.00 87.12 335 GLU A O 1
ATOM 2624 N N . TRP A 1 336 ? -21.910 -10.734 34.744 1.00 89.50 336 TRP A N 1
ATOM 2625 C CA . TRP A 1 336 ? -22.683 -10.345 33.566 1.00 89.50 336 TRP A CA 1
ATOM 2626 C C . TRP A 1 336 ? -22.168 -11.014 32.296 1.00 89.50 336 TRP A C 1
ATOM 2628 O O . TRP A 1 336 ? -21.008 -11.424 32.194 1.00 89.50 336 TRP A O 1
ATOM 2638 N N . LYS A 1 337 ? -23.028 -11.064 31.278 1.00 88.31 337 LYS A N 1
ATOM 2639 C CA . LYS A 1 337 ? -22.689 -11.547 29.936 1.00 88.31 337 LYS A CA 1
ATOM 2640 C C . LYS A 1 337 ? -22.801 -10.423 28.920 1.00 88.31 337 LYS A C 1
ATOM 2642 O O . LYS A 1 337 ? -23.650 -9.549 29.044 1.00 88.31 337 LYS A O 1
ATOM 2647 N N . VAL A 1 338 ? -21.943 -10.445 27.908 1.00 90.75 338 VAL A N 1
ATOM 2648 C CA . VAL A 1 338 ? -22.015 -9.519 26.773 1.00 90.75 338 VAL A CA 1
ATOM 2649 C C . VAL A 1 338 ? -22.500 -10.286 25.556 1.00 90.75 338 VAL A C 1
ATOM 2651 O O . VAL A 1 338 ? -21.979 -11.358 25.254 1.00 90.75 338 VAL A O 1
ATOM 2654 N N . ALA A 1 339 ? -23.505 -9.742 24.874 1.00 86.38 339 ALA A N 1
ATOM 2655 C CA . ALA A 1 339 ? -24.037 -10.348 23.665 1.00 86.38 339 ALA A CA 1
ATOM 2656 C C . ALA A 1 339 ? -23.053 -10.189 22.500 1.00 86.38 339 ALA A C 1
ATOM 2658 O O . ALA A 1 339 ? -22.476 -9.115 22.309 1.00 86.38 339 ALA A O 1
ATOM 2659 N N . HIS A 1 340 ? -22.920 -11.242 21.693 1.00 87.06 340 HIS A N 1
ATOM 2660 C CA . HIS A 1 340 ? -22.225 -11.149 20.416 1.00 87.06 340 HIS A CA 1
ATOM 2661 C C . HIS A 1 340 ? -23.023 -10.259 19.469 1.00 87.06 340 HIS A C 1
ATOM 2663 O O . HIS A 1 340 ? -24.219 -10.475 19.267 1.00 87.06 340 HIS A O 1
ATOM 2669 N N . ALA A 1 341 ? -22.376 -9.235 18.922 1.00 87.00 341 ALA A N 1
ATOM 2670 C CA . ALA A 1 341 ? -23.040 -8.274 18.055 1.00 87.00 341 ALA A CA 1
ATOM 2671 C C . ALA A 1 341 ? -22.092 -7.755 16.980 1.00 87.00 341 ALA A C 1
ATOM 2673 O O . ALA A 1 341 ? -20.933 -7.453 17.253 1.00 87.00 341 ALA A O 1
ATOM 2674 N N . VAL A 1 342 ? -22.613 -7.594 15.767 1.00 87.38 342 VAL A N 1
ATOM 2675 C CA . VAL A 1 342 ? -21.946 -6.829 14.715 1.00 87.38 342 VAL A CA 1
ATOM 2676 C C . VAL A 1 342 ? -22.385 -5.374 14.841 1.00 87.38 342 VAL A C 1
ATOM 2678 O O . VAL A 1 342 ? -23.581 -5.084 14.869 1.00 87.38 342 VAL A O 1
ATOM 2681 N N . VAL A 1 343 ? -21.426 -4.457 14.954 1.00 87.06 343 VAL A N 1
ATOM 2682 C CA . VAL A 1 343 ? -21.686 -3.026 15.157 1.00 87.06 343 VAL A CA 1
ATOM 2683 C C . VAL A 1 343 ? -20.886 -2.176 14.179 1.00 87.06 343 VAL A C 1
ATOM 2685 O O . VAL A 1 343 ? -19.744 -2.487 13.840 1.00 87.06 343 VAL A O 1
ATOM 2688 N N . GLU A 1 344 ? -21.469 -1.054 13.768 1.00 85.56 344 GLU A N 1
ATOM 2689 C CA . GLU A 1 344 ? -20.724 0.009 13.100 1.00 85.56 344 GLU A CA 1
ATOM 2690 C C . GLU A 1 344 ? -20.072 0.929 14.132 1.00 85.56 344 GLU A C 1
ATOM 2692 O O . GLU A 1 344 ? -20.749 1.529 14.974 1.00 85.56 344 GLU A O 1
ATOM 2697 N N . ILE A 1 345 ? -18.757 1.097 14.033 1.00 83.75 345 ILE A N 1
ATOM 2698 C CA . ILE A 1 345 ? -17.995 1.980 14.910 1.00 83.75 345 ILE A CA 1
ATOM 2699 C C . ILE A 1 345 ? -17.788 3.320 14.213 1.00 83.75 345 ILE A C 1
ATOM 2701 O O . ILE A 1 345 ? -17.232 3.401 13.117 1.00 83.75 345 ILE A O 1
ATOM 2705 N N . LYS A 1 346 ? -18.229 4.395 14.873 1.00 77.56 346 LYS A N 1
ATOM 2706 C CA . LYS A 1 346 ? -18.030 5.784 14.437 1.00 77.56 346 LYS A CA 1
ATOM 2707 C C . LYS A 1 346 ? -17.140 6.493 15.456 1.00 77.56 346 LYS A C 1
ATOM 2709 O O . LYS A 1 346 ? -17.563 6.788 16.574 1.00 77.56 346 LYS A O 1
ATOM 2714 N N . GLY A 1 347 ? -15.890 6.751 15.073 1.00 80.00 347 GLY A N 1
ATOM 2715 C CA . GLY A 1 347 ? -14.880 7.306 15.973 1.00 80.00 347 GLY A CA 1
ATOM 2716 C C . GLY A 1 347 ? -14.368 6.252 16.958 1.00 80.00 347 GLY A C 1
ATOM 2717 O O . GLY A 1 347 ? -13.843 5.220 16.551 1.00 80.00 347 GLY A O 1
ATOM 2718 N N . ASN A 1 348 ? -14.518 6.504 18.261 1.00 83.75 348 ASN A N 1
ATOM 2719 C CA . ASN A 1 348 ? -14.027 5.624 19.327 1.00 83.75 348 ASN A CA 1
ATOM 2720 C C . ASN A 1 348 ? -15.120 5.103 20.275 1.00 83.75 348 ASN A C 1
ATOM 2722 O O . ASN A 1 348 ? -14.789 4.584 21.342 1.00 83.75 348 ASN A O 1
ATOM 2726 N N . LYS A 1 349 ? -16.399 5.258 19.913 1.00 86.44 349 LYS A N 1
ATOM 2727 C CA . LYS A 1 349 ? -17.555 4.842 20.718 1.00 86.44 349 LYS A CA 1
ATOM 2728 C C . LYS A 1 349 ? -18.311 3.712 20.039 1.00 86.44 349 LYS A C 1
ATOM 2730 O O . LYS A 1 349 ? -18.468 3.726 18.820 1.00 86.44 349 LYS A O 1
ATOM 2735 N N . LEU A 1 350 ? -18.825 2.785 20.841 1.00 89.88 350 LEU A N 1
ATOM 2736 C CA . LEU A 1 350 ? -19.652 1.679 20.370 1.00 89.88 350 LEU A CA 1
ATOM 2737 C C . LEU A 1 350 ? -20.711 1.281 21.410 1.00 89.88 350 LEU A C 1
ATOM 2739 O O . LEU A 1 350 ? -20.454 1.405 22.613 1.00 89.88 350 LEU A O 1
ATOM 2743 N N . PRO A 1 351 ? -21.884 0.799 20.970 1.00 91.44 351 PRO A N 1
ATOM 2744 C CA . PRO A 1 351 ? -22.861 0.184 21.855 1.00 91.44 351 PRO A CA 1
ATOM 2745 C C . PRO A 1 351 ? -22.445 -1.253 22.208 1.00 91.44 351 PRO A C 1
ATOM 2747 O O . PRO A 1 351 ? -21.997 -2.009 21.348 1.00 91.44 351 PRO A O 1
ATOM 2750 N N . ILE A 1 352 ? -22.623 -1.639 23.470 1.00 90.75 352 ILE A N 1
ATOM 2751 C CA . ILE A 1 352 ? -22.442 -3.007 23.971 1.00 90.75 352 ILE A CA 1
ATOM 2752 C C . ILE A 1 352 ? -23.721 -3.419 24.689 1.00 90.75 352 ILE A C 1
ATOM 2754 O O . ILE A 1 352 ? -24.139 -2.741 25.626 1.00 90.75 352 ILE A O 1
ATOM 2758 N N . ARG A 1 353 ? -24.331 -4.534 24.278 1.00 91.62 353 ARG A N 1
ATOM 2759 C CA . ARG A 1 353 ? -25.495 -5.104 24.965 1.00 91.62 353 ARG A CA 1
ATOM 2760 C C . ARG A 1 353 ? -25.031 -6.085 26.035 1.00 91.62 353 ARG A C 1
ATOM 2762 O O . ARG A 1 353 ? -24.310 -7.039 25.741 1.00 91.62 353 ARG A O 1
ATOM 2769 N N . LEU A 1 354 ? -25.432 -5.823 27.269 1.00 91.44 354 LEU A N 1
ATOM 2770 C CA . LEU A 1 354 ? -25.016 -6.554 28.454 1.00 91.44 354 LEU A CA 1
ATOM 2771 C C . LEU A 1 354 ? -26.241 -7.144 29.148 1.00 91.44 354 LEU A C 1
ATOM 2773 O O . LEU A 1 354 ? -27.252 -6.468 29.300 1.00 91.44 354 LEU A O 1
ATOM 2777 N N . CYS A 1 355 ? -26.136 -8.401 29.554 1.00 90.31 355 CYS A N 1
ATOM 2778 C CA . CYS A 1 355 ? -27.174 -9.175 30.214 1.00 90.31 355 CYS A CA 1
ATOM 2779 C C . CYS A 1 355 ? -26.756 -9.466 31.659 1.00 90.31 355 CYS A C 1
ATOM 2781 O O . CYS A 1 355 ? -25.644 -9.948 31.902 1.00 90.31 355 CYS A O 1
ATOM 2783 N N . ASN A 1 356 ? -27.651 -9.178 32.602 1.00 92.88 356 ASN A N 1
ATOM 2784 C CA . ASN A 1 356 ? -27.578 -9.654 33.976 1.00 92.88 356 ASN A CA 1
ATOM 2785 C C . ASN A 1 356 ? -28.475 -10.901 34.115 1.00 92.88 356 ASN A C 1
ATOM 2787 O O . ASN A 1 356 ? -29.695 -10.751 34.211 1.00 92.88 356 ASN A O 1
ATOM 2791 N N . PRO A 1 357 ? -27.905 -12.120 34.152 1.00 88.06 357 PRO A N 1
ATOM 2792 C CA . PRO A 1 357 ? -28.678 -13.349 34.325 1.00 88.06 357 PRO A CA 1
ATOM 2793 C C . PRO A 1 357 ? -29.070 -13.628 35.788 1.00 88.06 357 PRO A C 1
ATOM 2795 O O . PRO A 1 357 ? -29.780 -14.595 36.057 1.00 88.06 357 PRO A O 1
ATOM 2798 N N . HIS A 1 358 ? -28.597 -12.827 36.745 1.00 87.00 358 HIS A N 1
ATOM 2799 C CA . HIS A 1 358 ? -28.796 -13.057 38.172 1.00 87.00 358 HIS A CA 1
ATOM 2800 C C . HIS A 1 358 ? -30.101 -12.426 38.688 1.00 87.00 358 HIS A C 1
ATOM 2802 O O . HIS A 1 358 ? -30.597 -11.441 38.131 1.00 87.00 358 HIS A O 1
ATOM 2808 N N . PRO A 1 359 ? -30.660 -12.951 39.798 1.00 88.75 359 PRO A N 1
ATOM 2809 C CA . PRO A 1 359 ? -31.893 -12.442 40.402 1.00 88.75 359 PRO A CA 1
ATOM 2810 C C . PRO A 1 359 ? -31.688 -11.174 41.253 1.00 88.75 359 PRO A C 1
ATOM 2812 O O . PRO A 1 359 ? -32.609 -10.746 41.946 1.00 88.75 359 PRO A O 1
ATOM 2815 N N . TYR A 1 360 ? -30.501 -10.565 41.222 1.00 90.62 360 TYR A N 1
ATOM 2816 C CA . TYR A 1 360 ? -30.170 -9.335 41.940 1.00 90.62 360 TYR A CA 1
ATOM 2817 C C . TYR A 1 360 ? -29.496 -8.318 41.005 1.00 90.62 360 TYR A C 1
ATOM 2819 O O . TYR A 1 360 ? -28.894 -8.715 40.005 1.00 90.62 360 TYR A O 1
ATOM 2827 N N . PRO A 1 361 ? -29.599 -7.005 41.284 1.00 92.56 361 PRO A N 1
ATOM 2828 C CA . PRO A 1 361 ? -28.890 -5.991 40.512 1.00 92.56 361 PRO A CA 1
ATOM 2829 C C . PRO A 1 361 ? -27.371 -6.156 40.620 1.00 92.56 361 PRO A C 1
ATOM 2831 O O . PRO A 1 361 ? -26.858 -6.378 41.715 1.00 92.56 361 PRO A O 1
ATOM 2834 N N . ILE A 1 362 ? -26.663 -5.990 39.504 1.00 93.19 362 ILE A N 1
ATOM 2835 C CA . ILE A 1 362 ? -25.197 -6.060 39.443 1.00 93.19 362 ILE A CA 1
ATOM 2836 C C . ILE A 1 362 ? -24.635 -4.671 39.168 1.00 93.19 362 ILE A C 1
ATOM 2838 O O . ILE A 1 362 ? -25.140 -3.944 38.310 1.00 93.19 362 ILE A O 1
ATOM 2842 N N . GLU A 1 363 ? -23.569 -4.315 39.874 1.00 91.88 363 GLU A N 1
ATOM 2843 C CA . GLU A 1 363 ? -22.812 -3.094 39.628 1.00 91.88 363 GLU A CA 1
ATOM 2844 C C . GLU A 1 363 ? -21.671 -3.363 38.642 1.00 91.88 363 GLU A C 1
ATOM 2846 O O . GLU A 1 363 ? -20.834 -4.237 38.863 1.00 91.88 363 GLU A O 1
ATOM 2851 N N . ILE A 1 364 ? -21.603 -2.581 37.565 1.00 89.81 364 ILE A N 1
ATOM 2852 C CA . ILE A 1 364 ? -20.467 -2.581 36.643 1.00 89.81 364 ILE A CA 1
ATOM 2853 C C . ILE A 1 364 ? -19.514 -1.453 37.048 1.00 89.81 364 ILE A C 1
ATOM 2855 O O . ILE A 1 364 ? -19.878 -0.275 36.919 1.00 89.81 364 ILE A O 1
ATOM 2859 N N . PRO A 1 365 ? -18.279 -1.774 37.475 1.00 85.38 365 PRO A N 1
ATOM 2860 C CA . PRO A 1 365 ? -17.307 -0.768 37.873 1.00 85.38 365 PRO A CA 1
ATOM 2861 C C . PRO A 1 365 ? -16.898 0.163 36.726 1.00 85.38 365 PRO A C 1
ATOM 2863 O O . PRO A 1 365 ? -16.941 -0.174 35.539 1.00 85.38 365 PRO A O 1
ATOM 2866 N N . GLN A 1 366 ? -16.408 1.348 37.082 1.00 82.44 366 GLN A N 1
ATOM 2867 C CA . GLN A 1 366 ? -15.867 2.289 36.101 1.00 82.44 366 GLN A CA 1
ATOM 2868 C C . GLN A 1 366 ? -14.633 1.714 35.396 1.00 82.44 366 GLN A C 1
ATOM 2870 O O . GLN A 1 366 ? -13.837 0.995 36.000 1.00 82.44 366 GLN A O 1
ATOM 2875 N N . ARG A 1 367 ? -14.404 2.100 34.131 1.00 78.69 367 ARG A N 1
ATOM 2876 C CA . ARG A 1 367 ? -13.238 1.662 33.324 1.00 78.69 367 ARG A CA 1
ATOM 2877 C C . ARG A 1 367 ? -13.126 0.142 33.135 1.00 78.69 367 ARG A C 1
ATOM 2879 O O . ARG A 1 367 ? -12.082 -0.328 32.654 1.00 78.69 367 ARG A O 1
ATOM 2886 N N . GLN A 1 368 ? -14.180 -0.598 33.481 1.00 85.75 368 GLN A N 1
ATOM 2887 C CA . GLN A 1 368 ? -14.233 -2.045 33.377 1.00 85.75 368 GLN A CA 1
ATOM 2888 C C . GLN A 1 368 ? -14.099 -2.467 31.906 1.00 85.75 368 GLN A C 1
ATOM 2890 O O . GLN A 1 368 ? -14.794 -1.915 31.045 1.00 85.75 368 GLN A O 1
ATOM 2895 N N . PRO A 1 369 ? -13.189 -3.401 31.587 1.00 89.38 369 PRO A N 1
ATOM 2896 C CA . PRO A 1 369 ? -13.198 -4.130 30.324 1.00 89.38 369 PRO A CA 1
ATOM 2897 C C . PRO A 1 369 ? -14.528 -4.860 30.144 1.00 89.38 369 PRO A C 1
ATOM 2899 O O . PRO A 1 369 ? -14.901 -5.662 30.995 1.00 89.38 369 PRO A O 1
ATOM 2902 N N . LEU A 1 370 ? -15.243 -4.576 29.058 1.00 89.94 370 LEU A N 1
ATOM 2903 C CA . LEU A 1 370 ? -16.549 -5.189 28.802 1.00 89.94 370 LEU A CA 1
ATOM 2904 C C . LEU A 1 370 ? -16.481 -6.219 27.683 1.00 89.94 370 LEU A C 1
ATOM 2906 O O . LEU A 1 370 ? -17.024 -7.308 27.825 1.00 89.94 370 LEU A O 1
ATOM 2910 N N . ALA A 1 371 ? -15.814 -5.876 26.584 1.00 91.06 371 ALA A N 1
ATOM 2911 C CA . ALA A 1 371 ? -15.852 -6.685 25.379 1.00 91.06 371 ALA A CA 1
ATOM 2912 C C . ALA A 1 371 ? -14.540 -6.640 24.610 1.00 91.06 371 ALA A C 1
ATOM 2914 O O . ALA A 1 371 ? -13.766 -5.678 24.691 1.00 91.06 371 ALA A O 1
ATOM 2915 N N . LYS A 1 372 ? -14.336 -7.683 23.821 1.00 91.31 372 LYS A N 1
ATOM 2916 C CA . LYS A 1 372 ? -13.339 -7.768 22.768 1.00 91.31 372 LYS A CA 1
ATOM 2917 C C . LYS A 1 372 ? -13.978 -7.281 21.466 1.00 91.31 372 LYS A C 1
ATOM 2919 O O . LYS A 1 372 ? -15.095 -7.664 21.144 1.00 91.31 372 LYS A O 1
ATOM 2924 N N . VAL A 1 373 ? -13.285 -6.411 20.742 1.00 89.19 373 VAL A N 1
ATOM 2925 C CA . VAL A 1 373 ? -13.760 -5.804 19.494 1.00 89.19 373 VAL A CA 1
ATOM 2926 C C . VAL A 1 373 ? -12.796 -6.170 18.381 1.00 89.19 373 VAL A C 1
ATOM 2928 O O . VAL A 1 373 ? -11.633 -5.761 18.406 1.00 89.19 373 VAL A O 1
ATOM 2931 N N . SER A 1 374 ? -13.280 -6.932 17.410 1.00 86.81 374 SER A N 1
ATOM 2932 C CA . SER A 1 374 ? -12.498 -7.396 16.264 1.00 86.81 374 SER A CA 1
ATOM 2933 C C . SER A 1 374 ? -13.048 -6.744 15.001 1.00 86.81 374 SER A C 1
ATOM 2935 O O . SER A 1 374 ? -14.250 -6.802 14.755 1.00 86.81 374 SER A O 1
ATOM 2937 N N . GLN A 1 375 ? -12.197 -6.103 14.202 1.00 82.50 375 GLN A N 1
ATOM 2938 C CA . GLN A 1 375 ? -12.629 -5.581 12.906 1.00 82.50 375 GLN A CA 1
ATOM 2939 C C . GLN A 1 375 ? -13.006 -6.754 11.997 1.00 82.50 375 GLN A C 1
ATOM 2941 O O . GLN A 1 375 ? -12.251 -7.721 11.906 1.00 82.50 375 GLN A O 1
ATOM 2946 N N . ILE A 1 376 ? -14.153 -6.651 11.329 1.00 78.06 376 ILE A N 1
ATOM 2947 C CA . ILE A 1 376 ? -14.601 -7.637 10.345 1.00 78.06 376 ILE A CA 1
ATOM 2948 C C . ILE A 1 376 ? -14.827 -6.944 9.008 1.00 78.06 376 ILE A C 1
ATOM 2950 O O . ILE A 1 376 ? -15.225 -5.775 8.961 1.00 78.06 376 ILE A O 1
ATOM 2954 N N . SER A 1 377 ? -14.537 -7.646 7.919 1.00 72.06 377 SER A N 1
ATOM 2955 C CA . SER A 1 377 ? -14.833 -7.142 6.583 1.00 72.06 377 SER A CA 1
ATOM 2956 C C . SER A 1 377 ? -16.283 -7.479 6.201 1.00 72.06 377 SER A C 1
ATOM 2958 O O . SER A 1 377 ? -16.820 -8.478 6.689 1.00 72.06 377 SER A O 1
ATOM 2960 N N . PRO A 1 378 ? -16.953 -6.671 5.360 1.00 68.50 378 PRO A N 1
ATOM 2961 C CA . PRO A 1 378 ? -18.329 -6.948 4.943 1.00 68.50 378 PRO A CA 1
ATOM 2962 C C . PRO A 1 378 ? -18.504 -8.330 4.301 1.00 68.50 378 PRO A C 1
ATOM 2964 O O . PRO A 1 378 ? -19.557 -8.937 4.437 1.00 68.50 378 PRO A O 1
ATOM 2967 N N . GLU A 1 379 ? -17.462 -8.858 3.657 1.00 68.81 379 GLU A N 1
ATOM 2968 C CA . GLU A 1 379 ? -17.468 -10.176 3.014 1.00 68.81 379 GLU A CA 1
ATOM 2969 C C . GLU A 1 379 ? -17.453 -11.343 4.018 1.00 68.81 379 GLU A C 1
ATOM 2971 O O . GLU A 1 379 ? -17.732 -12.477 3.640 1.00 68.81 379 GLU A O 1
ATOM 2976 N N . GLN A 1 380 ? -17.112 -11.087 5.287 1.00 62.22 380 GLN A N 1
ATOM 2977 C CA . GLN A 1 380 ? -17.161 -12.079 6.370 1.00 62.22 380 GLN A CA 1
ATOM 2978 C C . GLN A 1 380 ? -18.548 -12.182 7.015 1.00 62.22 380 GLN A C 1
ATOM 2980 O O . GLN A 1 380 ? -18.765 -13.053 7.858 1.00 62.22 380 GLN A O 1
ATOM 2985 N N . ILE A 1 381 ? -19.468 -11.282 6.666 1.00 67.62 381 ILE A N 1
ATOM 2986 C CA . ILE A 1 381 ? -20.830 -11.272 7.190 1.00 67.62 381 ILE A CA 1
ATOM 2987 C C . ILE A 1 381 ? -21.679 -12.111 6.242 1.00 67.62 381 ILE A C 1
ATOM 2989 O O . ILE A 1 381 ? -21.943 -11.707 5.112 1.00 67.62 381 ILE A O 1
ATOM 2993 N N . ASP A 1 382 ? -22.086 -13.291 6.703 1.00 66.44 382 ASP A N 1
ATOM 2994 C CA . ASP A 1 382 ? -23.019 -14.119 5.951 1.00 66.44 382 ASP A CA 1
ATOM 2995 C C . ASP A 1 382 ? -24.386 -13.416 5.890 1.00 66.44 382 ASP A C 1
ATOM 2997 O O . ASP A 1 382 ? -24.912 -12.958 6.906 1.00 66.44 382 ASP A O 1
ATOM 3001 N N . THR A 1 383 ? -24.954 -13.314 4.690 1.00 63.09 383 THR A N 1
ATOM 3002 C CA . THR A 1 383 ? -26.301 -12.783 4.453 1.00 63.09 383 THR A CA 1
ATOM 3003 C C . THR A 1 383 ? -27.362 -13.875 4.558 1.00 63.09 383 THR A C 1
ATOM 3005 O O . THR A 1 383 ? -28.470 -13.707 4.060 1.00 63.09 383 THR A O 1
ATOM 3008 N N . ASN A 1 384 ? -27.032 -15.029 5.126 1.00 66.50 384 ASN A N 1
ATOM 3009 C CA . ASN A 1 384 ? -28.009 -16.048 5.460 1.00 66.50 384 ASN A CA 1
ATOM 3010 C C . ASN A 1 384 ? -28.644 -15.756 6.827 1.00 66.50 384 ASN A C 1
ATOM 3012 O O . ASN A 1 384 ? -27.966 -15.415 7.794 1.00 66.50 384 ASN A O 1
ATOM 3016 N N . ASP A 1 385 ? -29.957 -15.923 6.907 1.00 59.53 385 ASP A N 1
ATOM 3017 C CA . ASP A 1 385 ? -30.725 -15.830 8.137 1.00 59.53 385 ASP A CA 1
ATOM 3018 C C . ASP A 1 385 ? -30.647 -17.149 8.919 1.00 59.53 385 ASP A C 1
ATOM 3020 O O . ASP A 1 385 ? -30.712 -18.246 8.348 1.00 59.53 385 ASP A O 1
ATOM 3024 N N . LEU A 1 386 ? -30.510 -17.048 10.238 1.00 59.09 386 LEU A N 1
ATOM 3025 C CA . LEU A 1 386 ? -30.498 -18.194 11.144 1.00 59.09 386 LEU A CA 1
ATOM 3026 C C . LEU A 1 386 ? -31.898 -18.360 11.728 1.00 59.09 386 LEU A C 1
ATOM 3028 O O . LEU A 1 386 ? -32.322 -17.608 12.603 1.00 59.09 386 LEU A O 1
ATOM 3032 N N . VAL A 1 387 ? -32.611 -19.382 11.268 1.00 67.31 387 VAL A N 1
ATOM 3033 C CA . VAL A 1 387 ? -33.922 -19.741 11.799 1.00 67.31 387 VAL A CA 1
ATOM 3034 C C . VAL A 1 387 ? -33.739 -20.740 12.931 1.00 67.31 387 VAL A C 1
ATOM 3036 O O . VAL A 1 387 ? -33.338 -21.886 12.721 1.00 67.31 387 VAL A O 1
ATOM 3039 N N . LEU A 1 388 ? -34.056 -20.282 14.139 1.00 63.03 388 LEU A N 1
ATOM 3040 C CA . LEU A 1 388 ? -34.034 -21.085 15.353 1.00 63.03 388 LEU A CA 1
ATOM 3041 C C . LEU A 1 388 ? -35.438 -21.640 15.611 1.00 63.03 388 LEU A C 1
ATOM 3043 O O . LEU A 1 388 ? -36.381 -20.873 15.823 1.00 63.03 388 LEU A O 1
ATOM 3047 N N . GLN A 1 389 ? -35.586 -22.962 15.602 1.00 65.75 389 GLN A N 1
ATOM 3048 C CA . GLN A 1 389 ? -36.830 -23.637 15.965 1.00 65.75 389 GLN A CA 1
ATOM 3049 C C . GLN A 1 389 ? -36.635 -24.377 17.283 1.00 65.75 389 GLN A C 1
ATOM 3051 O O . GLN A 1 389 ? -35.789 -25.258 17.408 1.00 65.75 389 GLN A O 1
ATOM 3056 N N . VAL A 1 390 ? -37.414 -23.988 18.290 1.00 59.06 390 VAL A N 1
ATOM 3057 C CA . VAL A 1 390 ? -37.432 -24.683 19.577 1.00 59.06 390 VAL A CA 1
ATOM 3058 C C . VAL A 1 390 ? -38.164 -26.006 19.378 1.00 59.06 390 VAL A C 1
ATOM 3060 O O . VAL A 1 390 ? -39.357 -26.001 19.063 1.00 59.06 390 VAL A O 1
ATOM 3063 N N . GLN A 1 391 ? -37.461 -27.124 19.546 1.00 66.88 391 GLN A N 1
ATOM 3064 C CA . GLN A 1 391 ? -38.087 -28.437 19.630 1.00 66.88 391 GLN A CA 1
ATOM 3065 C C . GLN A 1 391 ? -38.500 -28.737 21.080 1.00 66.88 391 GLN A C 1
ATOM 3067 O O . GLN A 1 391 ? -38.141 -28.023 22.023 1.00 66.88 391 GLN A O 1
ATOM 3072 N N . ALA A 1 392 ? -39.320 -29.776 21.262 1.00 55.69 392 ALA A N 1
ATOM 3073 C CA . ALA A 1 392 ? -39.616 -30.284 22.597 1.00 55.69 392 ALA A CA 1
ATOM 3074 C C . ALA A 1 392 ? -38.310 -30.727 23.288 1.00 55.69 392 ALA A C 1
ATOM 3076 O O . ALA A 1 392 ? -37.351 -31.108 22.628 1.00 55.69 392 ALA A O 1
ATOM 3077 N N . ASP A 1 393 ? -38.288 -30.652 24.618 1.00 56.94 393 ASP A N 1
ATOM 3078 C CA . ASP A 1 393 ? -37.170 -31.068 25.481 1.00 56.94 393 ASP A CA 1
ATOM 3079 C C . ASP A 1 393 ? -35.918 -30.170 25.473 1.00 56.94 393 ASP A C 1
ATOM 3081 O O . ASP A 1 393 ? -34.838 -30.580 25.892 1.00 56.94 393 ASP A O 1
ATOM 3085 N N . GLY A 1 394 ? -36.071 -28.893 25.105 1.00 56.66 394 GLY A N 1
ATOM 3086 C CA . GLY A 1 394 ? -34.997 -27.900 25.243 1.00 56.66 394 GLY A CA 1
ATOM 3087 C C . GLY A 1 394 ? -33.901 -28.015 24.182 1.00 56.66 394 GLY A C 1
ATOM 3088 O O . GLY A 1 394 ? -32.886 -27.323 24.278 1.00 56.66 394 GLY A O 1
ATOM 3089 N N . GLU A 1 395 ? -34.112 -28.844 23.161 1.00 45.38 395 GLU A N 1
ATOM 3090 C CA . GLU A 1 395 ? -33.281 -28.886 21.964 1.00 45.38 395 GLU A CA 1
ATOM 3091 C C . GLU A 1 395 ? -33.700 -27.775 20.988 1.00 45.38 395 GLU A C 1
ATOM 3093 O O . GLU A 1 395 ? -34.884 -27.512 20.766 1.00 45.38 395 GLU A O 1
ATOM 3098 N N . MET A 1 396 ? -32.714 -27.081 20.415 1.00 57.69 396 MET A N 1
ATOM 3099 C CA . MET A 1 396 ? -32.928 -26.022 19.429 1.00 57.69 396 MET A CA 1
ATOM 3100 C C . MET A 1 396 ? -32.396 -26.488 18.077 1.00 57.69 396 MET A C 1
ATOM 3102 O O . MET A 1 396 ? -31.199 -26.727 17.920 1.00 57.69 396 MET A O 1
ATOM 3106 N N . GLU A 1 397 ? -33.283 -26.589 17.094 1.00 66.00 397 GLU A N 1
ATOM 3107 C CA . GLU A 1 397 ? -32.903 -26.834 15.710 1.00 66.00 397 GLU A CA 1
ATOM 3108 C C . GLU A 1 397 ? -32.503 -25.507 15.054 1.00 66.00 397 GLU A C 1
ATOM 3110 O O . GLU A 1 397 ? -33.250 -24.525 15.086 1.00 66.00 397 GLU A O 1
ATOM 3115 N N . VAL A 1 398 ? -31.304 -25.470 14.471 1.00 61.75 398 VAL A N 1
ATOM 3116 C CA . VAL A 1 398 ? -30.752 -24.291 13.796 1.00 61.75 398 VAL A CA 1
ATOM 3117 C C . VAL A 1 398 ? -30.735 -24.557 12.297 1.00 61.75 398 VAL A C 1
ATOM 3119 O O . VAL A 1 398 ? -29.993 -25.416 11.824 1.00 61.75 398 VAL A O 1
ATOM 3122 N N . THR A 1 399 ? -31.536 -23.810 11.539 1.00 66.50 399 THR A N 1
ATOM 3123 C CA . THR A 1 399 ? -31.546 -23.874 10.070 1.00 66.50 399 THR A CA 1
ATOM 3124 C C . THR A 1 399 ? -31.023 -22.576 9.472 1.00 66.50 399 THR A C 1
ATOM 3126 O O . THR A 1 399 ? -31.376 -21.488 9.912 1.00 66.50 399 THR A O 1
ATOM 3129 N N . VAL A 1 400 ? -30.173 -22.688 8.453 1.00 64.50 400 VAL A N 1
ATOM 3130 C CA . VAL A 1 400 ? -29.626 -21.543 7.715 1.00 64.50 400 VAL A CA 1
ATOM 3131 C C . VAL A 1 400 ? -30.477 -21.335 6.464 1.00 64.50 400 VAL A C 1
ATOM 3133 O O . VAL A 1 400 ? -30.621 -22.258 5.658 1.00 64.50 400 VAL A O 1
ATOM 3136 N N . ARG A 1 401 ? -31.069 -20.150 6.295 1.00 60.59 401 ARG A N 1
ATOM 3137 C CA . ARG A 1 401 ? -31.856 -19.780 5.109 1.00 60.59 401 ARG A CA 1
ATOM 3138 C C . ARG A 1 401 ? -31.182 -18.630 4.377 1.00 60.59 401 ARG A C 1
ATOM 3140 O O . ARG A 1 401 ? -30.820 -17.645 4.996 1.00 60.59 401 ARG A O 1
ATOM 3147 N N . ALA A 1 402 ? -31.062 -18.708 3.056 1.00 52.56 402 ALA A N 1
ATOM 3148 C CA . ALA A 1 402 ? -30.622 -17.557 2.274 1.00 52.56 402 ALA A CA 1
ATOM 3149 C C . ALA A 1 402 ? -31.667 -16.436 2.351 1.00 52.56 402 ALA A C 1
ATOM 3151 O O . ALA A 1 402 ? -32.853 -16.695 2.122 1.00 52.56 402 ALA A O 1
ATOM 3152 N N . ILE A 1 403 ? -31.240 -15.204 2.652 1.00 55.25 403 ILE A N 1
ATOM 3153 C CA . ILE A 1 403 ? -32.108 -14.029 2.533 1.00 55.25 403 ILE A CA 1
ATOM 3154 C C . ILE A 1 403 ? -32.411 -13.857 1.040 1.00 55.25 403 ILE A C 1
ATOM 3156 O O . ILE A 1 403 ? -31.558 -13.437 0.261 1.00 55.25 403 ILE A O 1
ATOM 3160 N N . GLN A 1 404 ? -33.616 -14.240 0.616 1.00 43.84 404 GLN A N 1
ATOM 3161 C CA . GLN A 1 404 ? -34.108 -13.874 -0.707 1.00 43.84 404 GLN A CA 1
ATOM 3162 C C . GLN A 1 404 ? -34.399 -12.375 -0.682 1.00 43.84 404 GLN A C 1
ATOM 3164 O O . GLN A 1 404 ? -35.258 -11.926 0.076 1.00 43.84 404 GLN A O 1
ATOM 3169 N N . GLU A 1 405 ? -33.687 -11.602 -1.503 1.00 40.50 405 GLU A N 1
ATOM 3170 C CA . GLU A 1 405 ? -34.093 -10.238 -1.830 1.00 40.50 405 GLU A CA 1
ATOM 3171 C C . GLU A 1 405 ? -35.468 -10.311 -2.501 1.00 40.50 405 GLU A C 1
ATOM 3173 O O . GLU A 1 405 ? -35.595 -10.592 -3.694 1.00 40.50 405 GLU A O 1
ATOM 3178 N N . THR A 1 406 ? -36.528 -10.089 -1.729 1.00 33.88 406 THR A N 1
ATOM 3179 C CA . THR A 1 406 ? -37.840 -9.805 -2.295 1.00 33.88 406 THR A CA 1
ATOM 3180 C C . THR A 1 406 ? -37.772 -8.417 -2.913 1.00 33.88 406 THR A C 1
ATOM 3182 O O . THR A 1 406 ? -37.960 -7.402 -2.241 1.00 33.88 406 THR A O 1
ATOM 3185 N N . ALA A 1 407 ? -37.468 -8.378 -4.208 1.00 36.34 407 ALA A N 1
ATOM 3186 C CA . ALA A 1 407 ? -37.806 -7.258 -5.063 1.00 36.34 407 ALA A CA 1
ATOM 3187 C C . ALA A 1 407 ? -39.339 -7.169 -5.124 1.00 36.34 407 ALA A C 1
ATOM 3189 O O . ALA A 1 407 ? -39.983 -7.857 -5.914 1.00 36.34 407 ALA A O 1
ATOM 3190 N N . GLU A 1 408 ? -39.937 -6.364 -4.247 1.00 33.16 408 GLU A N 1
ATOM 3191 C CA . GLU A 1 408 ? -41.331 -5.955 -4.399 1.00 33.16 408 GLU A CA 1
ATOM 3192 C C . GLU A 1 408 ? -41.410 -4.921 -5.522 1.00 33.16 408 GLU A C 1
ATOM 3194 O O . GLU A 1 408 ? -41.301 -3.713 -5.311 1.00 33.16 408 GLU A O 1
ATOM 3199 N N . ASP A 1 409 ? -41.578 -5.428 -6.742 1.00 28.20 409 ASP A N 1
ATOM 3200 C CA . ASP A 1 409 ? -42.118 -4.656 -7.848 1.00 28.20 409 ASP A CA 1
ATOM 3201 C C . ASP A 1 409 ? -43.646 -4.660 -7.703 1.00 28.20 409 ASP A C 1
ATOM 3203 O O . ASP A 1 409 ? -44.331 -5.673 -7.873 1.00 28.20 409 ASP A O 1
ATOM 3207 N N . CYS A 1 410 ? -44.190 -3.508 -7.327 1.00 29.00 410 CYS A N 1
ATOM 3208 C CA . CYS A 1 410 ? -45.619 -3.250 -7.323 1.00 29.00 410 CYS A CA 1
ATOM 3209 C C . CYS A 1 410 ? -46.161 -3.387 -8.751 1.00 29.00 410 CYS A C 1
ATOM 3211 O O . CYS A 1 410 ? -45.873 -2.528 -9.580 1.00 29.00 410 CYS A O 1
ATOM 3213 N N . THR A 1 411 ? -47.002 -4.384 -9.046 1.00 29.97 411 THR A N 1
ATOM 3214 C CA . THR A 1 411 ? -48.226 -4.188 -9.852 1.00 29.97 411 THR A CA 1
ATOM 3215 C C . THR A 1 411 ? -49.089 -5.446 -9.991 1.00 29.97 411 THR A C 1
ATOM 3217 O O . THR A 1 411 ? -48.620 -6.548 -10.247 1.00 29.97 411 THR A O 1
ATOM 3220 N N . SER A 1 412 ? -50.397 -5.179 -9.976 1.00 31.25 412 SER A N 1
ATOM 3221 C CA . SER A 1 412 ? -51.540 -5.984 -10.431 1.00 31.25 412 SER A CA 1
ATOM 3222 C C . SER A 1 412 ? -52.297 -6.784 -9.364 1.00 31.25 412 SER A C 1
ATOM 3224 O O . SER A 1 412 ? -51.794 -7.677 -8.695 1.00 31.25 412 SER A O 1
ATOM 3226 N N . GLY A 1 413 ? -53.555 -6.368 -9.197 1.00 35.41 413 GLY A N 1
ATOM 3227 C CA . GLY A 1 413 ? -54.500 -6.888 -8.230 1.00 35.41 413 GLY A CA 1
ATOM 3228 C C . GLY A 1 413 ? -55.145 -8.203 -8.647 1.00 35.41 413 GLY A C 1
ATOM 3229 O O . GLY A 1 413 ? -55.373 -8.482 -9.822 1.00 35.41 413 GLY A O 1
ATOM 3230 N N . GLY A 1 414 ? -55.516 -8.954 -7.619 1.00 25.83 414 GLY A N 1
ATOM 3231 C CA . GLY A 1 414 ? -56.376 -10.123 -7.679 1.00 25.83 414 GLY A CA 1
ATOM 3232 C C . GLY A 1 414 ? -56.473 -10.721 -6.283 1.00 25.83 414 GLY A C 1
ATOM 3233 O O . GLY A 1 414 ? -55.570 -11.430 -5.859 1.00 25.83 414 GLY A O 1
ATOM 3234 N N . ALA A 1 415 ? -57.541 -10.410 -5.543 1.00 33.28 415 ALA A N 1
ATOM 3235 C CA . ALA A 1 415 ? -57.876 -11.156 -4.329 1.00 33.28 415 ALA A CA 1
ATOM 3236 C C . ALA A 1 415 ? -58.111 -12.631 -4.704 1.00 33.28 415 ALA A C 1
ATOM 3238 O O . ALA A 1 415 ? -58.710 -12.889 -5.755 1.00 33.28 415 ALA A O 1
ATOM 3239 N N . PRO A 1 416 ? -57.699 -13.599 -3.865 1.00 34.06 416 PRO A N 1
ATOM 3240 C CA . PRO A 1 416 ? -58.735 -14.224 -3.043 1.00 34.06 416 PRO A CA 1
ATOM 3241 C C . PRO A 1 416 ? -58.299 -14.798 -1.676 1.00 34.06 416 PRO A C 1
ATOM 3243 O O . PRO A 1 416 ? -57.175 -15.228 -1.456 1.00 34.06 416 PRO A O 1
ATOM 3246 N N . HIS A 1 417 ? -59.328 -14.910 -0.833 1.00 27.64 417 HIS A N 1
ATOM 3247 C CA . HIS A 1 417 ? -59.605 -15.950 0.161 1.00 27.64 417 HIS A CA 1
ATOM 3248 C C . HIS A 1 417 ? -58.791 -16.055 1.464 1.00 27.64 417 HIS A C 1
ATOM 3250 O O . HIS A 1 417 ? -57.787 -16.743 1.595 1.00 27.64 417 HIS A O 1
ATOM 3256 N N . CYS A 1 418 ? -59.421 -15.458 2.477 1.00 27.34 418 CYS A N 1
ATOM 3257 C CA . CYS A 1 418 ? -59.415 -15.812 3.889 1.00 27.34 418 CYS A CA 1
ATOM 3258 C C . CYS A 1 418 ? -59.588 -17.332 4.115 1.00 27.34 418 CYS A C 1
ATOM 3260 O O . CYS A 1 418 ? -60.506 -17.934 3.550 1.00 27.34 418 CYS A O 1
ATOM 3262 N N . LEU A 1 419 ? -58.742 -17.923 4.967 1.00 29.09 419 LEU A N 1
ATOM 3263 C CA . LEU A 1 419 ? -59.000 -19.202 5.628 1.00 29.09 419 LEU A CA 1
ATOM 3264 C C . LEU A 1 419 ? -58.758 -19.056 7.133 1.00 29.09 419 LEU A C 1
ATOM 3266 O O . LEU A 1 419 ? -57.704 -18.608 7.583 1.00 29.09 419 LEU A O 1
ATOM 3270 N N . ASP A 1 420 ? -59.808 -19.411 7.864 1.00 27.48 420 ASP A N 1
ATOM 3271 C CA . ASP A 1 420 ? -60.024 -19.257 9.293 1.00 27.48 420 ASP A CA 1
ATOM 3272 C C . ASP A 1 420 ? -59.102 -20.111 10.180 1.00 27.48 420 ASP A C 1
ATOM 3274 O O . ASP A 1 420 ? -58.790 -21.267 9.890 1.00 27.48 420 ASP A O 1
ATOM 3278 N N . LEU A 1 421 ? -58.772 -19.553 11.347 1.00 28.34 421 LEU A N 1
ATOM 3279 C CA . LEU A 1 421 ? -58.285 -20.273 12.525 1.00 28.34 421 LEU A CA 1
ATOM 3280 C C . LEU A 1 421 ? -59.402 -21.167 13.107 1.00 28.34 421 LEU A C 1
ATOM 3282 O O . LEU A 1 421 ? -60.505 -20.663 13.350 1.00 28.34 421 LEU A O 1
ATOM 3286 N N . PRO A 1 422 ? -59.152 -22.445 13.454 1.00 30.67 422 PRO A N 1
ATOM 3287 C CA . PRO A 1 422 ? -60.098 -23.202 14.256 1.00 30.67 422 PRO A CA 1
ATOM 3288 C C . PRO A 1 422 ? -60.017 -22.795 15.733 1.00 30.67 422 PRO A C 1
ATOM 3290 O O . PRO A 1 422 ? -58.973 -22.847 16.383 1.00 30.67 422 PRO A O 1
ATOM 3293 N N . LYS A 1 423 ? -61.185 -22.404 16.247 1.00 29.62 423 LYS A N 1
ATOM 3294 C CA . LYS A 1 423 ? -61.500 -22.069 17.639 1.00 29.62 423 LYS A CA 1
ATOM 3295 C C . LYS A 1 423 ? -61.278 -23.268 18.567 1.00 29.62 423 LYS A C 1
ATOM 3297 O O . LYS A 1 423 ? -61.751 -24.365 18.279 1.00 29.62 423 LYS A O 1
ATOM 3302 N N . SER A 1 424 ? -60.664 -23.037 19.728 1.00 30.36 424 SER A N 1
ATOM 3303 C CA . SER A 1 424 ? -60.721 -23.971 20.853 1.00 30.36 424 SER A CA 1
ATOM 3304 C C . SER A 1 424 ? -62.097 -23.881 21.527 1.00 30.36 424 SER A C 1
ATOM 3306 O O . SER A 1 424 ? -62.551 -22.804 21.917 1.00 30.36 424 SER A O 1
ATOM 3308 N N . GLN A 1 425 ? -62.789 -25.015 21.650 1.00 30.56 425 GLN A N 1
ATOM 3309 C CA . GLN A 1 425 ? -63.952 -25.153 22.525 1.00 30.56 425 GLN A CA 1
ATOM 3310 C C . GLN A 1 425 ? -63.550 -25.888 23.802 1.00 30.56 425 GLN A C 1
ATOM 3312 O O . GLN A 1 425 ? -62.932 -26.951 23.776 1.00 30.56 425 GLN A O 1
ATOM 3317 N N . LYS A 1 426 ? -63.925 -25.270 24.920 1.00 31.59 426 LYS A N 1
ATOM 3318 C CA . LYS A 1 426 ? -63.891 -25.807 26.274 1.00 31.59 426 LYS A CA 1
ATOM 3319 C C . LYS A 1 426 ? -65.055 -26.775 26.518 1.00 31.59 426 LYS A C 1
ATOM 3321 O O . LYS A 1 426 ? -66.181 -26.485 26.139 1.00 31.59 426 LYS A O 1
ATOM 3326 N N . GLU A 1 427 ? -64.719 -27.806 27.294 1.00 33.62 427 GLU A N 1
ATOM 3327 C CA . GLU A 1 427 ? -65.494 -28.461 28.364 1.00 33.62 427 GLU A CA 1
ATOM 3328 C C . GLU A 1 427 ? -66.766 -29.264 28.027 1.00 33.62 427 GLU A C 1
ATOM 3330 O O . GLU A 1 427 ? -67.778 -28.747 27.572 1.00 33.62 427 GLU A O 1
ATOM 3335 N N . SER A 1 428 ? -66.789 -30.522 28.486 1.00 30.53 428 SER A N 1
ATOM 3336 C CA . SER A 1 428 ? -67.704 -30.913 29.574 1.00 30.53 428 SER A CA 1
ATOM 3337 C C . SER A 1 428 ? -67.395 -32.309 30.135 1.00 30.53 428 SER A C 1
ATOM 3339 O O . SER A 1 428 ? -67.277 -33.301 29.423 1.00 30.53 428 SER A O 1
ATOM 3341 N N . ARG A 1 429 ? -67.289 -32.369 31.468 1.00 35.25 429 ARG A N 1
ATOM 3342 C CA . ARG A 1 429 ? -67.561 -33.563 32.280 1.00 35.25 429 ARG A CA 1
ATOM 3343 C C . ARG A 1 429 ? -69.062 -33.856 32.226 1.00 35.25 429 ARG A C 1
ATOM 3345 O O . ARG A 1 429 ? -69.848 -32.930 32.410 1.00 35.25 429 ARG A O 1
ATOM 3352 N N . THR A 1 430 ? -69.456 -35.126 32.175 1.00 34.09 430 THR A N 1
ATOM 3353 C CA . THR A 1 430 ? -70.535 -35.641 33.039 1.00 34.09 430 THR A CA 1
ATOM 3354 C C . THR A 1 430 ? -70.504 -37.163 33.147 1.00 34.09 430 THR A C 1
ATOM 3356 O O . THR A 1 430 ? -70.286 -37.893 32.189 1.00 34.09 430 THR A O 1
ATOM 3359 N N . THR A 1 431 ? -70.709 -37.592 34.383 1.00 37.16 431 THR A N 1
ATOM 3360 C CA . THR A 1 431 ? -71.004 -38.926 34.904 1.00 37.16 431 THR A CA 1
ATOM 3361 C C . THR A 1 431 ? -72.370 -39.455 34.453 1.00 37.16 431 THR A C 1
ATOM 3363 O O . THR A 1 431 ? -73.335 -38.694 34.468 1.00 37.16 431 THR A O 1
ATOM 3366 N N . SER A 1 432 ? -72.489 -40.759 34.186 1.00 37.72 432 SER A N 1
ATOM 3367 C CA . SER A 1 432 ? -73.523 -41.671 34.732 1.00 37.72 432 SER A CA 1
ATOM 3368 C C . SER A 1 432 ? -73.392 -43.063 34.094 1.00 37.72 432 SER A C 1
ATOM 3370 O O . SER A 1 432 ? -73.291 -43.175 32.875 1.00 37.72 432 SER A O 1
ATOM 3372 N N . GLY A 1 433 ? -73.373 -44.101 34.935 1.00 34.75 433 GLY A N 1
ATOM 3373 C CA . GLY A 1 433 ? -73.195 -45.510 34.575 1.00 34.75 433 GLY A CA 1
ATOM 3374 C C . GLY A 1 433 ? -72.369 -46.234 35.618 1.00 34.75 433 GLY A C 1
ATOM 3375 O O . GLY A 1 433 ? -71.150 -46.349 35.379 1.00 34.75 433 GLY A O 1
#

pLDDT: mean 71.3, std 20.84, range [25.83, 97.56]

Organism: Dissostichus eleginoides (NCBI:txid100907)

Radius of gyration: 35.63 Å; Cα contacts (8 Å, |Δi|>4): 544; chains: 1; bounding box: 98×95×94 Å